Protein AF-A0A9P9Z4Y9-F1 (afdb_monomer)

InterPro domains:
  IPR000932 Photosystem antenna protein-like [PF00421] (59-394)
  IPR036001 Photosystem antenna protein-like superfamily [SSF161077] (2-393)

Nearest PDB structures (foldseek):
  7oui-assembly1_B  TM=9.548E-01  e=2.757E-67  Arabidopsis thaliana
  8c29-assembly1_b  TM=9.574E-01  e=6.454E-66  Picea abies
  7n8o-assembly1_B  TM=9.596E-01  e=1.387E-61  Synechocystis sp. PCC 6803 substr. Kazusa
  8xlp-assembly1_B  TM=9.547E-01  e=9.831E-62  Rhodomonas salina
  4yuu-assembly2_b1  TM=9.602E-01  e=2.460E-61  Cyanidium caldarium

Secondary structure (DSSP, 8-state):
-PPPGGGGGGGGTT-HHHHHHHHHHHHHHHHHHHHHHHHHHHHHS------S--GGGGTTHHHH----GGGEETTTTEE---HHHHHHHHHHHHHHHHHHIIIIIITSSSS--EEE--TTSSS-EEE--PPP-SGGGG-TT-THHHHHHHHHHHHHHHHHHHHHHH-PPPHHHHHHTTTTSHHHHHHHHHHHHHHHHHHHHHHHHH--TTS-HHHH---HHHHHTTHHHHHHHHHHHHHHHTT--HHHHHHTS-HHHHHHTBGGG-GGG--TT--S-GGGTT-EEEEE--EEEEE-TT--EEEE-PPPTT-SS---EEE-TT--EEEE--S--TT-SSBHHHHT-EEEEESSTTTT-EE--HHHHHHHHHHHTTBS-EEEE-TTTT--S-----HHHHHHHHHHHHHHHHHHHHHHHHHHHHHHHHHHHHHHHHHHHHHHHHHHHHHHHHHHHHHHHHTT--

Sequence (462 aa):
MGLPWYRVHTVVLNDPGRLLSVHIMHTALVAGWAGSMALYELAVFDPSDPVLDPMWRQAIWHWVYWDLEVFCDERTGKPSLDLPKIFGIHLFLSGVACFGFGAFHVTGLYGPGIWVSDPYGLTGKVQAVNPAWGVDGFDPFVPGGIASHHIAAGTLGILAGLFHLSVRPPQRLYKGLRMGNIETVLSSSIAAVFFAAFVVAGTMWYGSATTPIELFGPTRYQWDQGYFQQEIYRRVSAGLAENLSLSEAWSKIPEKLAFYDYIGNNPAKGGLFRAGSMDNGDGIAVGWLGHPVFRDKEGRELFVRRMPTFFETFPVVLVDEDGIVRADVPFRRAESKYSVEQVGVTVEFYGGELNGVSYSDPATVKKYARRAQLGEILELDRATLKSDGVFFAVVQGVGLLLDMLHSRCFSFSDTFGMALEPCSEMFLLVLIQIWMFKWNSEHSKKLEIQLQRDKQFDTALL

Radius of gyration: 34.01 Å; Cα contacts (8 Å, |Δi|>4): 629; chains: 1; bounding box: 72×54×131 Å

Solvent-accessible surface area (backbone atoms only — not comparable to full-atom values): 25025 Å² total; per-residue (Å²): 133,80,80,57,84,93,49,64,73,62,74,36,76,79,31,68,30,46,39,50,31,52,51,50,48,52,49,50,50,52,52,47,47,52,50,50,49,53,47,47,58,48,68,78,40,93,77,98,83,86,92,88,88,77,84,83,84,68,90,58,62,47,60,76,61,35,91,44,72,89,41,38,36,86,90,73,76,40,72,58,74,67,50,62,45,54,48,11,53,53,37,24,54,49,8,51,51,36,20,46,42,16,60,21,29,31,34,32,74,72,39,73,26,41,68,48,59,50,100,78,49,80,69,60,44,70,36,58,34,68,61,31,86,58,79,61,22,72,39,64,70,38,60,21,14,56,23,34,47,26,34,53,53,8,52,50,27,33,54,51,9,52,46,35,60,74,48,80,76,56,70,68,56,37,62,73,59,39,56,88,44,69,63,51,54,52,54,55,47,52,54,52,53,52,52,52,46,54,51,52,35,48,37,49,58,75,48,29,42,90,45,45,41,78,83,40,46,54,45,49,63,43,64,79,68,40,50,48,52,52,52,50,52,51,51,32,54,52,31,43,75,72,70,40,52,69,48,58,22,39,54,68,55,54,59,72,54,45,56,68,32,20,51,74,56,23,27,68,49,35,47,98,88,53,82,69,58,48,40,48,10,62,18,43,79,73,48,47,38,26,53,77,48,30,25,39,72,87,66,49,61,40,46,57,53,60,64,58,73,90,55,93,73,75,78,52,41,26,18,36,94,87,65,50,80,60,34,34,70,64,90,63,69,91,78,58,82,29,32,44,74,79,45,44,36,30,32,36,21,25,12,55,76,38,46,79,44,71,43,66,54,52,69,60,34,52,52,50,47,61,43,40,20,44,33,52,42,65,41,57,48,31,75,89,67,62,25,78,64,46,58,21,38,36,64,40,39,50,51,35,48,51,43,48,43,52,50,48,63,42,43,68,54,43,55,45,38,65,48,44,54,61,44,47,67,50,46,54,50,52,52,50,51,52,49,50,52,52,50,51,52,55,50,50,53,51,50,52,55,49,55,54,51,53,56,55,54,64,68,72,74,116

Foldseek 3Di:
DDDDPVCPVVVCQFQVLVVVLVVVVVVLVVVVVVVVVVVVVVVVPDDDDDDDDDDSPDRDPSVVVRPDPVQADPVPRGGADPQLLVLLVVLLVQLQVLQCCLVPDQQVVPHQHAWFDDPLQDDIDHHGAAADPDPCLPAQARSNVSSVCSNVSSVVSNVVSVVSNVDDDDPCCCVVQVSRGCVSVVLVVVVVVLVVLVVVLVCLAVDGRRNRCNVFNDHLVCQQVVVLVVVLVVQLVVCVVVVDDSQRSQQPDDFSSQVSQFQLRYQLQADPPPDDDQCLAAAAFDWFAADKWKAFPVRFTWAWAADRSVDPDDWTFIAGPVRHTQAGDDPDDPPDDRHCVNRQMKIAGHHMDRHGPIDRPSVVVVVVSRRCNRGTHTDGDCPVSVRPHGRHGTNSSVSSVVSVCVSVVCCVVSVVVSVVVVVVVVVVVVVVVVVVVVVVVVVVVVVVVVVVVVVVVVVVPD

Organism: NCBI:txid2022672

Structure (mmCIF, N/CA/C/O backbone):
data_AF-A0A9P9Z4Y9-F1
#
_entry.id   AF-A0A9P9Z4Y9-F1
#
loop_
_atom_site.group_PDB
_atom_site.id
_atom_site.type_symbol
_atom_site.label_atom_id
_atom_site.label_alt_id
_atom_site.label_comp_id
_atom_site.label_asym_id
_atom_site.label_entity_id
_atom_site.label_seq_id
_atom_site.pdbx_PDB_ins_code
_atom_site.Cartn_x
_atom_site.Cartn_y
_atom_site.Cartn_z
_atom_site.occupancy
_atom_site.B_iso_or_equiv
_atom_site.auth_seq_id
_atom_site.auth_comp_id
_atom_site.auth_asym_id
_atom_site.auth_atom_id
_atom_site.pdbx_PDB_model_num
ATOM 1 N N . MET A 1 1 ? 5.179 30.826 -42.400 1.00 60.25 1 MET A N 1
ATOM 2 C CA . MET A 1 1 ? 4.493 30.763 -41.089 1.00 60.25 1 MET A CA 1
ATOM 3 C C . MET A 1 1 ? 5.382 29.972 -40.150 1.00 60.25 1 MET A C 1
ATOM 5 O O . MET A 1 1 ? 5.940 28.980 -40.601 1.00 60.25 1 MET A O 1
ATOM 9 N N . GLY A 1 2 ? 5.579 30.438 -38.916 1.00 84.31 2 GLY A N 1
ATOM 10 C CA . GLY A 1 2 ? 6.362 29.704 -37.916 1.00 84.31 2 GLY A CA 1
ATOM 11 C C . GLY A 1 2 ? 5.665 28.419 -37.457 1.00 84.31 2 GLY A C 1
ATOM 12 O O . GLY A 1 2 ? 4.510 28.173 -37.812 1.00 84.31 2 GLY A O 1
ATOM 13 N N . LEU A 1 3 ? 6.368 27.605 -36.666 1.00 84.06 3 LEU A N 1
ATOM 14 C CA . LEU A 1 3 ? 5.774 26.434 -36.020 1.00 84.06 3 LEU A CA 1
ATOM 15 C C . LEU A 1 3 ? 4.676 26.875 -35.031 1.00 84.06 3 LEU A C 1
ATOM 17 O O . LEU A 1 3 ? 4.909 27.800 -34.249 1.00 84.06 3 LEU A O 1
ATOM 21 N N . PRO A 1 4 ? 3.496 26.228 -35.025 1.00 88.94 4 PRO A N 1
ATOM 22 C CA . PRO A 1 4 ? 2.518 26.394 -33.954 1.00 88.94 4 PRO A CA 1
ATOM 23 C C . PRO A 1 4 ? 3.116 26.028 -32.589 1.00 88.94 4 PRO A C 1
ATOM 25 O O . PRO A 1 4 ? 3.943 25.120 -32.502 1.00 88.94 4 PRO A O 1
ATOM 28 N N . TRP A 1 5 ? 2.659 26.687 -31.520 1.00 90.62 5 TRP A N 1
ATOM 29 C CA . TRP A 1 5 ? 3.229 26.553 -30.169 1.00 90.62 5 TRP A CA 1
ATOM 30 C C . TRP A 1 5 ? 3.268 25.106 -29.643 1.00 90.62 5 TRP A C 1
ATOM 32 O O . TRP A 1 5 ? 4.199 24.736 -28.942 1.00 90.62 5 TRP A O 1
ATOM 42 N N . TYR A 1 6 ? 2.310 24.260 -30.026 1.00 85.06 6 TYR A N 1
ATOM 43 C CA . TYR A 1 6 ? 2.238 22.854 -29.609 1.00 85.06 6 TYR A CA 1
ATOM 44 C C . TYR A 1 6 ? 3.132 21.910 -30.438 1.00 85.06 6 TYR A C 1
ATOM 46 O O . TYR A 1 6 ? 3.188 20.719 -30.156 1.00 85.06 6 TYR A O 1
ATOM 54 N N . ARG A 1 7 ? 3.826 22.411 -31.473 1.00 85.00 7 ARG A N 1
ATOM 55 C CA . ARG A 1 7 ? 4.771 21.636 -32.305 1.00 85.00 7 ARG A CA 1
ATOM 56 C C . ARG A 1 7 ? 6.227 22.026 -32.085 1.00 85.00 7 ARG A C 1
ATOM 58 O O . ARG A 1 7 ? 7.099 21.558 -32.803 1.00 85.00 7 ARG A O 1
ATOM 65 N N . VAL A 1 8 ? 6.524 22.881 -31.112 1.00 89.81 8 VAL A N 1
ATOM 66 C CA . VAL A 1 8 ? 7.884 23.414 -30.927 1.00 89.81 8 VAL A CA 1
ATOM 67 C C . VAL A 1 8 ? 8.932 22.327 -30.677 1.00 89.81 8 VAL A C 1
ATOM 69 O O . VAL A 1 8 ? 10.072 22.495 -31.090 1.00 89.81 8 VAL A O 1
ATOM 72 N N . HIS A 1 9 ? 8.555 21.187 -30.090 1.00 90.00 9 HIS A N 1
ATOM 73 C CA . HIS A 1 9 ? 9.474 20.069 -29.857 1.00 90.00 9 HIS A CA 1
ATOM 74 C C . HIS A 1 9 ? 9.712 19.181 -31.089 1.00 90.00 9 HIS A C 1
ATOM 76 O O . HIS A 1 9 ? 10.662 18.406 -31.084 1.00 90.00 9 HIS A O 1
ATOM 82 N N . THR A 1 10 ? 8.957 19.317 -32.190 1.00 87.88 10 THR A N 1
ATOM 83 C CA . THR A 1 10 ? 9.210 18.502 -33.399 1.00 87.88 10 THR A CA 1
ATOM 84 C C . THR A 1 10 ? 10.562 18.813 -34.046 1.00 87.88 10 THR A C 1
ATOM 86 O O . THR A 1 10 ? 11.033 18.061 -34.893 1.00 87.88 10 THR A O 1
ATOM 89 N N . VAL A 1 11 ? 11.206 19.918 -33.659 1.00 89.94 11 VAL A N 1
ATOM 90 C CA . VAL A 1 11 ? 12.526 20.323 -34.164 1.00 89.94 11 VAL A CA 1
ATOM 91 C C . VAL A 1 11 ? 13.642 19.337 -33.814 1.00 89.94 11 VAL A C 1
ATOM 93 O O . VAL A 1 11 ? 14.642 19.319 -34.522 1.00 89.94 11 VAL A O 1
ATOM 96 N N . VAL A 1 12 ? 13.483 18.510 -32.770 1.00 89.31 12 VAL A N 1
ATOM 97 C CA . VAL A 1 12 ? 14.505 17.518 -32.376 1.00 89.31 12 VAL A CA 1
ATOM 98 C C . VAL A 1 12 ? 14.305 16.144 -33.025 1.00 89.31 12 VAL A C 1
ATOM 100 O O . VAL A 1 12 ? 15.119 15.250 -32.831 1.00 89.31 12 VAL A O 1
ATOM 103 N N . LEU A 1 13 ? 13.245 15.956 -33.820 1.00 84.00 13 LEU A N 1
ATOM 104 C CA . LEU A 1 13 ? 12.850 14.640 -34.339 1.00 84.00 13 LEU A CA 1
ATOM 105 C C . LEU A 1 13 ? 13.890 14.018 -35.287 1.00 84.00 13 LEU A C 1
ATOM 107 O O . LEU A 1 13 ? 14.045 12.802 -35.321 1.00 84.00 13 LEU A O 1
ATOM 111 N N . ASN A 1 14 ? 14.629 14.856 -36.018 1.00 84.19 14 ASN A N 1
ATOM 112 C CA . ASN A 1 14 ? 15.718 14.443 -36.910 1.00 84.19 14 ASN A CA 1
ATOM 113 C C . ASN A 1 14 ? 17.101 14.908 -36.412 1.00 84.19 14 ASN A C 1
ATOM 115 O O . ASN A 1 14 ? 18.043 14.963 -37.199 1.00 84.19 14 ASN A O 1
ATOM 119 N N . ASP A 1 15 ? 17.224 15.263 -35.129 1.00 84.31 15 ASP A N 1
ATOM 120 C CA . ASP A 1 15 ? 18.470 15.727 -34.507 1.00 84.31 15 ASP A CA 1
ATOM 121 C C . ASP A 1 15 ? 18.781 14.861 -33.270 1.00 84.31 15 ASP A C 1
ATOM 123 O O . ASP A 1 15 ? 18.373 15.195 -32.152 1.00 84.31 15 ASP A O 1
ATOM 127 N N . PRO A 1 16 ? 19.467 13.714 -33.453 1.00 80.38 16 PRO A N 1
ATOM 128 C CA . PRO A 1 16 ? 19.728 12.767 -32.373 1.00 80.38 16 PRO A CA 1
ATOM 129 C C . PRO A 1 16 ? 20.528 13.355 -31.209 1.00 80.38 16 PRO A C 1
ATOM 131 O O . PRO A 1 16 ? 20.272 12.998 -30.059 1.00 80.38 16 PRO A O 1
ATOM 134 N N . GLY A 1 17 ? 21.462 14.272 -31.485 1.00 77.62 17 GLY A N 1
ATOM 135 C CA . GLY A 1 17 ? 22.274 14.925 -30.459 1.00 77.62 17 GLY A CA 1
ATOM 136 C C . GLY A 1 17 ? 21.424 15.807 -29.546 1.00 77.62 17 GLY A C 1
ATOM 137 O O . GLY A 1 17 ? 21.481 15.682 -28.318 1.00 77.62 17 GLY A O 1
ATOM 138 N N . ARG A 1 18 ? 20.552 16.643 -30.126 1.00 75.75 18 ARG A N 1
ATOM 139 C CA . ARG A 1 18 ? 19.623 17.466 -29.334 1.00 75.75 18 ARG A CA 1
ATOM 140 C C . ARG A 1 18 ? 18.519 16.646 -28.684 1.00 75.75 18 ARG A C 1
ATOM 142 O O . ARG A 1 18 ? 18.149 16.957 -27.553 1.00 75.75 18 ARG A O 1
ATOM 149 N N . LEU A 1 19 ? 18.038 15.588 -29.338 1.00 81.94 19 LEU A N 1
ATOM 150 C CA . LEU A 1 19 ? 17.086 14.650 -28.746 1.00 81.94 19 LEU A CA 1
ATOM 151 C C . LEU A 1 19 ? 17.679 13.970 -27.499 1.00 81.94 19 LEU A C 1
ATOM 153 O O . LEU A 1 19 ? 17.037 13.925 -26.452 1.00 81.94 19 LEU A O 1
ATOM 157 N N . LEU A 1 20 ? 18.929 13.501 -27.572 1.00 79.31 20 LEU A N 1
ATOM 158 C CA . LEU A 1 20 ? 19.648 12.969 -26.413 1.00 79.31 20 LEU A CA 1
ATOM 159 C C . LEU A 1 20 ? 19.788 14.029 -25.314 1.00 79.31 20 LEU A C 1
ATOM 161 O O . LEU A 1 20 ? 19.522 13.743 -24.149 1.00 79.31 20 LEU A O 1
ATOM 165 N N . SER A 1 21 ? 20.142 15.264 -25.672 1.00 75.94 21 SER A N 1
ATOM 166 C CA . SER A 1 21 ? 20.274 16.348 -24.698 1.00 75.94 21 SER A CA 1
ATOM 167 C C . SER A 1 21 ? 18.967 16.653 -23.958 1.00 75.94 21 SER A C 1
ATOM 169 O O . SER A 1 21 ? 19.009 16.891 -22.751 1.00 75.94 21 SER A O 1
ATOM 171 N N . VAL A 1 22 ? 17.810 16.645 -24.631 1.00 82.69 22 VAL A N 1
ATOM 172 C CA . VAL A 1 22 ? 16.521 16.870 -23.951 1.00 82.69 22 VAL A CA 1
ATOM 173 C C . VAL A 1 22 ? 16.093 15.667 -23.108 1.00 82.69 22 VAL A C 1
ATOM 175 O O . VAL A 1 22 ? 15.509 15.869 -22.047 1.00 82.69 22 VAL A O 1
ATOM 178 N N . HIS A 1 23 ? 16.452 14.435 -23.491 1.00 81.12 23 HIS A N 1
ATOM 179 C CA . HIS A 1 23 ? 16.273 13.262 -22.625 1.00 81.12 23 HIS A CA 1
ATOM 180 C C . HIS A 1 23 ? 17.149 13.335 -21.368 1.00 81.12 23 HIS A C 1
ATOM 182 O O . HIS A 1 23 ? 16.673 13.024 -20.276 1.00 81.12 23 HIS A O 1
ATOM 188 N N . ILE A 1 24 ? 18.401 13.792 -21.488 1.00 76.62 24 ILE A N 1
ATOM 189 C CA . ILE A 1 24 ? 19.280 14.039 -20.335 1.00 76.62 24 ILE A CA 1
ATOM 190 C C . ILE A 1 24 ? 18.684 15.132 -19.444 1.00 76.62 24 ILE A C 1
ATOM 192 O O . ILE A 1 24 ? 18.627 14.947 -18.233 1.00 76.62 24 ILE A O 1
ATOM 196 N N . MET A 1 25 ? 18.183 16.231 -20.019 1.00 77.06 25 MET A N 1
ATOM 197 C CA . MET A 1 25 ? 17.511 17.291 -19.258 1.00 77.06 25 MET A CA 1
ATOM 198 C C . MET A 1 25 ? 16.279 16.758 -18.520 1.00 77.06 25 MET A C 1
ATOM 200 O O . MET A 1 25 ? 16.146 16.981 -17.323 1.00 77.06 25 MET A O 1
ATOM 204 N N . HIS A 1 26 ? 15.407 16.005 -19.194 1.00 79.31 26 HIS A N 1
ATOM 205 C CA . HIS A 1 26 ? 14.252 15.375 -18.556 1.00 79.31 26 HIS A CA 1
ATOM 206 C C . HIS A 1 26 ? 14.679 14.433 -17.421 1.00 79.31 26 HIS A C 1
ATOM 208 O O . HIS A 1 26 ? 14.133 14.498 -16.325 1.00 79.31 26 HIS A O 1
ATOM 214 N N . THR A 1 27 ? 15.710 13.613 -17.640 1.00 76.06 27 THR A N 1
ATOM 215 C CA . THR A 1 27 ? 16.267 12.724 -16.607 1.00 76.06 27 THR A CA 1
ATOM 216 C C . THR A 1 27 ? 16.822 13.516 -15.424 1.00 76.06 27 THR A C 1
ATOM 218 O O . THR A 1 27 ? 16.584 13.147 -14.279 1.00 76.06 27 THR A O 1
ATOM 221 N N . ALA A 1 28 ? 17.510 14.632 -15.675 1.00 66.81 28 ALA A N 1
ATOM 222 C CA . ALA A 1 28 ? 18.019 15.523 -14.638 1.00 66.81 28 ALA A CA 1
ATOM 223 C C . ALA A 1 28 ? 16.887 16.215 -13.864 1.00 66.81 28 ALA A C 1
ATOM 225 O O . ALA A 1 28 ? 17.003 16.374 -12.654 1.00 66.81 28 ALA A O 1
ATOM 226 N N . LEU A 1 29 ? 15.784 16.579 -14.526 1.00 75.25 29 LEU A N 1
ATOM 227 C CA . LEU A 1 29 ? 14.591 17.120 -13.873 1.00 75.25 29 LEU A CA 1
ATOM 228 C C . LEU A 1 29 ? 13.906 16.068 -12.998 1.00 75.25 29 LEU A C 1
ATOM 23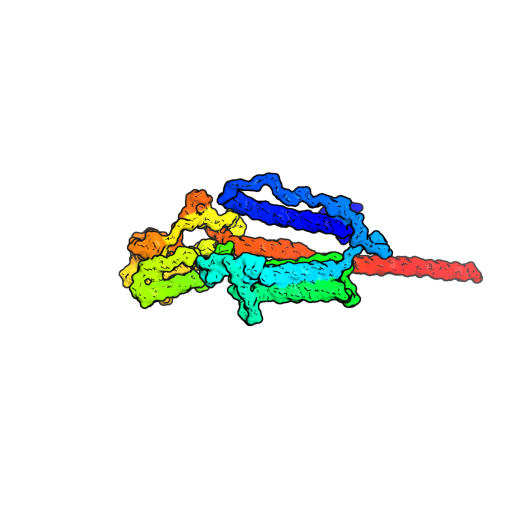0 O O . LEU A 1 29 ? 13.541 16.382 -11.873 1.00 75.25 29 LEU A O 1
ATOM 234 N N . VAL A 1 30 ? 13.774 14.825 -13.471 1.00 76.31 30 VAL A N 1
ATOM 235 C CA . VAL A 1 30 ? 13.192 13.723 -12.685 1.00 76.31 30 VAL A CA 1
ATOM 236 C C . VAL A 1 30 ? 14.090 13.359 -11.501 1.00 76.31 30 VAL A C 1
ATOM 238 O O . VAL A 1 30 ? 13.600 13.246 -10.383 1.00 76.31 30 VAL A O 1
ATOM 241 N N . ALA A 1 31 ? 15.403 13.232 -11.706 1.00 73.69 31 ALA A N 1
ATOM 242 C CA . ALA A 1 31 ? 16.360 12.969 -10.630 1.00 73.69 31 ALA A CA 1
ATOM 243 C C . ALA A 1 31 ? 16.445 14.143 -9.641 1.00 73.69 31 ALA A C 1
ATOM 245 O O . ALA A 1 31 ? 16.518 13.932 -8.434 1.00 73.69 31 ALA A O 1
ATOM 246 N N . GLY A 1 32 ? 16.393 15.377 -10.148 1.00 67.56 32 GLY A N 1
ATOM 247 C CA . GLY A 1 32 ? 16.328 16.596 -9.352 1.00 67.56 32 GLY A CA 1
ATOM 248 C C . GLY A 1 32 ? 15.051 16.659 -8.526 1.00 67.56 32 GLY A C 1
ATOM 249 O O . GLY A 1 32 ? 15.132 16.907 -7.333 1.00 67.56 32 GLY A O 1
ATOM 250 N N . TRP A 1 33 ? 13.894 16.347 -9.115 1.00 75.44 33 TRP A N 1
ATOM 251 C CA . TRP A 1 33 ? 12.624 16.233 -8.399 1.00 75.44 33 TRP A CA 1
ATOM 252 C C . TRP A 1 33 ? 12.675 15.132 -7.341 1.00 75.44 33 TRP A C 1
ATOM 254 O O . TRP A 1 33 ? 12.302 15.391 -6.207 1.00 75.44 33 TRP A O 1
ATOM 264 N N . ALA A 1 34 ? 13.193 13.943 -7.664 1.00 68.50 34 ALA A N 1
ATOM 265 C CA . ALA A 1 34 ? 13.322 12.847 -6.706 1.00 68.50 34 ALA A CA 1
ATOM 266 C C . ALA A 1 34 ? 14.230 13.237 -5.531 1.00 68.50 34 ALA A C 1
ATOM 268 O O . ALA A 1 34 ? 13.873 13.022 -4.377 1.00 68.50 34 ALA A O 1
ATOM 269 N N . GLY A 1 35 ? 15.367 13.881 -5.815 1.00 68.12 35 GLY A N 1
ATOM 270 C CA . GLY A 1 35 ? 16.261 14.425 -4.797 1.00 68.12 35 GLY A CA 1
ATOM 271 C C . GLY A 1 35 ? 15.607 15.535 -3.976 1.00 68.12 35 GLY A C 1
ATOM 272 O O . GLY A 1 35 ? 15.697 15.517 -2.758 1.00 68.12 35 GLY A O 1
ATOM 273 N N . SER A 1 36 ? 14.908 16.479 -4.608 1.00 65.69 36 SER A N 1
ATOM 274 C CA . SER A 1 36 ? 14.205 17.567 -3.924 1.00 65.69 36 SER A CA 1
ATOM 275 C C . SER A 1 36 ? 13.025 17.079 -3.090 1.00 65.69 36 SER A C 1
ATOM 277 O O . SER A 1 36 ? 12.827 17.614 -2.010 1.00 65.69 36 SER A O 1
ATOM 279 N N . MET A 1 37 ? 12.265 16.079 -3.545 1.00 68.69 37 MET A N 1
ATOM 280 C CA . MET A 1 37 ? 11.179 15.474 -2.770 1.00 68.69 37 MET A CA 1
ATOM 281 C C . MET A 1 37 ? 11.728 14.670 -1.603 1.00 68.69 37 MET A C 1
ATOM 283 O O . MET A 1 37 ? 11.262 14.864 -0.490 1.00 68.69 37 MET A O 1
ATOM 287 N N . ALA A 1 38 ? 12.774 13.867 -1.818 1.00 60.81 38 ALA A N 1
ATOM 288 C CA . ALA A 1 38 ? 13.461 13.182 -0.728 1.00 60.81 38 ALA A CA 1
ATOM 289 C C . ALA A 1 38 ? 14.028 14.183 0.292 1.00 60.81 38 ALA A C 1
ATOM 291 O O . ALA A 1 38 ? 13.891 13.974 1.489 1.00 60.81 38 ALA A O 1
ATOM 292 N N . LEU A 1 39 ? 14.616 15.296 -0.162 1.00 61.34 39 LEU A N 1
ATOM 293 C CA . LEU A 1 39 ? 15.101 16.369 0.710 1.00 61.34 39 LEU A CA 1
ATOM 294 C C . LEU A 1 39 ? 13.967 17.137 1.388 1.00 61.34 39 LEU A C 1
ATOM 296 O O . LEU A 1 39 ? 14.148 17.569 2.513 1.00 61.34 39 LEU A O 1
ATOM 300 N N . TYR A 1 40 ? 12.823 17.327 0.737 1.00 59.28 40 TYR A N 1
ATOM 301 C CA . TYR A 1 40 ? 11.656 17.976 1.331 1.00 59.28 40 TYR A CA 1
ATOM 302 C C . TYR A 1 40 ? 11.038 17.094 2.418 1.00 59.28 40 TYR A C 1
ATOM 304 O O . TYR A 1 40 ? 10.811 17.570 3.526 1.00 59.28 40 TYR A O 1
ATOM 312 N N . GLU A 1 41 ? 10.848 15.803 2.134 1.00 56.31 41 GLU A N 1
ATOM 313 C CA . GLU A 1 41 ? 10.445 14.805 3.127 1.00 56.31 41 GLU A CA 1
ATOM 314 C C . GLU A 1 41 ? 11.458 14.755 4.278 1.00 56.31 41 GLU A C 1
ATOM 316 O O . GLU A 1 41 ? 11.061 14.808 5.438 1.00 56.31 41 GLU A O 1
ATOM 321 N N . LEU A 1 42 ? 12.762 14.775 3.972 1.00 54.97 42 LEU A N 1
ATOM 322 C CA . LEU A 1 42 ? 13.835 14.811 4.967 1.00 54.97 42 LEU A CA 1
ATOM 323 C C . LEU A 1 42 ? 13.932 16.144 5.729 1.00 54.97 42 LEU A C 1
ATOM 325 O O . LEU A 1 42 ? 14.444 16.137 6.833 1.00 54.97 42 LEU A O 1
ATOM 329 N N . ALA A 1 43 ? 13.492 17.272 5.165 1.00 49.72 43 ALA A N 1
ATOM 330 C CA . ALA A 1 43 ? 13.570 18.604 5.782 1.00 49.72 43 ALA A CA 1
ATOM 331 C C . ALA A 1 43 ? 12.354 18.936 6.655 1.00 49.72 43 ALA A C 1
ATOM 333 O O . ALA A 1 43 ? 12.412 19.849 7.478 1.00 49.72 43 ALA A O 1
ATOM 334 N N . VAL A 1 44 ? 11.244 18.224 6.456 1.00 48.62 44 VAL A N 1
ATOM 335 C CA . VAL A 1 44 ? 10.106 18.204 7.384 1.00 48.62 44 VAL A CA 1
ATOM 336 C C . VAL A 1 44 ? 10.273 17.077 8.421 1.00 48.62 44 VAL A C 1
ATOM 338 O O . VAL A 1 44 ? 9.660 17.118 9.486 1.00 48.62 44 VAL A O 1
ATOM 341 N N . PHE A 1 45 ? 11.150 16.108 8.149 1.00 45.62 45 PHE A N 1
ATOM 342 C CA . PHE A 1 45 ? 11.726 15.174 9.117 1.00 45.62 45 PHE A CA 1
ATOM 343 C C . PHE A 1 45 ? 12.908 15.842 9.860 1.00 45.62 45 PHE A C 1
ATOM 345 O O . PHE A 1 45 ? 13.589 16.694 9.305 1.00 45.62 45 PHE A O 1
ATOM 352 N N . ASP A 1 46 ? 13.162 15.518 11.129 1.00 38.22 46 ASP A N 1
ATOM 353 C CA . ASP A 1 46 ? 14.215 16.186 11.924 1.00 38.22 46 ASP A CA 1
ATOM 354 C C . ASP A 1 46 ? 15.520 15.361 11.990 1.00 38.22 46 ASP A C 1
ATOM 356 O O . ASP A 1 46 ? 15.554 14.338 12.686 1.00 38.22 46 ASP A O 1
ATOM 360 N N . PRO A 1 47 ? 16.584 15.761 11.247 1.00 55.00 47 PRO A N 1
ATOM 361 C CA . PRO A 1 47 ? 17.970 15.511 11.683 1.00 55.00 47 PRO A CA 1
ATOM 362 C C . PRO A 1 47 ? 19.024 16.546 11.160 1.00 55.00 47 PRO A C 1
ATOM 364 O O . PRO A 1 47 ? 19.511 16.473 10.035 1.00 55.00 47 PRO A O 1
ATOM 367 N N . SER A 1 48 ? 19.429 17.495 12.009 1.00 45.59 48 SER A N 1
ATOM 368 C CA . SER A 1 48 ? 20.440 18.596 11.886 1.00 45.59 48 SER A CA 1
ATOM 369 C C . SER A 1 48 ? 21.723 18.548 10.950 1.00 45.59 48 SER A C 1
ATOM 371 O O . SER A 1 48 ? 22.829 18.426 11.470 1.00 45.59 48 SER A O 1
ATOM 373 N N . ASP A 1 49 ? 21.588 18.857 9.627 1.00 47.81 49 ASP A N 1
ATOM 374 C CA . ASP A 1 49 ? 22.508 19.600 8.659 1.00 47.81 49 ASP A CA 1
ATOM 375 C C . ASP A 1 49 ? 23.488 18.902 7.634 1.00 47.81 49 ASP A C 1
ATOM 377 O O . ASP A 1 49 ? 24.451 18.251 8.045 1.00 47.81 49 ASP A O 1
ATOM 381 N N . PRO A 1 50 ? 23.341 19.135 6.284 1.00 51.91 50 PRO A N 1
ATOM 382 C CA . PRO A 1 50 ? 24.459 19.078 5.295 1.00 51.91 50 PRO A CA 1
ATOM 383 C C . PRO A 1 50 ? 24.337 19.948 3.979 1.00 51.91 50 PRO A C 1
ATOM 385 O O . PRO A 1 50 ? 23.934 19.454 2.925 1.00 51.91 50 PRO A O 1
ATOM 388 N N . VAL A 1 51 ? 24.748 21.228 3.955 1.00 50.44 51 VAL A N 1
ATOM 389 C CA . VAL A 1 51 ? 24.312 22.222 2.922 1.00 50.44 51 VAL A CA 1
ATOM 390 C C . VAL A 1 51 ? 25.044 22.345 1.546 1.00 50.44 51 VAL A C 1
ATOM 392 O O . VAL A 1 51 ? 24.414 22.863 0.628 1.00 50.44 51 VAL A O 1
ATOM 395 N N . LEU A 1 52 ? 26.304 21.950 1.278 1.00 39.09 52 LEU A N 1
ATOM 396 C CA . LEU A 1 52 ? 27.091 22.709 0.254 1.00 39.09 52 LEU A CA 1
ATOM 397 C C . LEU A 1 52 ? 27.597 22.124 -1.107 1.00 39.09 52 LEU A C 1
ATOM 399 O O . LEU A 1 52 ? 28.352 22.867 -1.728 1.00 39.09 52 LEU A O 1
ATOM 403 N N . ASP A 1 53 ? 27.194 20.966 -1.686 1.00 41.50 53 ASP A N 1
ATOM 404 C CA . ASP A 1 53 ? 27.419 20.729 -3.162 1.00 41.50 53 ASP A CA 1
ATOM 405 C C . ASP A 1 53 ? 26.718 19.497 -3.827 1.00 41.50 53 ASP A C 1
ATOM 407 O O . ASP A 1 53 ? 27.155 18.367 -3.596 1.00 41.50 53 ASP A O 1
ATOM 411 N N . PRO A 1 54 ? 25.699 19.650 -4.719 1.00 42.44 54 PRO A N 1
ATOM 412 C CA . PRO A 1 54 ? 25.158 18.519 -5.503 1.00 42.44 54 PRO A CA 1
ATOM 413 C C . PRO A 1 54 ? 25.184 18.626 -7.053 1.00 42.44 54 PRO A C 1
ATOM 415 O O . PRO A 1 54 ? 25.318 19.683 -7.668 1.00 42.44 54 PRO A O 1
ATOM 418 N N . MET A 1 55 ? 24.996 17.457 -7.686 1.00 36.84 55 MET A N 1
ATOM 419 C CA . MET A 1 55 ? 25.303 17.060 -9.079 1.00 36.84 55 MET A CA 1
ATOM 420 C C . MET A 1 55 ? 24.579 17.770 -10.247 1.00 36.84 55 MET A C 1
ATOM 422 O O . MET A 1 55 ? 24.908 17.508 -11.404 1.00 36.84 55 MET A O 1
ATOM 426 N N . TRP A 1 56 ? 23.633 18.683 -10.022 1.00 43.34 56 TRP A N 1
ATOM 427 C CA . TRP A 1 56 ? 22.862 19.338 -11.102 1.00 43.34 56 TRP A CA 1
ATOM 428 C C . TRP A 1 56 ? 23.677 20.335 -11.953 1.00 43.34 56 TRP A C 1
ATOM 430 O O . TRP A 1 56 ? 23.167 20.913 -12.912 1.00 43.34 56 TRP A O 1
ATOM 440 N N . ARG A 1 57 ? 24.969 20.519 -11.658 1.00 37.25 57 ARG A N 1
ATOM 441 C CA . ARG A 1 57 ? 25.840 21.510 -12.307 1.00 37.25 57 ARG A CA 1
ATOM 442 C C . ARG A 1 57 ? 26.420 21.105 -13.684 1.00 37.25 57 ARG A C 1
ATOM 444 O O . ARG A 1 57 ? 27.311 21.801 -14.161 1.00 37.25 57 ARG A O 1
ATOM 451 N N . GLN A 1 58 ? 25.968 20.019 -14.337 1.00 39.41 58 GLN A N 1
ATOM 452 C CA . GLN A 1 58 ? 26.683 19.422 -15.498 1.00 39.41 58 GLN A CA 1
ATOM 453 C C . GLN A 1 58 ? 25.885 19.178 -16.811 1.00 39.41 58 GLN A C 1
ATOM 455 O O . GLN A 1 58 ? 26.375 18.489 -17.702 1.00 39.41 58 GLN A O 1
ATOM 460 N N . ALA A 1 59 ? 24.700 19.763 -17.026 1.00 41.94 59 ALA A N 1
ATOM 461 C CA . ALA A 1 59 ? 23.816 19.390 -18.155 1.00 41.94 59 ALA A CA 1
ATOM 462 C C . ALA A 1 59 ? 23.895 20.237 -19.464 1.00 41.94 59 ALA A C 1
ATOM 464 O O . ALA A 1 59 ? 22.879 20.397 -20.134 1.00 41.94 59 ALA A O 1
ATOM 465 N N . ILE A 1 60 ? 25.055 20.779 -19.880 1.00 41.69 60 ILE A N 1
ATOM 466 C CA . ILE A 1 60 ? 25.161 21.646 -21.096 1.00 41.69 60 ILE A CA 1
ATOM 467 C C . ILE A 1 60 ? 25.943 21.007 -22.268 1.00 41.69 60 ILE A C 1
ATOM 469 O O . ILE A 1 60 ? 25.821 21.442 -23.412 1.00 41.69 60 ILE A O 1
ATOM 473 N N . TRP A 1 61 ? 26.714 19.943 -22.034 1.00 48.62 61 TRP A N 1
ATOM 474 C CA . TRP A 1 61 ? 27.698 19.453 -23.011 1.00 48.62 61 TRP A CA 1
ATOM 475 C C . TRP A 1 61 ? 27.086 18.904 -24.318 1.00 48.62 61 TRP A C 1
ATOM 477 O O . TRP A 1 61 ? 27.458 19.350 -25.403 1.00 48.62 61 TRP A O 1
ATOM 487 N N . HIS A 1 62 ? 26.101 18.000 -24.236 1.00 50.16 62 HIS A N 1
ATOM 488 C CA . HIS A 1 62 ? 25.495 17.361 -25.419 1.00 50.16 62 HIS A CA 1
ATOM 489 C C . HIS A 1 62 ? 24.639 18.306 -26.281 1.00 50.16 62 HIS A C 1
ATOM 491 O O . HIS A 1 62 ? 24.465 18.050 -27.469 1.00 50.16 62 HIS A O 1
ATOM 497 N N . TRP A 1 63 ? 24.128 19.407 -25.715 1.00 50.47 63 TRP A N 1
ATOM 498 C CA . TRP A 1 63 ? 23.409 20.433 -26.483 1.00 50.47 63 TRP A CA 1
ATOM 499 C C . TRP A 1 63 ? 24.350 21.207 -27.415 1.00 50.47 63 TRP A C 1
ATOM 501 O O . TRP A 1 63 ? 23.998 21.526 -28.550 1.00 50.47 63 TRP A O 1
ATOM 511 N N . VAL A 1 64 ? 25.553 21.519 -26.923 1.00 49.75 64 VAL A N 1
ATOM 512 C CA . VAL A 1 64 ? 26.564 22.296 -27.653 1.00 49.75 64 VAL A CA 1
ATOM 513 C C . VAL A 1 64 ? 27.236 21.440 -28.728 1.00 49.75 64 VAL A C 1
ATOM 515 O O . VAL A 1 64 ? 27.391 21.897 -29.859 1.00 49.75 64 VAL A O 1
ATOM 518 N N . TYR A 1 65 ? 27.567 20.187 -28.410 1.00 62.69 65 TYR A N 1
ATOM 519 C CA . TYR A 1 65 ? 28.224 19.242 -29.320 1.00 62.69 65 TYR A CA 1
ATOM 520 C C . TYR A 1 65 ? 27.225 18.238 -29.910 1.00 62.69 65 TYR A C 1
ATOM 522 O O . TYR A 1 65 ? 27.326 17.035 -29.682 1.00 62.69 65 TYR A O 1
ATOM 530 N N . TRP A 1 66 ? 26.222 18.745 -30.631 1.00 60.28 66 TRP A N 1
ATOM 531 C CA . TRP A 1 66 ? 25.159 17.920 -31.218 1.00 60.28 66 TRP A CA 1
ATOM 532 C C . TRP A 1 66 ? 25.572 17.241 -32.542 1.00 60.28 66 TRP A C 1
ATOM 534 O O . TRP A 1 66 ? 25.076 16.156 -32.841 1.00 60.28 66 TRP A O 1
ATOM 544 N N . ASP A 1 67 ? 26.497 17.841 -33.301 1.00 72.50 67 ASP A N 1
ATOM 545 C CA . ASP A 1 67 ? 26.983 17.353 -34.604 1.00 72.50 67 ASP A CA 1
ATOM 546 C C . ASP A 1 67 ? 28.189 16.412 -34.436 1.00 72.50 67 ASP A C 1
ATOM 548 O O . ASP A 1 67 ? 29.342 16.773 -34.671 1.00 72.50 67 ASP A O 1
ATOM 552 N N . LEU A 1 68 ? 27.926 15.213 -33.911 1.00 67.06 68 LEU A N 1
ATOM 553 C CA . LEU A 1 68 ? 28.933 14.165 -33.734 1.00 67.06 68 LEU A CA 1
ATOM 554 C C . LEU A 1 68 ? 28.860 13.165 -34.889 1.00 67.06 68 LEU A C 1
ATOM 556 O O . LEU A 1 68 ? 27.776 12.693 -35.228 1.00 67.06 68 LEU A O 1
ATOM 560 N N . GLU A 1 69 ? 30.019 12.754 -35.415 1.00 73.06 69 GLU A N 1
ATOM 561 C CA . GLU A 1 69 ? 30.111 11.792 -36.529 1.00 73.06 69 GLU A CA 1
ATOM 562 C C . GLU A 1 69 ? 29.346 10.485 -36.261 1.00 73.06 69 GLU A C 1
ATOM 564 O O . GLU A 1 69 ? 28.753 9.924 -37.175 1.00 73.06 69 GLU A O 1
ATOM 569 N N . VAL A 1 70 ?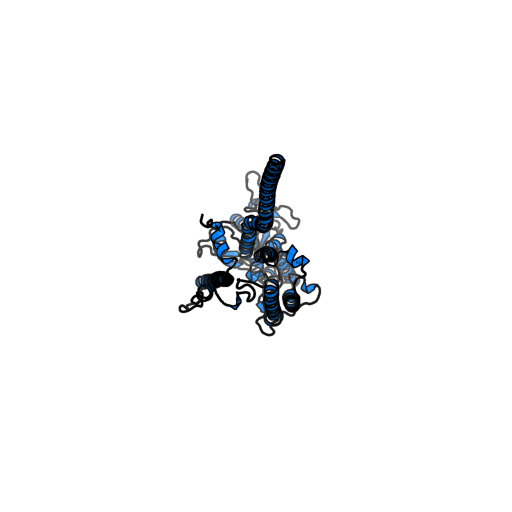 29.265 10.043 -35.000 1.00 74.50 70 VAL A N 1
ATOM 570 C CA . VAL A 1 70 ? 28.520 8.837 -34.586 1.00 74.50 70 VAL A CA 1
ATOM 571 C C . VAL A 1 70 ? 27.018 8.891 -34.908 1.00 74.50 70 VAL A C 1
ATOM 573 O O . VAL A 1 70 ? 26.368 7.849 -34.977 1.00 74.50 70 VAL A O 1
ATOM 576 N N . PHE A 1 71 ? 26.448 10.083 -35.100 1.00 74.38 71 PHE A N 1
ATOM 577 C CA . PHE A 1 71 ? 25.039 10.254 -35.458 1.00 74.38 71 PHE A CA 1
ATOM 578 C C . PHE A 1 71 ? 24.804 10.316 -36.970 1.00 74.38 71 PHE A C 1
ATOM 580 O O . PHE A 1 71 ? 23.652 10.211 -37.392 1.00 74.38 71 PHE A O 1
ATOM 587 N N . CYS A 1 72 ? 25.856 10.438 -37.783 1.00 74.44 72 CYS A N 1
ATOM 588 C CA . CYS A 1 72 ? 25.778 10.555 -39.236 1.00 74.44 72 CYS A CA 1
ATOM 589 C C . CYS A 1 72 ? 26.009 9.201 -39.923 1.00 74.44 72 CYS A C 1
ATOM 591 O O . CYS A 1 72 ? 26.987 8.508 -39.669 1.00 74.44 72 CYS A O 1
ATOM 593 N N . ASP A 1 73 ? 25.124 8.827 -40.847 1.00 77.62 73 ASP A N 1
ATOM 594 C CA . ASP A 1 73 ? 25.361 7.692 -41.742 1.00 77.62 73 ASP A CA 1
ATOM 595 C C . ASP A 1 73 ? 26.408 8.073 -42.793 1.00 77.62 73 ASP A C 1
ATOM 597 O O . ASP A 1 73 ? 26.143 8.910 -43.658 1.00 77.62 73 ASP A O 1
ATOM 601 N N . GLU A 1 74 ? 27.569 7.421 -42.766 1.00 75.88 74 GLU A N 1
ATOM 602 C CA . GLU A 1 74 ? 28.683 7.649 -43.698 1.00 75.88 74 GLU A CA 1
ATOM 603 C C . GLU A 1 74 ? 28.271 7.567 -45.176 1.00 75.88 74 GLU A C 1
ATOM 605 O O . GLU A 1 74 ? 28.862 8.221 -46.034 1.00 75.88 74 GLU A O 1
ATOM 610 N N . ARG A 1 75 ? 27.233 6.786 -45.501 1.00 80.56 75 ARG A N 1
ATOM 611 C CA . ARG A 1 75 ? 26.772 6.610 -46.885 1.00 80.56 75 ARG A CA 1
ATOM 612 C C . ARG A 1 75 ? 25.936 7.774 -47.393 1.00 80.56 75 ARG A C 1
ATOM 614 O O . ARG A 1 75 ? 25.846 7.973 -48.604 1.00 80.56 75 ARG A O 1
ATOM 621 N N . THR A 1 76 ? 25.249 8.475 -46.497 1.00 78.94 76 THR A N 1
ATOM 622 C CA . THR A 1 76 ? 24.261 9.499 -46.861 1.00 78.94 76 THR A CA 1
ATOM 623 C C . THR A 1 76 ? 24.590 10.880 -46.308 1.00 78.94 76 THR A C 1
ATOM 625 O O . THR A 1 76 ? 23.991 11.855 -46.761 1.00 78.94 76 THR A O 1
ATOM 628 N N . GLY A 1 77 ? 25.529 10.976 -45.363 1.00 78.00 77 GLY A N 1
ATOM 629 C CA . GLY A 1 77 ? 25.875 12.199 -44.639 1.00 78.00 77 GLY A CA 1
ATOM 630 C C . GLY A 1 77 ? 24.723 12.745 -43.794 1.00 78.00 77 GLY A C 1
ATOM 631 O O . GLY A 1 77 ? 24.715 13.929 -43.472 1.00 78.00 77 GLY A O 1
ATOM 632 N N . LYS A 1 78 ? 23.705 11.924 -43.502 1.00 78.94 78 LYS A N 1
ATOM 633 C CA . LYS A 1 78 ? 22.491 12.338 -42.789 1.00 78.94 78 LYS A CA 1
ATOM 634 C C . LYS A 1 78 ? 22.421 11.702 -41.406 1.00 78.94 78 LYS A C 1
ATOM 636 O O . LYS A 1 78 ? 22.891 10.574 -41.249 1.00 78.94 78 LYS A O 1
ATOM 641 N N . PRO A 1 79 ? 21.756 12.360 -40.441 1.00 75.31 79 PRO A N 1
ATOM 642 C CA . PRO A 1 79 ? 21.466 11.746 -39.160 1.00 75.31 79 PRO A CA 1
ATOM 643 C C . PRO A 1 79 ? 20.686 10.442 -39.330 1.00 75.31 79 PRO A C 1
ATOM 645 O O . PRO A 1 79 ? 19.683 10.403 -40.048 1.00 75.31 79 PRO A O 1
ATOM 648 N N . SER A 1 80 ? 21.135 9.370 -38.681 1.00 79.56 80 SER A N 1
ATOM 649 C CA . SER A 1 80 ? 20.440 8.084 -38.719 1.00 79.56 80 SER A CA 1
ATOM 650 C C . SER A 1 80 ? 20.551 7.349 -37.388 1.00 79.56 80 SER A C 1
ATOM 652 O O . SER A 1 80 ? 21.586 7.379 -36.727 1.00 79.56 80 SER A O 1
ATOM 654 N N . LEU A 1 81 ? 19.472 6.670 -36.997 1.00 77.94 81 LEU A N 1
ATOM 655 C CA . LEU A 1 81 ? 19.433 5.826 -35.808 1.00 77.94 81 LEU A CA 1
ATOM 656 C C . LEU A 1 81 ? 19.004 4.418 -36.208 1.00 77.94 81 LEU A C 1
ATOM 658 O O . LEU A 1 81 ? 17.911 4.206 -36.734 1.00 77.94 81 LEU A O 1
ATOM 662 N N . ASP A 1 82 ? 19.851 3.431 -35.926 1.00 86.50 82 ASP A N 1
ATOM 663 C CA . ASP A 1 82 ? 19.512 2.020 -36.110 1.00 86.50 82 ASP A CA 1
ATOM 664 C C . ASP A 1 82 ? 18.655 1.529 -34.931 1.00 86.50 82 ASP A C 1
ATOM 666 O O . ASP A 1 82 ? 19.121 0.776 -34.072 1.00 86.50 82 ASP A O 1
ATOM 670 N N . LEU A 1 83 ? 17.398 1.993 -34.877 1.00 84.50 83 LEU A N 1
ATOM 671 C CA . LEU A 1 83 ? 16.459 1.768 -33.767 1.00 84.50 83 LEU A CA 1
ATOM 672 C C . LEU A 1 83 ? 16.353 0.293 -33.329 1.00 84.50 83 LEU A C 1
ATOM 674 O O . LEU A 1 83 ? 16.405 0.045 -32.124 1.00 84.50 83 LEU A O 1
ATOM 678 N N . PRO A 1 84 ? 16.291 -0.710 -34.235 1.00 88.94 84 PRO A N 1
ATOM 679 C CA . PRO A 1 84 ? 16.264 -2.116 -33.825 1.00 88.94 84 PRO A CA 1
ATOM 680 C C . PRO A 1 84 ? 17.517 -2.563 -33.061 1.00 88.94 84 PRO A C 1
ATOM 682 O O . PRO A 1 84 ? 17.420 -3.363 -32.132 1.00 88.94 84 PRO A O 1
ATOM 685 N N . LYS A 1 85 ? 18.695 -2.045 -33.431 1.00 82.44 85 LYS A N 1
ATOM 686 C CA . LYS A 1 85 ? 19.951 -2.374 -32.747 1.00 82.44 85 LYS A CA 1
ATOM 687 C C . LYS A 1 85 ? 20.055 -1.637 -31.413 1.00 82.44 85 LYS A C 1
ATOM 689 O O . LYS A 1 85 ? 20.432 -2.255 -30.425 1.00 82.44 85 LYS A O 1
ATOM 694 N N . ILE A 1 86 ? 19.658 -0.362 -31.364 1.00 84.06 86 ILE A N 1
ATOM 695 C CA . ILE A 1 86 ? 19.577 0.424 -30.119 1.00 84.06 86 ILE A CA 1
ATOM 696 C C . ILE A 1 86 ? 18.644 -0.265 -29.113 1.00 84.06 86 ILE A C 1
ATOM 698 O O . ILE A 1 86 ? 19.002 -0.410 -27.947 1.00 84.06 86 ILE A O 1
ATOM 702 N N . PHE A 1 87 ? 17.492 -0.765 -29.571 1.00 90.81 87 PHE A N 1
ATOM 703 C CA . PHE A 1 87 ? 16.592 -1.578 -28.752 1.00 90.81 87 PHE A CA 1
ATOM 704 C C . PHE A 1 87 ? 17.295 -2.818 -28.183 1.00 90.81 87 PHE A C 1
ATOM 706 O O . PHE A 1 87 ? 17.200 -3.064 -26.985 1.00 90.81 87 PHE A O 1
ATOM 713 N N . GLY A 1 88 ? 18.052 -3.557 -29.003 1.00 88.88 88 GLY A N 1
ATOM 714 C CA . GLY A 1 88 ? 18.843 -4.703 -28.542 1.00 88.88 88 GLY A CA 1
ATOM 715 C C . GLY A 1 88 ? 19.879 -4.343 -27.469 1.00 88.88 88 GLY A C 1
ATOM 716 O O . GLY A 1 88 ? 19.996 -5.067 -26.481 1.00 88.88 88 GLY A O 1
ATOM 717 N N . ILE A 1 89 ? 20.579 -3.208 -27.615 1.00 87.06 89 ILE A N 1
ATOM 718 C CA . ILE A 1 89 ? 21.537 -2.702 -26.613 1.00 87.06 89 ILE A CA 1
ATOM 719 C C . ILE A 1 89 ? 20.818 -2.399 -25.293 1.00 87.06 89 ILE A C 1
ATOM 721 O O . ILE A 1 89 ? 21.219 -2.906 -24.247 1.00 87.06 89 ILE A O 1
ATOM 725 N N . HIS A 1 90 ? 19.750 -1.597 -25.331 1.00 86.19 90 HIS A N 1
ATOM 726 C CA . HIS A 1 90 ? 19.017 -1.218 -24.123 1.00 86.19 90 HIS A CA 1
ATOM 727 C C . HIS A 1 90 ? 18.369 -2.426 -23.445 1.00 86.19 90 HIS A C 1
ATOM 729 O O . HIS A 1 90 ? 18.504 -2.572 -22.236 1.00 86.19 90 HIS A O 1
ATOM 735 N N . LEU A 1 91 ? 17.747 -3.333 -24.206 1.00 94.69 91 LEU A N 1
ATOM 736 C CA . LEU A 1 91 ? 17.139 -4.549 -23.664 1.00 94.69 91 LEU A CA 1
ATOM 737 C C . LEU A 1 91 ? 18.177 -5.462 -23.003 1.00 94.69 91 LEU A C 1
ATOM 739 O O . LEU A 1 91 ? 17.919 -5.992 -21.924 1.00 94.69 91 LEU A O 1
ATOM 743 N N . PHE A 1 92 ? 19.360 -5.614 -23.608 1.00 93.00 92 PHE A N 1
ATOM 744 C CA . PHE A 1 92 ? 20.458 -6.365 -23.003 1.00 93.00 92 PHE A CA 1
ATOM 745 C C . PHE A 1 92 ? 20.882 -5.750 -21.663 1.00 93.00 92 PHE A C 1
ATOM 747 O O . PHE A 1 92 ? 20.950 -6.459 -20.659 1.00 93.00 92 PHE A O 1
ATOM 754 N N . LEU A 1 93 ? 21.108 -4.431 -21.621 1.00 92.50 93 LEU A N 1
ATOM 755 C CA . LEU A 1 93 ? 21.492 -3.723 -20.395 1.00 92.50 93 LEU A CA 1
ATOM 756 C C . LEU A 1 93 ? 20.399 -3.801 -19.318 1.00 92.50 93 LEU A C 1
ATOM 758 O O . LEU A 1 93 ? 20.706 -4.080 -18.159 1.00 92.50 93 LEU A O 1
ATOM 762 N N . SER A 1 94 ? 19.129 -3.630 -19.693 1.00 94.94 94 SER A N 1
ATOM 763 C CA . SER A 1 94 ? 17.985 -3.812 -18.793 1.00 94.94 94 SER A CA 1
ATOM 764 C C . SER A 1 94 ? 17.898 -5.244 -18.266 1.00 94.94 94 SER A C 1
ATOM 766 O O . SER A 1 94 ? 17.624 -5.434 -17.084 1.00 94.94 94 SER A O 1
ATOM 768 N N . GLY A 1 95 ? 18.183 -6.250 -19.098 1.00 95.88 95 GLY A N 1
ATOM 769 C CA . GLY A 1 95 ? 18.245 -7.654 -18.690 1.00 95.88 95 GLY A CA 1
ATOM 770 C C . GLY A 1 95 ? 19.344 -7.917 -17.659 1.00 95.88 95 GLY A C 1
ATOM 771 O O . GLY A 1 95 ? 19.076 -8.529 -16.626 1.00 95.88 95 GLY A O 1
ATOM 772 N N . VAL A 1 96 ? 20.556 -7.396 -17.889 1.00 96.00 96 VAL A N 1
ATOM 773 C CA . VAL A 1 96 ? 21.678 -7.487 -16.935 1.00 96.00 96 VAL A CA 1
ATOM 774 C C . VAL A 1 96 ? 21.333 -6.805 -15.611 1.00 96.00 96 VAL A C 1
ATOM 776 O O . VAL A 1 96 ? 21.545 -7.393 -14.551 1.00 96.00 96 VAL A O 1
ATOM 779 N N . ALA A 1 97 ? 20.765 -5.598 -15.659 1.00 96.00 97 ALA A N 1
ATOM 780 C CA . ALA A 1 97 ? 20.360 -4.865 -14.463 1.00 96.00 97 ALA A CA 1
ATOM 781 C C . ALA A 1 97 ? 19.255 -5.599 -13.682 1.00 96.00 97 ALA A C 1
ATOM 783 O O . ALA A 1 97 ? 19.364 -5.758 -12.468 1.00 96.00 97 ALA A O 1
ATOM 784 N N . CYS A 1 98 ? 18.227 -6.100 -14.376 1.00 97.62 98 CYS A N 1
ATOM 785 C CA . CYS A 1 98 ? 17.121 -6.858 -13.785 1.00 97.62 98 CYS A CA 1
ATOM 786 C C . CYS A 1 98 ? 17.614 -8.154 -13.125 1.00 97.62 98 CYS A C 1
ATOM 788 O O . CYS A 1 98 ? 17.306 -8.410 -11.959 1.00 97.62 98 CYS A O 1
ATOM 790 N N . PHE A 1 99 ? 18.452 -8.922 -13.831 1.00 98.25 99 PHE A N 1
ATOM 791 C CA . PHE A 1 99 ? 19.069 -10.130 -13.289 1.00 98.25 99 PHE A CA 1
ATOM 792 C C . PHE A 1 99 ? 19.907 -9.807 -12.054 1.00 98.25 99 PHE A C 1
ATOM 794 O O . PHE A 1 99 ? 19.749 -10.457 -11.026 1.00 98.25 99 PHE A O 1
ATOM 801 N N . GLY A 1 100 ? 20.769 -8.787 -12.131 1.00 97.19 100 GLY A N 1
ATOM 802 C CA . GLY A 1 100 ? 21.624 -8.386 -11.018 1.00 97.19 100 GLY A CA 1
ATOM 803 C C . GLY A 1 100 ? 20.825 -7.946 -9.790 1.00 97.19 100 GLY A C 1
ATOM 804 O O . GLY A 1 100 ? 21.137 -8.353 -8.673 1.00 97.19 100 GLY A O 1
ATOM 805 N N . PHE A 1 101 ? 19.748 -7.184 -9.986 1.00 97.75 101 PHE A N 1
ATOM 806 C CA . PHE A 1 101 ? 18.852 -6.791 -8.901 1.00 97.75 101 PHE A CA 1
ATOM 807 C C . PHE A 1 101 ? 18.229 -8.014 -8.210 1.00 97.75 101 PHE A C 1
ATOM 809 O O . PHE A 1 101 ? 18.337 -8.146 -6.991 1.00 97.75 101 PHE A O 1
ATOM 816 N N . GLY A 1 102 ? 17.662 -8.955 -8.971 1.00 96.75 102 GLY A N 1
ATOM 817 C CA . GLY A 1 102 ? 17.080 -10.179 -8.410 1.00 96.75 102 GLY A CA 1
ATOM 818 C C . GLY A 1 102 ? 18.110 -11.094 -7.745 1.00 96.75 102 GLY A C 1
ATOM 819 O O . GLY A 1 102 ? 17.917 -11.529 -6.614 1.00 96.75 102 GLY A O 1
ATOM 820 N N . ALA A 1 103 ? 19.216 -11.367 -8.437 1.00 97.56 103 ALA A N 1
ATOM 821 C CA . ALA A 1 103 ? 20.224 -12.341 -8.028 1.00 97.56 103 ALA A CA 1
ATOM 822 C C . ALA A 1 103 ? 21.093 -11.874 -6.856 1.00 97.56 103 ALA A C 1
ATOM 824 O O . ALA A 1 103 ? 21.566 -12.722 -6.098 1.00 97.56 103 ALA A O 1
ATOM 825 N N . PHE A 1 104 ? 21.310 -10.561 -6.706 1.00 97.25 104 PHE A N 1
ATOM 826 C CA . PHE A 1 104 ? 22.222 -10.006 -5.703 1.00 97.25 104 PHE A CA 1
ATOM 827 C C . PHE A 1 104 ? 21.527 -9.147 -4.651 1.00 97.25 104 PHE A C 1
ATOM 829 O O . PHE A 1 104 ? 21.757 -9.355 -3.460 1.00 97.25 104 PHE A O 1
ATOM 836 N N . HIS A 1 105 ? 20.700 -8.183 -5.069 1.00 97.19 105 HIS A N 1
ATOM 837 C CA . HIS A 1 105 ? 20.084 -7.234 -4.143 1.00 97.19 105 HIS A CA 1
ATOM 838 C C . HIS A 1 105 ? 18.938 -7.879 -3.361 1.00 97.19 105 HIS A C 1
ATOM 840 O O . HIS A 1 105 ? 18.961 -7.864 -2.134 1.00 97.19 105 HIS A O 1
ATOM 846 N N . VAL A 1 106 ? 17.971 -8.483 -4.063 1.00 97.31 106 VAL A N 1
ATOM 847 C CA . VAL A 1 106 ? 16.753 -9.059 -3.460 1.00 97.31 106 VAL A CA 1
ATOM 848 C C . VAL A 1 106 ? 17.055 -10.317 -2.643 1.00 97.31 106 VAL A C 1
ATOM 850 O O . VAL A 1 106 ? 16.541 -10.488 -1.538 1.00 97.31 106 VAL A O 1
ATOM 853 N N . THR A 1 107 ? 17.925 -11.188 -3.152 1.00 97.50 107 THR A N 1
ATOM 854 C CA . THR A 1 107 ? 18.337 -12.416 -2.449 1.00 97.50 107 THR A CA 1
ATOM 855 C C . THR A 1 107 ? 19.183 -12.146 -1.210 1.00 97.50 107 THR A C 1
ATOM 857 O O . THR A 1 107 ? 19.406 -13.058 -0.421 1.00 97.50 107 THR A O 1
ATOM 860 N N . GLY A 1 108 ? 19.689 -10.923 -1.042 1.00 96.31 108 GLY A N 1
ATOM 861 C CA . GLY A 1 108 ? 20.642 -10.584 0.008 1.00 96.31 108 GLY A CA 1
ATOM 862 C C . GLY A 1 108 ? 22.038 -11.187 -0.193 1.00 96.31 108 GLY A C 1
ATOM 863 O O . GLY A 1 108 ? 22.866 -11.109 0.710 1.00 96.31 108 GLY A O 1
ATOM 864 N N . LEU A 1 109 ? 22.330 -11.784 -1.358 1.00 96.12 109 LEU A N 1
ATOM 865 C CA . LEU A 1 109 ? 23.646 -12.367 -1.647 1.00 96.12 109 LEU A CA 1
ATOM 866 C C . LEU A 1 109 ? 24.745 -11.295 -1.702 1.00 96.12 109 LEU A C 1
ATOM 868 O O . LEU A 1 109 ? 25.863 -11.524 -1.245 1.00 96.12 109 LEU A O 1
ATOM 872 N N . TYR A 1 110 ? 24.430 -10.133 -2.276 1.00 95.06 110 TYR A N 1
ATOM 873 C CA . TYR A 1 110 ? 25.324 -8.974 -2.334 1.00 95.06 110 TYR A CA 1
ATOM 874 C C . TYR A 1 110 ? 24.512 -7.668 -2.279 1.00 95.06 110 TYR A C 1
ATOM 876 O O . TYR A 1 110 ? 24.683 -6.750 -3.080 1.00 95.06 110 TYR A O 1
ATOM 884 N N . GLY A 1 111 ? 23.568 -7.618 -1.340 1.00 95.00 111 GLY A N 1
ATOM 885 C CA . GLY A 1 111 ? 22.699 -6.478 -1.066 1.00 95.00 111 GLY A CA 1
ATOM 886 C C . GLY A 1 111 ? 21.889 -6.697 0.215 1.00 95.00 111 GLY A C 1
ATOM 887 O O . GLY A 1 111 ? 22.055 -7.724 0.870 1.00 95.00 111 GLY A O 1
ATOM 888 N N . PRO A 1 112 ? 21.040 -5.737 0.610 1.00 95.56 112 PRO A N 1
ATOM 889 C CA . PRO A 1 112 ? 20.340 -5.793 1.891 1.00 95.56 112 PRO A CA 1
ATOM 890 C C . PRO A 1 112 ? 19.119 -6.729 1.894 1.00 95.56 112 PRO A C 1
ATOM 892 O O . PRO A 1 112 ? 18.618 -7.056 2.966 1.00 95.56 112 PRO A O 1
ATOM 895 N N . GLY A 1 113 ? 18.637 -7.172 0.730 1.00 97.25 113 GLY A N 1
ATOM 896 C CA . GLY A 1 113 ? 17.329 -7.807 0.596 1.00 97.25 113 GLY A CA 1
ATOM 897 C C . GLY A 1 113 ? 16.212 -6.779 0.410 1.00 97.25 113 GLY A C 1
ATOM 898 O O . GLY A 1 113 ? 16.458 -5.647 -0.004 1.00 97.25 113 GLY A O 1
ATOM 899 N N . ILE A 1 114 ? 14.976 -7.171 0.707 1.00 96.69 114 ILE A N 1
ATOM 900 C CA . ILE A 1 114 ? 13.784 -6.317 0.573 1.00 96.69 114 ILE A CA 1
ATOM 901 C C . ILE A 1 114 ? 12.945 -6.345 1.851 1.00 96.69 114 ILE A C 1
ATOM 903 O O . ILE A 1 114 ? 13.145 -7.198 2.714 1.00 96.69 114 ILE A O 1
ATOM 907 N N . TRP A 1 115 ? 12.002 -5.410 1.988 1.00 94.25 115 TRP A N 1
ATOM 908 C CA . TRP A 1 115 ? 11.047 -5.431 3.096 1.00 94.25 115 TRP A CA 1
ATOM 909 C C . TRP A 1 115 ? 10.134 -6.655 3.008 1.00 94.25 115 TRP A C 1
ATOM 911 O O . TRP A 1 115 ? 9.538 -6.920 1.966 1.00 94.25 115 TRP A O 1
ATOM 921 N N . VAL A 1 116 ? 9.985 -7.372 4.117 1.00 95.12 116 VAL A N 1
ATOM 922 C CA . VAL A 1 116 ? 9.026 -8.466 4.276 1.00 95.12 116 VAL A CA 1
ATOM 923 C C . VAL A 1 116 ? 8.409 -8.360 5.663 1.00 95.12 116 VAL A C 1
ATOM 925 O O . VAL A 1 116 ? 9.076 -7.949 6.611 1.00 95.12 116 VAL A O 1
ATOM 928 N N . SER A 1 117 ? 7.142 -8.745 5.784 1.00 92.94 117 SER A N 1
ATOM 929 C CA . SER A 1 117 ? 6.419 -8.739 7.051 1.00 92.94 117 SER A CA 1
ATOM 930 C C . SER A 1 117 ? 5.591 -10.004 7.247 1.00 92.94 117 SER A C 1
ATOM 932 O O . SER A 1 117 ? 5.439 -10.813 6.329 1.00 92.94 117 SER A O 1
ATOM 934 N N . ASP A 1 118 ? 5.069 -10.170 8.457 1.00 95.19 118 ASP A N 1
ATOM 935 C CA . ASP A 1 118 ? 4.041 -11.155 8.760 1.00 95.19 118 ASP A CA 1
ATOM 936 C C . ASP A 1 118 ? 2.675 -10.742 8.165 1.00 95.19 118 ASP A C 1
ATOM 938 O O . ASP A 1 118 ? 2.484 -9.579 7.793 1.00 95.19 118 ASP A O 1
ATOM 942 N N . PRO A 1 119 ? 1.695 -11.664 8.082 1.00 96.31 119 PRO A N 1
ATOM 943 C CA . PRO A 1 119 ? 0.397 -11.398 7.453 1.00 96.31 119 PRO A CA 1
ATOM 944 C C . PRO A 1 119 ? -0.407 -10.238 8.059 1.00 96.31 119 PRO A C 1
ATOM 946 O O . PRO A 1 119 ? -1.353 -9.761 7.430 1.00 96.31 119 PRO A O 1
ATOM 949 N N . TYR A 1 120 ? -0.068 -9.789 9.270 1.00 95.31 120 TYR A N 1
ATOM 950 C CA . TYR A 1 120 ? -0.751 -8.704 9.973 1.00 95.31 120 TYR A CA 1
ATOM 951 C C . TYR A 1 120 ? 0.114 -7.445 10.117 1.00 95.31 120 TYR A C 1
ATOM 953 O O . TYR A 1 120 ? -0.301 -6.510 10.798 1.00 95.31 120 TYR A O 1
ATOM 961 N N . GLY A 1 121 ? 1.287 -7.391 9.471 1.00 91.38 121 GLY A N 1
ATOM 962 C CA . GLY A 1 121 ? 2.121 -6.188 9.428 1.00 91.38 121 GLY A CA 1
ATOM 963 C C . GLY A 1 121 ? 2.698 -5.782 10.784 1.00 91.38 121 GLY A C 1
ATOM 964 O O . GLY A 1 121 ? 2.806 -4.593 11.077 1.00 91.38 121 GLY A O 1
ATOM 965 N N . LEU A 1 122 ? 3.007 -6.732 11.666 1.00 89.12 122 LEU A N 1
ATOM 966 C CA . LEU A 1 122 ? 3.460 -6.416 13.023 1.00 89.12 122 LEU A CA 1
ATOM 967 C C . LEU A 1 122 ? 4.986 -6.376 13.136 1.00 89.12 122 LEU A C 1
ATOM 969 O O . LEU A 1 122 ? 5.514 -5.566 13.898 1.00 89.12 122 LEU A O 1
ATOM 973 N N . THR A 1 123 ? 5.679 -7.218 12.375 1.00 93.94 123 THR A N 1
ATOM 974 C CA . THR A 1 123 ? 7.102 -7.547 12.530 1.00 93.94 123 THR A CA 1
ATOM 975 C C . THR A 1 123 ? 7.916 -7.334 11.250 1.00 93.94 123 THR A C 1
ATOM 977 O O . THR A 1 123 ? 8.885 -8.053 10.987 1.00 93.94 123 THR A O 1
ATOM 980 N N . GLY A 1 124 ? 7.533 -6.338 10.450 1.00 88.50 124 GLY A N 1
ATOM 981 C CA . GLY A 1 124 ? 8.194 -6.022 9.194 1.00 88.50 124 GLY A CA 1
ATOM 982 C C . GLY A 1 124 ? 9.644 -5.594 9.361 1.00 88.50 124 GLY A C 1
ATOM 983 O O . GLY A 1 124 ? 10.014 -4.879 10.295 1.00 88.50 124 GLY A O 1
ATOM 984 N N . LYS A 1 125 ? 10.483 -6.059 8.437 1.00 90.88 125 LYS A N 1
ATOM 985 C CA . LYS A 1 125 ? 11.902 -5.709 8.366 1.00 90.88 125 LYS A CA 1
ATOM 986 C C . LYS A 1 125 ? 12.460 -5.986 6.979 1.00 90.88 125 LYS A C 1
ATOM 988 O O . LYS A 1 125 ? 11.913 -6.778 6.213 1.00 90.88 125 LYS A O 1
ATOM 993 N N . VAL A 1 126 ? 13.602 -5.378 6.678 1.00 94.94 126 VAL A N 1
ATOM 994 C CA . VAL A 1 126 ? 14.396 -5.748 5.503 1.00 94.94 126 VAL A CA 1
ATOM 995 C C . VAL A 1 126 ? 15.059 -7.105 5.750 1.00 94.94 126 VAL A C 1
ATOM 997 O O . VAL A 1 126 ? 15.676 -7.315 6.797 1.00 94.94 126 VAL A O 1
ATOM 1000 N N . GLN A 1 127 ? 14.918 -8.033 4.805 1.00 96.19 127 GLN A N 1
ATOM 1001 C CA . GLN A 1 127 ? 15.552 -9.346 4.865 1.00 96.19 127 GLN A CA 1
ATOM 1002 C C . GLN A 1 127 ? 15.874 -9.910 3.479 1.00 96.19 127 GLN A C 1
ATOM 1004 O O . GLN A 1 127 ? 15.238 -9.578 2.478 1.00 96.19 127 GLN A O 1
ATOM 1009 N N . ALA A 1 128 ? 16.848 -10.816 3.450 1.00 97.94 128 ALA A N 1
ATOM 1010 C CA . ALA A 1 128 ? 17.150 -11.653 2.297 1.00 97.94 128 ALA A CA 1
ATOM 1011 C C . ALA A 1 128 ? 15.945 -12.532 1.920 1.00 97.94 128 ALA A C 1
ATOM 1013 O O . ALA A 1 128 ? 15.287 -13.102 2.795 1.00 97.94 128 ALA A O 1
ATOM 1014 N N . VAL A 1 129 ? 15.677 -12.671 0.619 1.00 97.81 129 VAL A N 1
ATOM 1015 C CA . VAL A 1 129 ? 14.549 -13.458 0.104 1.00 97.81 129 VAL A CA 1
ATOM 1016 C C . VAL A 1 129 ? 15.034 -14.574 -0.815 1.00 97.81 129 VAL A C 1
ATOM 1018 O O . VAL A 1 129 ? 15.601 -14.329 -1.878 1.00 97.81 129 VAL A O 1
ATOM 1021 N N . ASN A 1 130 ? 14.751 -15.820 -0.436 1.00 97.88 130 ASN A N 1
ATOM 1022 C CA . ASN A 1 130 ? 15.025 -16.966 -1.297 1.00 97.88 130 ASN A CA 1
ATOM 1023 C C . ASN A 1 130 ? 14.018 -17.024 -2.461 1.00 97.88 130 ASN A C 1
ATOM 1025 O O . ASN A 1 130 ? 12.818 -16.857 -2.226 1.00 97.88 130 ASN A O 1
ATOM 1029 N N . PRO A 1 131 ? 14.467 -17.290 -3.702 1.00 97.94 131 PRO A N 1
ATOM 1030 C CA . PRO A 1 131 ? 13.577 -17.361 -4.853 1.00 97.94 131 PRO A CA 1
ATOM 1031 C C . PRO A 1 131 ? 12.653 -18.582 -4.784 1.00 97.94 131 PRO A C 1
ATOM 1033 O O . PRO A 1 131 ? 13.102 -19.699 -4.519 1.00 97.94 131 PRO A O 1
ATOM 1036 N N . ALA A 1 132 ? 11.373 -18.363 -5.085 1.00 98.00 132 ALA A N 1
ATOM 1037 C CA . ALA A 1 132 ? 10.366 -19.409 -5.227 1.00 98.00 132 ALA A CA 1
ATOM 1038 C C . ALA A 1 132 ? 10.170 -19.731 -6.714 1.00 98.00 132 ALA A C 1
ATOM 1040 O O . ALA A 1 132 ? 9.815 -18.859 -7.506 1.00 98.00 132 ALA A O 1
ATOM 1041 N N . TRP A 1 133 ? 10.429 -20.981 -7.098 1.00 97.69 133 TRP A N 1
ATOM 1042 C CA . TRP A 1 133 ? 10.363 -21.441 -8.494 1.00 97.69 133 TRP A CA 1
ATOM 1043 C C . TRP A 1 133 ? 9.106 -22.258 -8.813 1.00 97.69 133 TRP A C 1
ATOM 1045 O O . TRP A 1 133 ? 8.900 -22.639 -9.964 1.00 97.69 133 TRP A O 1
ATOM 1055 N N . GLY A 1 134 ? 8.304 -22.574 -7.794 1.00 97.25 134 GLY A N 1
ATOM 1056 C CA . GLY A 1 134 ? 7.052 -23.301 -7.942 1.00 97.25 134 GLY A CA 1
ATOM 1057 C C . GLY A 1 134 ? 5.897 -22.394 -8.363 1.00 97.25 134 GLY A C 1
ATOM 1058 O O . GLY A 1 134 ? 6.075 -21.248 -8.772 1.00 97.25 134 GLY A O 1
ATOM 1059 N N . VAL A 1 135 ? 4.681 -22.927 -8.250 1.00 97.50 135 VAL A N 1
ATOM 1060 C CA . VAL A 1 135 ? 3.441 -22.180 -8.532 1.00 97.50 135 VAL A CA 1
ATOM 1061 C C . VAL A 1 135 ? 3.249 -21.022 -7.546 1.00 97.50 135 VAL A C 1
ATOM 1063 O O . VAL A 1 135 ? 2.709 -19.981 -7.908 1.00 97.50 135 VAL A O 1
ATOM 1066 N N . ASP A 1 136 ? 3.746 -21.184 -6.324 1.00 96.31 136 ASP A N 1
ATOM 1067 C CA . ASP A 1 136 ? 3.782 -20.168 -5.272 1.00 96.31 136 ASP A CA 1
ATOM 1068 C C . ASP A 1 136 ? 4.567 -18.910 -5.672 1.00 96.31 136 ASP A C 1
ATOM 1070 O O . ASP A 1 136 ? 4.245 -17.824 -5.208 1.00 96.31 136 ASP A O 1
ATOM 1074 N N . GLY A 1 137 ? 5.532 -19.013 -6.592 1.00 96.56 137 GLY A N 1
ATOM 1075 C CA . GLY A 1 137 ? 6.242 -17.854 -7.141 1.00 96.56 137 GLY A CA 1
ATOM 1076 C C . GLY A 1 137 ? 5.356 -16.880 -7.934 1.00 96.56 137 GLY A C 1
ATOM 1077 O O . GLY A 1 137 ? 5.789 -15.768 -8.224 1.00 96.56 137 GLY A O 1
ATOM 1078 N N . PHE A 1 138 ? 4.126 -17.273 -8.279 1.00 97.44 138 PHE A N 1
ATOM 1079 C CA . PHE A 1 138 ? 3.134 -16.411 -8.932 1.00 97.44 138 PHE A CA 1
ATOM 1080 C C . PHE A 1 138 ? 2.078 -15.864 -7.963 1.00 97.44 138 PHE A C 1
ATOM 1082 O O . PHE A 1 138 ? 1.215 -15.092 -8.384 1.00 97.44 138 PHE A O 1
ATOM 1089 N N . ASP A 1 139 ? 2.126 -16.251 -6.686 1.00 98.06 139 ASP A N 1
ATOM 1090 C CA . ASP A 1 139 ? 1.285 -15.651 -5.655 1.00 98.06 139 ASP A CA 1
ATOM 1091 C C . ASP A 1 139 ? 1.789 -14.222 -5.370 1.00 98.06 139 ASP A C 1
ATOM 1093 O O . ASP A 1 139 ? 2.949 -14.049 -4.977 1.00 98.06 139 ASP A O 1
ATOM 1097 N N . PRO A 1 140 ? 0.953 -13.178 -5.543 1.00 97.06 140 PRO A N 1
ATOM 1098 C CA . PRO A 1 140 ? 1.365 -11.793 -5.327 1.00 97.06 140 PRO A CA 1
ATOM 1099 C C . PRO A 1 140 ? 1.769 -11.487 -3.879 1.00 97.06 140 PRO A C 1
ATOM 1101 O O . PRO A 1 140 ? 2.321 -10.414 -3.635 1.00 97.06 140 PRO A O 1
ATOM 1104 N N . PHE A 1 141 ? 1.516 -12.388 -2.924 1.00 97.38 141 PHE A N 1
ATOM 1105 C CA . PHE A 1 141 ? 1.877 -12.237 -1.514 1.00 97.38 141 PHE A CA 1
ATOM 1106 C C . PHE A 1 141 ? 3.093 -13.070 -1.086 1.00 97.38 141 PHE A C 1
ATOM 1108 O O . PHE A 1 141 ? 3.520 -12.949 0.062 1.00 97.38 141 PHE A O 1
ATOM 1115 N N . VAL A 1 142 ? 3.697 -13.865 -1.979 1.00 97.50 142 VAL A N 1
ATOM 1116 C CA . VAL A 1 142 ? 4.923 -14.631 -1.695 1.00 97.50 142 VAL A CA 1
ATOM 1117 C C . VAL A 1 142 ? 6.148 -13.863 -2.212 1.00 97.50 142 VAL A C 1
ATOM 1119 O O . VAL A 1 142 ? 6.383 -13.814 -3.422 1.00 97.50 142 VAL A O 1
ATOM 1122 N N . PRO A 1 143 ? 7.006 -13.301 -1.333 1.00 97.25 143 PRO A N 1
ATOM 1123 C CA . PRO A 1 143 ? 8.142 -12.481 -1.767 1.00 97.25 143 PRO A CA 1
ATOM 1124 C C . PRO A 1 143 ? 9.153 -13.240 -2.634 1.00 97.25 143 PRO A C 1
ATOM 1126 O O . PRO A 1 143 ? 9.815 -12.643 -3.481 1.00 97.25 143 PRO A O 1
ATOM 1129 N N . GLY A 1 144 ? 9.257 -14.563 -2.462 1.00 97.62 144 GLY A N 1
ATOM 1130 C CA . GLY A 1 144 ? 10.135 -15.414 -3.270 1.00 97.62 144 GLY A CA 1
ATOM 1131 C C . GLY A 1 144 ? 9.842 -15.343 -4.772 1.00 97.62 144 GLY A C 1
ATOM 1132 O O . GLY A 1 144 ? 10.767 -15.498 -5.572 1.00 97.62 144 GLY A O 1
ATOM 1133 N N . GLY A 1 145 ? 8.596 -15.039 -5.151 1.00 98.00 145 GLY A N 1
ATOM 1134 C CA . GLY A 1 145 ? 8.196 -14.780 -6.533 1.00 98.00 145 GLY A CA 1
ATOM 1135 C C . GLY A 1 145 ? 8.866 -13.548 -7.142 1.00 98.00 145 GLY A C 1
ATOM 1136 O O . GLY A 1 145 ? 9.187 -13.530 -8.326 1.00 98.00 145 GLY A O 1
ATOM 1137 N N . ILE A 1 146 ? 9.170 -12.529 -6.329 1.00 97.94 146 ILE A N 1
ATOM 1138 C CA . ILE A 1 146 ? 9.852 -11.309 -6.783 1.00 97.94 146 ILE A CA 1
ATOM 1139 C C . ILE A 1 146 ? 11.284 -11.643 -7.208 1.00 97.94 146 ILE A C 1
ATOM 1141 O O . ILE A 1 146 ? 11.727 -11.224 -8.279 1.00 97.94 146 ILE A O 1
ATOM 1145 N N . ALA A 1 147 ? 12.011 -12.409 -6.392 1.00 97.75 147 ALA A N 1
ATOM 1146 C CA . ALA A 1 147 ? 13.385 -12.797 -6.700 1.00 97.75 147 ALA A CA 1
ATOM 1147 C C . ALA A 1 147 ? 13.449 -13.681 -7.956 1.00 97.75 147 ALA A C 1
ATOM 1149 O O . ALA A 1 147 ? 14.229 -13.397 -8.869 1.00 97.75 147 ALA A O 1
ATOM 1150 N N . SER A 1 148 ? 12.603 -14.715 -8.044 1.00 98.38 148 SER A N 1
ATOM 1151 C CA . SER A 1 148 ? 12.563 -15.602 -9.213 1.00 98.38 148 SER A CA 1
ATOM 1152 C C . SER A 1 148 ? 12.115 -14.874 -10.481 1.00 98.38 148 SER A C 1
ATOM 1154 O O . SER A 1 148 ? 12.720 -15.087 -11.534 1.00 98.38 148 SER A O 1
ATOM 1156 N N . HIS A 1 149 ? 11.148 -13.953 -10.383 1.00 98.44 149 HIS A N 1
ATOM 1157 C CA . HIS A 1 149 ? 10.737 -13.082 -11.484 1.00 98.44 149 HIS A CA 1
ATOM 1158 C C . HIS A 1 149 ? 11.921 -12.298 -12.056 1.00 98.44 149 HIS A C 1
ATOM 1160 O O . HIS A 1 149 ? 12.183 -12.387 -13.252 1.00 98.44 149 HIS A O 1
ATOM 1166 N N . HIS A 1 150 ? 12.671 -11.574 -11.221 1.00 98.56 150 HIS A N 1
ATOM 1167 C CA . HIS A 1 150 ? 13.788 -10.744 -11.685 1.00 98.56 150 HIS A CA 1
ATOM 1168 C C . HIS A 1 150 ? 14.932 -11.574 -12.279 1.00 98.56 150 HIS A C 1
ATOM 1170 O O . HIS A 1 150 ? 15.502 -11.208 -13.307 1.00 98.56 150 HIS A O 1
ATOM 1176 N N . ILE A 1 151 ? 15.243 -12.727 -11.680 1.00 98.25 151 ILE A N 1
ATOM 1177 C CA . ILE A 1 151 ? 16.273 -13.632 -12.202 1.00 98.25 151 ILE A CA 1
ATOM 1178 C C . ILE A 1 151 ? 15.849 -14.190 -13.572 1.00 98.25 151 ILE A C 1
ATOM 1180 O O . ILE A 1 151 ? 16.622 -14.133 -14.533 1.00 98.25 151 ILE A O 1
ATOM 1184 N N . ALA A 1 152 ? 14.621 -14.705 -13.693 1.00 98.38 152 ALA A N 1
ATOM 1185 C CA . ALA A 1 152 ? 14.128 -15.299 -14.935 1.00 98.38 152 ALA A CA 1
ATOM 1186 C C . ALA A 1 152 ? 13.924 -14.253 -16.043 1.00 98.38 152 ALA A C 1
ATOM 1188 O O . ALA A 1 152 ? 14.414 -14.439 -17.159 1.00 98.38 152 ALA A O 1
ATOM 1189 N N . ALA A 1 153 ? 13.252 -13.139 -15.738 1.00 97.94 153 ALA A N 1
ATOM 1190 C CA . ALA A 1 153 ? 13.004 -12.057 -16.686 1.00 97.94 153 ALA A CA 1
ATOM 1191 C C . ALA A 1 153 ? 14.308 -11.377 -17.118 1.00 97.94 153 ALA A C 1
ATOM 1193 O O . ALA A 1 153 ? 14.490 -11.117 -18.306 1.00 97.94 153 ALA A O 1
ATOM 1194 N N . GLY A 1 154 ? 15.250 -11.164 -16.194 1.00 97.25 154 GLY A N 1
ATOM 1195 C CA . GLY A 1 154 ? 16.576 -10.640 -16.511 1.00 97.25 154 GLY A CA 1
ATOM 1196 C C . GLY A 1 154 ? 17.362 -11.566 -17.440 1.00 97.25 154 GLY A C 1
ATOM 1197 O O . GLY A 1 154 ? 17.881 -11.117 -18.462 1.00 97.25 154 GLY A O 1
ATOM 1198 N N . THR A 1 155 ? 17.368 -12.875 -17.159 1.00 98.06 155 THR A N 1
ATOM 1199 C CA . THR A 1 155 ? 17.999 -13.883 -18.033 1.00 98.06 155 THR A CA 1
ATOM 1200 C C . THR A 1 155 ? 17.384 -13.870 -19.433 1.00 98.06 155 THR A C 1
ATOM 1202 O O . THR A 1 155 ? 18.103 -13.836 -20.433 1.00 98.06 155 THR A O 1
ATOM 1205 N N . LEU A 1 156 ? 16.051 -13.845 -19.521 1.00 98.12 156 LEU A N 1
ATOM 1206 C CA . LEU A 1 156 ? 15.351 -13.773 -20.801 1.00 98.12 156 LEU A CA 1
ATOM 1207 C C . LEU A 1 156 ? 15.640 -12.455 -21.536 1.00 98.12 156 LEU A C 1
ATOM 1209 O O . LEU A 1 156 ? 15.857 -12.477 -22.745 1.00 98.12 156 LEU A O 1
ATOM 1213 N N . GLY A 1 157 ? 15.699 -11.329 -20.823 1.00 97.31 157 GLY A N 1
ATOM 1214 C CA . GLY A 1 157 ? 16.045 -10.017 -21.371 1.00 97.31 157 GLY A CA 1
ATOM 1215 C C . GLY A 1 157 ? 17.453 -9.979 -21.966 1.00 97.31 157 GLY A C 1
ATOM 1216 O O . GLY A 1 157 ? 17.639 -9.443 -23.055 1.00 97.31 157 GLY A O 1
ATOM 1217 N N . ILE A 1 158 ? 18.428 -10.630 -21.324 1.00 96.94 158 ILE A N 1
ATOM 1218 C CA . ILE A 1 158 ? 19.791 -10.786 -21.856 1.00 96.94 158 ILE A CA 1
ATOM 1219 C C . ILE A 1 158 ? 19.765 -11.566 -23.176 1.00 96.94 158 ILE A C 1
ATOM 1221 O O . ILE A 1 158 ? 20.310 -11.103 -24.180 1.00 96.94 158 ILE A O 1
ATOM 1225 N N . LEU A 1 159 ? 19.108 -12.731 -23.197 1.00 98.06 159 LEU A N 1
ATOM 1226 C CA . LEU A 1 159 ? 19.025 -13.577 -24.393 1.00 98.06 159 LEU A CA 1
ATOM 1227 C C . LEU A 1 159 ? 18.283 -12.875 -25.539 1.00 98.06 159 LEU A C 1
ATOM 1229 O O . LEU A 1 159 ? 18.739 -12.901 -26.683 1.00 98.06 159 LEU A O 1
ATOM 1233 N N . ALA A 1 160 ? 17.171 -12.206 -25.235 1.00 96.06 160 ALA A N 1
ATOM 1234 C CA . ALA A 1 160 ? 16.401 -11.436 -26.203 1.00 96.06 160 ALA A CA 1
ATOM 1235 C C . ALA A 1 160 ? 17.191 -10.222 -26.721 1.00 96.06 160 ALA A C 1
ATOM 1237 O O . ALA A 1 160 ? 17.196 -9.964 -27.924 1.00 96.06 160 ALA A O 1
ATOM 1238 N N . GLY A 1 161 ? 17.918 -9.515 -25.853 1.00 92.94 161 GLY A N 1
ATOM 1239 C CA . GLY A 1 161 ? 18.818 -8.429 -26.242 1.00 92.94 161 GLY A CA 1
ATOM 1240 C C . GLY A 1 161 ? 19.890 -8.905 -27.224 1.00 92.94 161 GLY A C 1
ATOM 1241 O O . GLY A 1 161 ? 20.045 -8.323 -28.297 1.00 92.94 161 GLY A O 1
ATOM 1242 N N . LEU A 1 162 ? 20.557 -10.027 -26.925 1.00 94.62 162 LEU A N 1
ATOM 1243 C CA . LEU A 1 162 ? 21.536 -10.649 -27.828 1.00 94.62 162 LEU A CA 1
ATOM 1244 C C . LEU A 1 162 ? 20.916 -11.068 -29.165 1.00 94.62 162 LEU A C 1
ATOM 1246 O O . LEU A 1 162 ? 21.523 -10.856 -30.218 1.00 94.62 162 LEU A O 1
ATOM 1250 N N . PHE A 1 163 ? 19.701 -11.620 -29.149 1.00 96.88 163 PHE A N 1
ATOM 1251 C CA . PHE A 1 163 ? 18.961 -11.932 -30.370 1.00 96.88 163 PHE A CA 1
ATOM 1252 C C . PHE A 1 163 ? 18.717 -10.672 -31.214 1.00 96.88 163 PHE A C 1
ATOM 1254 O O . PHE A 1 163 ? 19.031 -10.667 -32.403 1.00 96.88 163 PHE A O 1
ATOM 1261 N N . HIS A 1 164 ? 18.241 -9.583 -30.605 1.00 93.31 164 HIS A N 1
ATOM 1262 C CA . HIS A 1 164 ? 17.980 -8.317 -31.298 1.00 93.31 164 HIS A CA 1
ATOM 1263 C C . HIS A 1 164 ? 19.250 -7.608 -31.794 1.00 93.31 164 HIS A C 1
ATOM 1265 O O . HIS A 1 164 ? 19.191 -6.857 -32.769 1.00 93.31 164 HIS A O 1
ATOM 1271 N N . LEU A 1 165 ? 20.406 -7.875 -31.182 1.00 91.00 165 LEU A N 1
ATOM 1272 C CA . LEU A 1 165 ? 21.710 -7.445 -31.695 1.00 91.00 165 LEU A CA 1
ATOM 1273 C C . LEU A 1 165 ? 22.182 -8.295 -32.881 1.00 91.00 165 LEU A C 1
ATOM 1275 O O . LEU A 1 165 ? 22.810 -7.775 -33.805 1.00 91.00 165 LEU A O 1
ATOM 1279 N N . SER A 1 166 ? 21.871 -9.591 -32.861 1.00 94.12 166 SER A N 1
ATOM 1280 C CA . SER A 1 166 ? 22.361 -10.568 -33.841 1.00 94.12 166 SER A CA 1
ATOM 1281 C C . SER A 1 166 ? 21.489 -10.662 -35.094 1.00 94.12 166 SER A C 1
ATOM 1283 O O . SER A 1 166 ? 21.977 -11.039 -36.159 1.00 94.12 166 SER A O 1
ATOM 1285 N N . VAL A 1 167 ? 20.198 -10.335 -34.993 1.00 96.00 167 VAL A N 1
ATOM 1286 C CA . VAL A 1 167 ? 19.206 -10.587 -36.047 1.00 96.00 167 VAL A CA 1
ATOM 1287 C C . VAL A 1 167 ? 18.560 -9.287 -36.518 1.00 96.00 167 VAL A C 1
ATOM 1289 O O . VAL A 1 167 ? 17.988 -8.525 -35.741 1.00 96.00 167 VAL A O 1
ATOM 1292 N N . ARG A 1 168 ? 18.606 -9.035 -37.834 1.00 94.94 168 ARG A N 1
ATOM 1293 C CA . ARG A 1 168 ? 17.896 -7.901 -38.445 1.00 94.94 168 ARG A CA 1
ATOM 1294 C C . ARG A 1 168 ? 16.393 -8.182 -38.541 1.00 94.94 168 ARG A C 1
ATOM 1296 O O . ARG A 1 168 ? 16.010 -9.318 -38.826 1.00 94.94 168 ARG A O 1
ATOM 1303 N N . PRO A 1 169 ? 15.533 -7.157 -38.393 1.00 94.75 169 PRO A N 1
ATOM 1304 C CA . PRO A 1 169 ? 14.095 -7.342 -38.530 1.00 94.75 169 PRO A CA 1
ATOM 1305 C C . PRO A 1 169 ? 13.706 -7.896 -39.911 1.00 94.75 169 PRO A C 1
ATOM 1307 O O . PRO A 1 169 ? 14.234 -7.432 -40.929 1.00 94.75 169 PRO A O 1
ATOM 1310 N N . PRO A 1 170 ? 12.733 -8.821 -39.985 1.00 96.38 170 PRO A N 1
ATOM 1311 C CA . PRO A 1 170 ? 12.148 -9.245 -41.249 1.00 96.38 170 PRO A CA 1
ATOM 1312 C C . PRO A 1 170 ? 11.591 -8.055 -42.033 1.00 96.38 170 PRO A C 1
ATOM 1314 O O . PRO A 1 170 ? 10.903 -7.199 -41.477 1.00 96.38 170 PRO A O 1
ATOM 1317 N N . GLN A 1 171 ? 11.804 -8.034 -43.351 1.00 93.88 171 GLN A N 1
ATOM 1318 C CA . GLN A 1 171 ? 11.407 -6.904 -44.203 1.00 93.88 171 GLN A CA 1
ATOM 1319 C C . GLN A 1 171 ? 9.911 -6.561 -44.093 1.00 93.88 171 GLN A C 1
ATOM 1321 O O . GLN A 1 171 ? 9.540 -5.387 -44.125 1.00 93.88 171 GLN A O 1
ATOM 1326 N N . ARG A 1 172 ? 9.049 -7.579 -43.948 1.00 95.12 172 ARG A N 1
ATOM 1327 C CA . ARG A 1 172 ? 7.601 -7.390 -43.768 1.00 95.12 172 ARG A CA 1
ATOM 1328 C C . ARG A 1 172 ? 7.287 -6.609 -42.493 1.00 95.12 172 ARG A C 1
ATOM 1330 O O . ARG A 1 172 ? 6.492 -5.680 -42.552 1.00 95.12 172 ARG A O 1
ATOM 1337 N N . LEU A 1 173 ? 7.940 -6.947 -41.381 1.00 92.88 173 LEU A N 1
ATOM 1338 C CA . LEU A 1 173 ? 7.749 -6.266 -40.099 1.00 92.88 173 LEU A CA 1
ATOM 1339 C C . LEU A 1 173 ? 8.362 -4.867 -40.116 1.00 92.88 173 LEU A C 1
ATOM 1341 O O . LEU A 1 173 ? 7.711 -3.923 -39.687 1.00 92.88 173 LEU A O 1
ATOM 1345 N N . TYR A 1 174 ? 9.560 -4.715 -40.685 1.00 91.06 174 TYR A N 1
ATOM 1346 C CA . TYR A 1 174 ? 10.217 -3.413 -40.800 1.00 91.06 174 TYR A CA 1
ATOM 1347 C C . TYR A 1 174 ? 9.344 -2.394 -41.545 1.00 91.06 174 TYR A C 1
ATOM 1349 O O . TYR A 1 174 ? 9.193 -1.258 -41.101 1.00 91.06 174 TYR A O 1
ATOM 1357 N N . LYS A 1 175 ? 8.731 -2.817 -42.659 1.00 89.12 175 LYS A N 1
ATOM 1358 C CA . LYS A 1 175 ? 7.802 -1.981 -43.431 1.00 89.12 175 LYS A CA 1
ATOM 1359 C C . LYS A 1 175 ? 6.453 -1.815 -42.736 1.00 89.12 175 LYS A C 1
ATOM 1361 O O . LYS A 1 175 ? 5.952 -0.699 -42.675 1.00 89.12 175 LYS A O 1
ATOM 1366 N N . GLY A 1 176 ? 5.876 -2.904 -42.228 1.00 90.38 176 GLY A N 1
ATOM 1367 C CA . GLY A 1 176 ? 4.549 -2.896 -41.609 1.00 90.38 176 GLY A CA 1
ATOM 1368 C C . GLY A 1 176 ? 4.478 -2.016 -40.363 1.00 90.38 176 GLY A C 1
ATOM 1369 O O . GLY A 1 176 ? 3.517 -1.274 -40.204 1.00 90.38 176 GLY A O 1
ATOM 1370 N N . LEU A 1 177 ? 5.522 -2.048 -39.532 1.00 89.94 177 LEU A N 1
ATOM 1371 C CA . LEU A 1 177 ? 5.631 -1.262 -38.299 1.00 89.94 177 LEU A CA 1
ATOM 1372 C C . LEU A 1 177 ? 6.436 0.033 -38.474 1.00 89.94 177 LEU A C 1
ATOM 1374 O O . LEU A 1 177 ? 6.711 0.710 -37.497 1.00 89.94 177 LEU A O 1
ATOM 1378 N N . ARG A 1 178 ? 6.857 0.368 -39.701 1.00 89.00 178 ARG A N 1
ATOM 1379 C CA . ARG A 1 178 ? 7.648 1.574 -40.010 1.00 89.00 178 ARG A CA 1
ATOM 1380 C C . ARG A 1 178 ? 8.844 1.784 -39.072 1.00 89.00 178 ARG A C 1
ATOM 1382 O O . ARG A 1 178 ? 9.088 2.889 -38.606 1.00 89.00 178 ARG A O 1
ATOM 1389 N N . MET A 1 179 ? 9.651 0.747 -38.852 1.00 88.88 179 MET A N 1
ATOM 1390 C CA . MET A 1 179 ? 10.750 0.753 -37.866 1.00 88.88 179 MET A CA 1
ATOM 1391 C C . MET A 1 179 ? 11.897 1.748 -38.158 1.00 88.88 179 MET A C 1
ATOM 1393 O O . MET A 1 179 ? 12.866 1.798 -37.405 1.00 88.88 179 MET A O 1
ATOM 1397 N N . GLY A 1 180 ? 11.834 2.498 -39.262 1.00 86.44 180 GLY A N 1
ATOM 1398 C CA . GLY A 1 180 ? 12.726 3.628 -39.538 1.00 86.44 180 GLY A CA 1
ATOM 1399 C C . GLY A 1 180 ? 12.238 4.966 -38.967 1.00 86.44 180 GLY A C 1
ATOM 1400 O O . GLY A 1 180 ? 12.985 5.935 -39.022 1.00 86.44 180 GLY A O 1
ATOM 1401 N N . ASN A 1 181 ? 11.009 5.033 -38.443 1.00 85.50 181 ASN A N 1
ATOM 1402 C CA . ASN A 1 181 ? 10.448 6.216 -37.795 1.00 85.50 181 ASN A CA 1
ATOM 1403 C C . ASN A 1 181 ? 10.528 6.060 -36.267 1.00 85.50 181 ASN A C 1
ATOM 1405 O O . ASN A 1 181 ? 10.073 5.061 -35.714 1.00 85.50 181 ASN A O 1
ATOM 1409 N N . ILE A 1 182 ? 11.081 7.052 -35.573 1.00 84.12 182 ILE A N 1
ATOM 1410 C CA . ILE A 1 182 ? 11.184 7.036 -34.110 1.00 84.12 182 ILE A CA 1
ATOM 1411 C C . ILE A 1 182 ? 9.818 7.132 -33.415 1.00 84.12 182 ILE A C 1
ATOM 1413 O O . ILE A 1 182 ? 9.651 6.587 -32.325 1.00 84.12 182 ILE A O 1
ATOM 1417 N N . GLU A 1 183 ? 8.810 7.726 -34.058 1.00 83.31 183 GLU A N 1
ATOM 1418 C CA . GLU A 1 183 ? 7.461 7.844 -33.491 1.00 83.31 183 GLU A CA 1
ATOM 1419 C C . GLU A 1 183 ? 6.795 6.475 -33.274 1.00 83.31 183 GLU A C 1
ATOM 1421 O O . GLU A 1 183 ? 6.038 6.307 -32.320 1.00 83.31 183 GLU A O 1
ATOM 1426 N N . THR A 1 184 ? 7.135 5.437 -34.058 1.00 82.75 184 THR A N 1
ATOM 1427 C CA . THR A 1 184 ? 6.614 4.089 -33.759 1.00 82.75 184 THR A CA 1
ATOM 1428 C C . THR A 1 184 ? 7.164 3.534 -32.442 1.00 82.75 184 THR A C 1
ATOM 1430 O O . THR A 1 184 ? 6.480 2.759 -31.767 1.00 82.75 184 THR A O 1
ATOM 1433 N N . VAL A 1 185 ? 8.386 3.919 -32.061 1.00 86.62 185 VAL A N 1
ATOM 1434 C CA . VAL A 1 185 ? 8.987 3.524 -30.782 1.00 86.62 185 VAL A CA 1
ATOM 1435 C C . VAL A 1 185 ? 8.313 4.293 -29.655 1.00 86.62 185 VAL A C 1
ATOM 1437 O O . VAL A 1 185 ? 7.951 3.674 -28.659 1.00 86.62 185 VAL A O 1
ATOM 1440 N N . LEU A 1 186 ? 8.067 5.594 -29.837 1.00 79.38 186 LEU A N 1
ATOM 1441 C CA . LEU A 1 186 ? 7.319 6.413 -28.880 1.00 79.38 186 LEU A CA 1
ATOM 1442 C C . LEU A 1 186 ? 5.931 5.815 -28.601 1.00 79.38 186 LEU A C 1
ATOM 1444 O O . LEU A 1 186 ? 5.627 5.497 -27.454 1.00 79.38 186 LEU A O 1
ATOM 1448 N N . SER A 1 187 ? 5.147 5.557 -29.649 1.00 81.00 187 SER A N 1
ATOM 1449 C CA . SER A 1 187 ? 3.797 4.994 -29.542 1.00 81.00 187 SER A CA 1
ATOM 1450 C C . SER A 1 187 ? 3.770 3.656 -28.788 1.00 81.00 187 SER A C 1
ATOM 1452 O O . SER A 1 187 ? 3.020 3.485 -27.824 1.00 81.00 187 SER A O 1
ATOM 1454 N N . SER A 1 188 ? 4.634 2.709 -29.170 1.00 84.00 188 SER A N 1
ATOM 1455 C CA . SER A 1 188 ? 4.705 1.402 -28.499 1.00 84.00 188 SER A CA 1
ATOM 1456 C C . SER A 1 188 ? 5.228 1.486 -27.057 1.00 84.00 188 SER A C 1
ATOM 1458 O O . SER A 1 188 ? 4.778 0.726 -26.198 1.00 84.00 188 SER A O 1
ATOM 1460 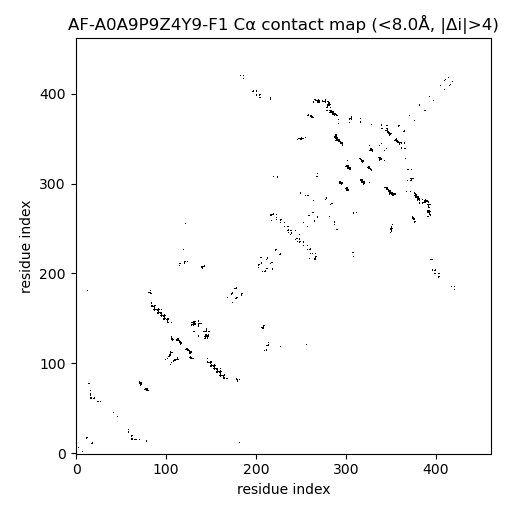N N . SER A 1 189 ? 6.121 2.437 -26.763 1.00 83.12 189 SER A N 1
ATOM 1461 C CA . SER A 1 189 ? 6.643 2.665 -25.410 1.00 83.12 189 SER A CA 1
ATOM 1462 C C . SER A 1 189 ? 5.576 3.252 -24.486 1.00 83.12 189 SER A C 1
ATOM 1464 O O . SER A 1 189 ? 5.459 2.804 -23.349 1.00 83.12 189 SER A O 1
ATOM 1466 N N . ILE A 1 190 ? 4.748 4.185 -24.976 1.00 79.69 190 ILE A N 1
ATOM 1467 C CA . ILE A 1 190 ? 3.606 4.735 -24.223 1.00 79.69 190 ILE A CA 1
ATOM 1468 C C . ILE A 1 190 ? 2.645 3.610 -23.825 1.00 79.69 190 ILE A C 1
ATOM 1470 O O . ILE A 1 190 ? 2.247 3.522 -22.665 1.00 79.69 190 ILE A O 1
ATOM 1474 N N . ALA A 1 191 ? 2.334 2.696 -24.750 1.00 81.12 191 ALA A N 1
ATOM 1475 C CA . ALA A 1 191 ? 1.479 1.547 -24.454 1.00 81.12 191 ALA A CA 1
ATOM 1476 C C . ALA A 1 191 ? 2.068 0.638 -23.355 1.00 81.12 191 ALA A C 1
ATOM 1478 O O . ALA A 1 191 ? 1.341 0.186 -22.468 1.00 81.12 191 ALA A O 1
ATOM 1479 N N . ALA A 1 192 ? 3.384 0.396 -23.374 1.00 83.38 192 ALA A N 1
ATOM 1480 C CA . ALA A 1 192 ? 4.060 -0.406 -22.354 1.00 83.38 192 ALA A CA 1
ATOM 1481 C C . ALA A 1 192 ? 4.089 0.286 -20.976 1.00 83.38 192 ALA A C 1
ATOM 1483 O O . ALA A 1 192 ? 3.812 -0.356 -19.962 1.00 83.38 192 ALA A O 1
ATOM 1484 N N . VAL A 1 193 ? 4.372 1.593 -20.934 1.00 80.19 193 VAL A N 1
ATOM 1485 C CA . VAL A 1 193 ? 4.361 2.394 -19.695 1.00 80.19 193 VAL A CA 1
ATOM 1486 C C . VAL A 1 193 ? 2.958 2.437 -19.090 1.00 80.19 193 VAL A C 1
ATOM 1488 O O . VAL A 1 193 ? 2.799 2.234 -17.889 1.00 80.19 193 VAL A O 1
ATOM 1491 N N . PHE A 1 194 ? 1.931 2.620 -19.920 1.00 79.12 194 PHE A N 1
ATOM 1492 C CA . PHE A 1 194 ? 0.533 2.583 -19.500 1.00 79.12 194 PHE A CA 1
ATOM 1493 C C . PHE A 1 194 ? 0.160 1.241 -18.866 1.00 79.12 194 PHE A C 1
ATOM 1495 O O . PHE A 1 194 ? -0.430 1.204 -17.788 1.00 79.12 194 PHE A O 1
ATOM 1502 N N . PHE A 1 195 ? 0.534 0.131 -19.507 1.00 82.56 195 PHE A N 1
ATOM 1503 C CA . PHE A 1 195 ? 0.291 -1.198 -18.954 1.00 82.56 195 PHE A CA 1
ATOM 1504 C C . PHE A 1 195 ? 0.947 -1.364 -17.574 1.00 82.56 195 PHE A C 1
ATOM 1506 O O . PHE A 1 195 ? 0.282 -1.800 -16.635 1.00 82.56 195 PHE A O 1
ATOM 1513 N N . ALA A 1 196 ? 2.211 -0.953 -17.425 1.00 81.19 196 ALA A N 1
ATOM 1514 C CA . ALA A 1 196 ? 2.907 -0.996 -16.141 1.00 81.19 196 ALA A CA 1
ATOM 1515 C C . ALA A 1 196 ? 2.204 -0.143 -15.068 1.00 81.19 196 ALA A C 1
ATOM 1517 O O . ALA A 1 196 ? 2.013 -0.621 -13.950 1.00 81.19 196 ALA A O 1
ATOM 1518 N N . ALA A 1 197 ? 1.745 1.065 -15.421 1.00 78.81 197 ALA A N 1
ATOM 1519 C CA . ALA A 1 197 ? 1.006 1.953 -14.521 1.00 78.81 197 ALA A CA 1
ATOM 1520 C C . ALA A 1 197 ? -0.295 1.312 -13.996 1.00 78.81 197 ALA A C 1
ATOM 1522 O O . ALA A 1 197 ? -0.608 1.402 -12.810 1.00 78.81 197 ALA A O 1
ATOM 1523 N N . PHE A 1 198 ? -1.041 0.601 -14.849 1.00 80.12 198 PHE A N 1
ATOM 1524 C CA . PHE A 1 198 ? -2.241 -0.125 -14.415 1.00 80.12 198 PHE A CA 1
ATOM 1525 C C . PHE A 1 198 ? -1.933 -1.270 -13.454 1.00 80.12 198 PHE A C 1
ATOM 1527 O O . PHE A 1 198 ? -2.686 -1.490 -12.503 1.00 80.12 198 PHE A O 1
ATOM 1534 N N . VAL A 1 199 ? -0.842 -2.000 -13.697 1.00 86.25 199 VAL A N 1
ATOM 1535 C CA . VAL A 1 199 ? -0.427 -3.102 -12.825 1.00 86.25 199 VAL A CA 1
ATOM 1536 C C . VAL A 1 199 ? -0.059 -2.570 -11.442 1.00 86.25 199 VAL A C 1
ATOM 1538 O O . VAL A 1 199 ? -0.577 -3.094 -10.458 1.00 86.25 199 VAL A O 1
ATOM 1541 N N . VAL A 1 200 ? 0.755 -1.510 -11.353 1.00 82.06 200 VAL A N 1
ATOM 1542 C CA . VAL A 1 200 ? 1.161 -0.943 -10.052 1.00 82.06 200 VAL A CA 1
ATOM 1543 C C . VAL A 1 200 ? -0.005 -0.296 -9.304 1.00 82.06 200 VAL A C 1
ATOM 1545 O O . VAL A 1 200 ? -0.108 -0.466 -8.093 1.00 82.06 200 VAL A O 1
ATOM 1548 N N . ALA A 1 201 ? -0.951 0.339 -10.006 1.00 79.75 201 ALA A N 1
ATOM 1549 C CA . ALA A 1 201 ? -2.172 0.846 -9.380 1.00 79.75 201 ALA A CA 1
ATOM 1550 C C . ALA A 1 201 ? -3.010 -0.296 -8.777 1.00 79.75 201 ALA A C 1
ATOM 1552 O O . ALA A 1 201 ? -3.521 -0.189 -7.661 1.00 79.75 201 ALA A O 1
ATOM 1553 N N . GLY A 1 202 ? -3.127 -1.417 -9.498 1.00 82.69 202 GLY A N 1
ATOM 1554 C CA . GLY A 1 202 ? -3.810 -2.612 -9.015 1.00 82.69 202 GLY A CA 1
ATOM 1555 C C . GLY A 1 202 ? -3.136 -3.208 -7.779 1.00 82.69 202 GLY A C 1
ATOM 1556 O O . GLY A 1 202 ? -3.791 -3.382 -6.751 1.00 82.69 202 GLY A O 1
ATOM 1557 N N . THR A 1 203 ? -1.834 -3.492 -7.847 1.00 88.19 203 THR A N 1
ATOM 1558 C CA . THR A 1 203 ? -1.102 -4.093 -6.719 1.00 88.19 203 THR A CA 1
ATOM 1559 C C . THR A 1 203 ? -1.055 -3.170 -5.507 1.00 88.19 203 THR A C 1
ATOM 1561 O O . THR A 1 203 ? -1.180 -3.656 -4.385 1.00 88.19 203 THR A O 1
ATOM 1564 N N . MET A 1 204 ? -0.988 -1.850 -5.713 1.00 81.38 204 MET A N 1
ATOM 1565 C CA . MET A 1 204 ? -1.118 -0.870 -4.639 1.00 81.38 204 MET A CA 1
ATOM 1566 C C . MET A 1 204 ? -2.495 -0.935 -3.986 1.00 81.38 204 MET A C 1
ATOM 1568 O O . MET A 1 204 ? -2.563 -0.950 -2.770 1.00 81.38 204 MET A O 1
ATOM 1572 N N . TRP A 1 205 ? -3.597 -1.028 -4.733 1.00 86.31 205 TRP A N 1
ATOM 1573 C CA . TRP A 1 205 ? -4.944 -1.030 -4.142 1.00 86.31 205 TRP A CA 1
ATOM 1574 C C . TRP A 1 205 ? -5.322 -2.324 -3.421 1.00 86.31 205 TRP A C 1
ATOM 1576 O O . TRP A 1 205 ? -5.956 -2.295 -2.364 1.00 86.31 205 TRP A O 1
ATOM 1586 N N . TYR A 1 206 ? -4.988 -3.466 -4.024 1.00 92.81 206 TYR A N 1
ATOM 1587 C CA . TYR A 1 206 ? -5.347 -4.783 -3.497 1.00 92.81 206 TYR A CA 1
ATOM 1588 C C . TYR A 1 206 ? -4.344 -5.291 -2.456 1.00 92.81 206 TYR A C 1
ATOM 1590 O O . TYR A 1 206 ? -4.708 -6.109 -1.613 1.00 92.81 206 TYR A O 1
ATOM 1598 N N . GLY A 1 207 ? -3.118 -4.768 -2.474 1.00 91.69 207 GLY A N 1
ATOM 1599 C CA . GLY A 1 207 ? -2.006 -5.271 -1.684 1.00 91.69 207 GLY A CA 1
ATOM 1600 C C . GLY A 1 207 ? -1.233 -6.370 -2.416 1.00 91.69 207 GLY A C 1
ATOM 1601 O O . GLY A 1 207 ? -1.770 -7.114 -3.236 1.00 91.69 207 GLY A O 1
ATOM 1602 N N . SER A 1 208 ? 0.057 -6.451 -2.110 1.00 95.50 208 SER A N 1
ATOM 1603 C CA . SER A 1 208 ? 1.010 -7.440 -2.614 1.00 95.50 208 SER A CA 1
ATOM 1604 C C . SER A 1 208 ? 2.245 -7.452 -1.709 1.00 95.50 208 SER A C 1
ATOM 1606 O O . SER A 1 208 ? 2.408 -6.574 -0.857 1.00 95.50 208 SER A O 1
ATOM 1608 N N . ALA A 1 209 ? 3.164 -8.388 -1.932 1.00 95.31 209 ALA A N 1
ATOM 1609 C CA . ALA A 1 209 ? 4.453 -8.437 -1.249 1.00 95.31 209 ALA A CA 1
ATOM 1610 C C . ALA A 1 209 ? 5.309 -7.170 -1.473 1.00 95.31 209 ALA A C 1
ATOM 1612 O O . ALA A 1 209 ? 6.169 -6.871 -0.650 1.00 95.31 209 ALA A O 1
ATOM 1613 N N . THR A 1 210 ? 5.073 -6.402 -2.547 1.00 93.19 210 THR A N 1
ATOM 1614 C CA . THR A 1 210 ? 5.794 -5.145 -2.829 1.00 93.19 210 THR A CA 1
ATOM 1615 C C . THR A 1 210 ? 5.130 -3.904 -2.234 1.00 93.19 210 THR A C 1
ATOM 1617 O O . THR A 1 210 ? 5.712 -2.825 -2.279 1.00 93.19 210 THR A O 1
ATOM 1620 N N . THR A 1 211 ? 3.921 -4.028 -1.683 1.00 88.12 211 THR A N 1
ATOM 1621 C CA . THR A 1 211 ? 3.155 -2.911 -1.103 1.00 88.12 211 THR A CA 1
ATOM 1622 C C . THR A 1 211 ? 2.735 -3.248 0.335 1.00 88.12 211 THR A C 1
ATOM 1624 O O . THR A 1 211 ? 1.542 -3.401 0.613 1.00 88.12 211 THR A O 1
ATOM 1627 N N . PRO A 1 212 ? 3.705 -3.442 1.251 1.00 86.62 212 PRO A N 1
ATOM 1628 C CA . PRO A 1 212 ? 3.444 -3.856 2.626 1.00 86.62 212 PRO A CA 1
ATOM 1629 C C . PRO A 1 212 ? 2.705 -2.775 3.424 1.00 86.62 212 PRO A C 1
ATOM 1631 O O . PRO A 1 212 ? 3.017 -1.585 3.336 1.00 86.62 212 PRO A O 1
ATOM 1634 N N . ILE A 1 213 ? 1.774 -3.203 4.277 1.00 86.00 213 ILE A N 1
ATOM 1635 C CA . ILE A 1 213 ? 0.891 -2.296 5.029 1.00 86.00 213 ILE A CA 1
ATOM 1636 C C . ILE A 1 213 ? 1.612 -1.433 6.073 1.00 86.00 213 ILE A C 1
ATOM 1638 O O . ILE A 1 213 ? 1.088 -0.416 6.510 1.00 86.00 213 ILE A O 1
ATOM 1642 N N . GLU A 1 214 ? 2.824 -1.811 6.472 1.00 80.75 214 GLU A N 1
ATOM 1643 C CA . GLU A 1 214 ? 3.659 -1.009 7.375 1.00 80.75 214 GLU A CA 1
ATOM 1644 C C . GLU A 1 214 ? 4.285 0.203 6.691 1.00 80.75 214 GLU A C 1
ATOM 1646 O O . GLU A 1 214 ? 4.630 1.162 7.371 1.00 80.75 214 GLU A O 1
ATOM 1651 N N . LEU A 1 215 ? 4.425 0.162 5.364 1.00 77.50 215 LEU A N 1
ATOM 1652 C CA . LEU A 1 215 ? 4.977 1.267 4.583 1.00 77.50 215 LEU A CA 1
ATOM 1653 C C . LEU A 1 215 ? 3.876 2.097 3.917 1.00 77.50 215 LEU A C 1
ATOM 1655 O O . LEU A 1 215 ? 4.032 3.302 3.752 1.00 77.50 215 LEU A O 1
ATOM 1659 N N . PHE A 1 216 ? 2.762 1.461 3.540 1.00 78.50 216 PHE A N 1
ATOM 1660 C CA . PHE A 1 216 ? 1.704 2.101 2.751 1.00 78.50 216 PHE A CA 1
ATOM 1661 C C . PHE A 1 216 ? 0.354 2.216 3.469 1.00 78.50 216 PHE A C 1
ATOM 1663 O O . PHE A 1 216 ? -0.539 2.875 2.944 1.00 78.50 216 PHE A O 1
ATOM 1670 N N . GLY A 1 217 ? 0.206 1.627 4.657 1.00 80.88 217 GLY A N 1
ATOM 1671 C CA . GLY A 1 217 ? -1.065 1.509 5.373 1.00 80.88 217 GLY A CA 1
ATOM 1672 C C . GLY A 1 217 ? -1.898 0.285 4.956 1.00 80.88 217 GLY A C 1
ATOM 1673 O O . GLY A 1 217 ? -1.558 -0.411 3.996 1.00 80.88 217 GLY A O 1
ATOM 1674 N N . PRO A 1 218 ? -2.965 -0.035 5.711 1.00 88.69 218 PRO A N 1
ATOM 1675 C CA . PRO A 1 218 ? -3.834 -1.170 5.420 1.00 88.69 218 PRO A CA 1
ATOM 1676 C C . PRO A 1 218 ? -4.728 -0.911 4.201 1.00 88.69 218 PRO A C 1
ATOM 1678 O O . PRO A 1 218 ? -5.029 0.227 3.851 1.00 88.69 218 PRO A O 1
ATOM 1681 N N . THR A 1 219 ? -5.230 -1.978 3.579 1.00 92.00 219 THR A N 1
ATOM 1682 C CA . THR A 1 219 ? -6.153 -1.863 2.441 1.00 92.00 219 THR A CA 1
ATOM 1683 C C . THR A 1 219 ? -7.598 -1.721 2.922 1.00 92.00 219 THR A C 1
ATOM 1685 O O . THR A 1 219 ? -7.981 -2.205 3.991 1.00 92.00 219 THR A O 1
ATOM 1688 N N . ARG A 1 220 ? -8.472 -1.147 2.085 1.00 94.56 220 ARG A N 1
ATOM 1689 C CA . ARG A 1 220 ? -9.917 -1.099 2.386 1.00 94.56 220 ARG A CA 1
ATOM 1690 C C . ARG A 1 220 ? -10.546 -2.484 2.576 1.00 94.56 220 ARG A C 1
ATOM 1692 O O . ARG A 1 220 ? -11.518 -2.623 3.313 1.00 94.56 220 ARG A O 1
ATOM 1699 N N . TYR A 1 221 ? -9.999 -3.505 1.915 1.00 96.38 221 TYR A N 1
ATOM 1700 C CA . TYR A 1 221 ? -10.539 -4.863 1.938 1.00 96.38 221 TYR A CA 1
ATOM 1701 C C . TYR A 1 221 ? -10.340 -5.517 3.303 1.00 96.38 221 TYR A C 1
ATOM 1703 O O . TYR A 1 221 ? -11.194 -6.285 3.739 1.00 96.38 221 TYR A O 1
ATOM 1711 N N . GLN A 1 222 ? -9.264 -5.151 4.007 1.00 96.38 222 GLN A N 1
ATOM 1712 C CA . GLN A 1 222 ? -9.022 -5.597 5.375 1.00 96.38 222 GLN A CA 1
ATOM 1713 C C . GLN A 1 222 ? -10.086 -5.054 6.340 1.00 96.38 222 GLN A C 1
ATOM 1715 O O . GLN A 1 222 ? -10.537 -5.792 7.213 1.00 96.38 222 GLN A O 1
ATOM 1720 N N . TRP A 1 223 ? -10.556 -3.814 6.145 1.00 96.81 223 TRP A N 1
ATOM 1721 C CA . TRP A 1 223 ? -11.698 -3.273 6.892 1.00 96.81 223 TRP A CA 1
ATOM 1722 C C . TRP A 1 223 ? -13.015 -3.949 6.497 1.00 96.81 223 TRP A C 1
ATOM 1724 O O . TRP A 1 223 ? -13.747 -4.433 7.358 1.00 96.81 223 TRP A O 1
ATOM 1734 N N . ASP A 1 224 ? -13.309 -4.016 5.195 1.00 95.94 224 ASP A N 1
ATOM 1735 C CA . ASP A 1 224 ? -14.587 -4.530 4.686 1.00 95.94 224 ASP A CA 1
ATOM 1736 C C . ASP A 1 224 ? -14.847 -5.994 5.101 1.00 95.94 224 ASP A C 1
ATOM 1738 O O . ASP A 1 224 ? -16.000 -6.391 5.267 1.00 95.94 224 ASP A O 1
ATOM 1742 N N . GLN A 1 225 ? -13.785 -6.788 5.276 1.00 97.19 225 GLN A N 1
ATOM 1743 C CA . GLN A 1 225 ? -13.851 -8.196 5.679 1.00 97.19 225 GLN A CA 1
ATOM 1744 C C . GLN A 1 225 ? -13.598 -8.421 7.180 1.00 97.19 225 GLN A C 1
ATOM 1746 O O . GLN A 1 225 ? -13.666 -9.559 7.638 1.00 97.19 225 GLN A O 1
ATOM 1751 N N . GLY A 1 226 ? -13.301 -7.372 7.957 1.00 97.31 226 GLY A N 1
ATOM 1752 C CA . GLY A 1 226 ? -12.949 -7.501 9.376 1.00 97.31 226 GLY A CA 1
ATOM 1753 C C . GLY A 1 226 ? -11.672 -8.317 9.609 1.00 97.31 226 GLY A C 1
ATOM 1754 O O . GLY A 1 226 ? -11.607 -9.097 10.553 1.00 97.31 226 GLY A O 1
ATOM 1755 N N . TYR A 1 227 ? -10.670 -8.181 8.738 1.00 98.19 227 TYR A N 1
ATOM 1756 C CA . TYR A 1 227 ? -9.446 -8.990 8.740 1.00 98.19 227 TYR A CA 1
ATOM 1757 C C . TYR A 1 227 ? -8.681 -8.913 10.071 1.00 98.19 227 TYR A C 1
ATOM 1759 O O . TYR A 1 227 ? -8.361 -9.941 10.669 1.00 98.19 227 TYR A O 1
ATOM 1767 N N . PHE A 1 228 ? -8.426 -7.697 10.562 1.00 97.62 228 PHE A N 1
ATOM 1768 C CA . PHE A 1 228 ? -7.730 -7.488 11.835 1.00 97.62 228 PHE A CA 1
ATOM 1769 C C . PHE A 1 228 ? -8.620 -7.837 13.026 1.00 97.62 228 PHE A C 1
ATOM 1771 O O . PHE A 1 228 ? -8.168 -8.529 13.935 1.00 97.62 228 PHE A O 1
ATOM 1778 N N . GLN A 1 229 ? -9.900 -7.453 12.974 1.00 97.88 229 GLN A N 1
ATOM 1779 C CA . GLN A 1 229 ? -10.900 -7.821 13.975 1.00 97.88 229 GLN A CA 1
ATOM 1780 C C . GLN A 1 229 ? -10.920 -9.339 14.226 1.00 97.88 229 GLN A C 1
ATOM 1782 O O . GLN A 1 229 ? -10.829 -9.780 15.369 1.00 97.88 229 GLN A O 1
ATOM 1787 N N . G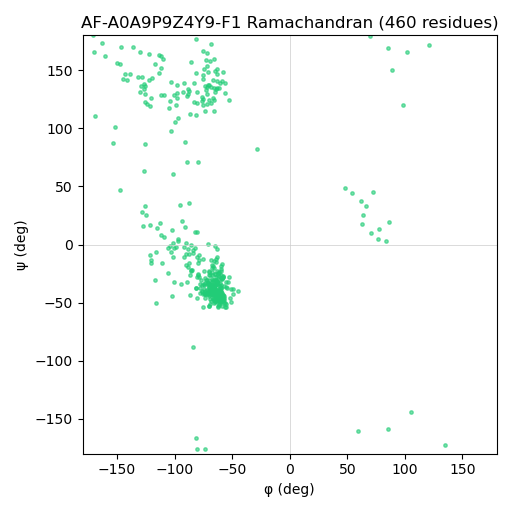LN A 1 230 ? -10.985 -10.154 13.168 1.00 98.19 230 GLN A N 1
ATOM 1788 C CA . GLN A 1 230 ? -10.996 -11.616 13.280 1.00 98.19 230 GLN A CA 1
ATOM 1789 C C . GLN A 1 230 ? -9.734 -12.164 13.959 1.00 98.19 230 GLN A C 1
ATOM 1791 O O . GLN A 1 230 ? -9.833 -13.046 14.812 1.00 98.19 230 GLN A O 1
ATOM 1796 N N . GLU A 1 231 ? -8.553 -11.635 13.629 1.00 98.31 231 GLU A N 1
ATOM 1797 C CA . GLU A 1 231 ? -7.301 -12.057 14.267 1.00 98.31 231 GLU A CA 1
ATOM 1798 C C . GLU A 1 231 ? -7.234 -11.654 15.743 1.00 98.31 231 GLU A C 1
ATOM 1800 O O . GLU A 1 231 ? -6.786 -12.445 16.575 1.00 98.31 231 GLU A O 1
ATOM 1805 N N . ILE A 1 232 ? -7.716 -10.457 16.085 1.00 98.19 232 ILE A N 1
ATOM 1806 C CA . ILE A 1 232 ? -7.830 -10.005 17.475 1.00 98.19 232 ILE A CA 1
ATOM 1807 C C . ILE A 1 232 ? -8.723 -10.976 18.256 1.00 98.19 232 ILE A C 1
ATOM 1809 O O . ILE A 1 232 ? -8.270 -11.547 19.250 1.00 98.19 232 ILE A O 1
ATOM 1813 N N . TYR A 1 233 ? -9.939 -11.261 17.773 1.00 97.44 233 TYR A N 1
ATOM 1814 C CA . TYR A 1 233 ? -10.842 -12.211 18.434 1.00 97.44 233 TYR A CA 1
ATOM 1815 C C . TYR A 1 233 ? -10.249 -13.616 18.530 1.00 97.44 233 TYR A C 1
ATOM 1817 O O . TYR A 1 233 ? -10.420 -14.275 19.556 1.00 97.44 233 TYR A O 1
ATOM 1825 N N . ARG A 1 234 ? -9.512 -14.078 17.512 1.00 98.25 234 ARG A N 1
ATOM 1826 C CA . ARG A 1 234 ? -8.823 -15.374 17.557 1.00 98.25 234 ARG A CA 1
ATOM 1827 C C . ARG A 1 234 ? -7.781 -15.413 18.679 1.00 98.25 234 ARG A C 1
ATOM 1829 O O . ARG A 1 234 ? -7.735 -16.392 19.422 1.00 98.25 234 ARG A O 1
ATOM 1836 N N . ARG A 1 235 ? -6.961 -14.364 18.824 1.00 98.19 235 ARG A N 1
ATOM 1837 C CA . ARG A 1 235 ? -5.945 -14.258 19.891 1.00 98.19 235 ARG A CA 1
ATOM 1838 C C . ARG A 1 235 ? -6.572 -14.168 21.278 1.00 98.19 235 ARG A C 1
ATOM 1840 O O . ARG A 1 235 ? -6.127 -14.879 22.175 1.00 98.19 235 ARG A O 1
ATOM 1847 N N . VAL A 1 236 ? -7.614 -13.352 21.442 1.00 97.75 236 VAL A N 1
ATOM 1848 C CA . VAL A 1 236 ? -8.346 -13.237 22.713 1.00 97.75 236 VAL A CA 1
ATOM 1849 C C . VAL A 1 236 ? -8.977 -14.578 23.082 1.00 97.75 236 VAL A C 1
ATOM 1851 O O . VAL A 1 236 ? -8.771 -15.058 24.192 1.00 97.75 236 VAL A O 1
ATOM 1854 N N . SER A 1 237 ? -9.663 -15.234 22.142 1.00 97.06 237 SER A N 1
ATOM 1855 C CA . SER A 1 237 ? -10.300 -16.540 22.370 1.00 97.06 237 SER A CA 1
ATOM 1856 C C . SER A 1 237 ? -9.287 -17.618 22.760 1.00 97.06 237 SER A C 1
ATOM 1858 O O . SER A 1 237 ? -9.557 -18.417 23.653 1.00 97.06 237 SER A O 1
ATOM 1860 N N . ALA A 1 238 ? -8.104 -17.624 22.135 1.00 97.56 238 ALA A N 1
ATOM 1861 C CA . ALA A 1 238 ? -7.015 -18.520 22.518 1.00 97.56 238 ALA A CA 1
ATOM 1862 C C . ALA A 1 238 ? -6.521 -18.239 23.948 1.00 97.56 238 ALA A C 1
ATOM 1864 O O . ALA A 1 238 ? -6.363 -19.169 24.732 1.00 97.56 238 ALA A O 1
ATOM 1865 N N . GLY A 1 239 ? -6.357 -16.966 24.320 1.00 96.62 239 GLY A N 1
ATOM 1866 C CA . GLY A 1 239 ? -5.993 -16.580 25.684 1.00 96.62 239 GLY A CA 1
ATOM 1867 C C . GLY 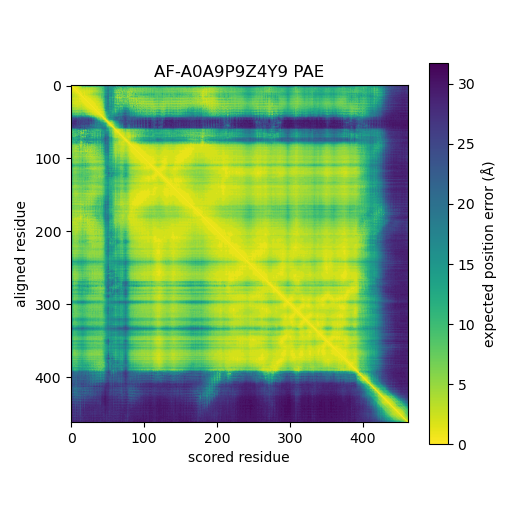A 1 239 ? -7.032 -17.007 26.727 1.00 96.62 239 GLY A C 1
ATOM 1868 O O . GLY A 1 239 ? -6.674 -17.531 27.779 1.00 96.62 239 GLY A O 1
ATOM 1869 N N . LEU A 1 240 ? -8.322 -16.851 26.422 1.00 95.69 240 LEU A N 1
ATOM 1870 C CA . LEU A 1 240 ? -9.407 -17.315 27.292 1.00 95.69 240 LEU A CA 1
ATOM 1871 C C . LEU A 1 240 ? -9.414 -18.846 27.432 1.00 95.69 240 LEU A C 1
ATOM 1873 O O . LEU A 1 240 ? -9.628 -19.359 28.528 1.00 95.69 240 LEU A O 1
ATOM 1877 N N . ALA A 1 241 ? -9.125 -19.585 26.355 1.00 97.06 241 ALA A N 1
ATOM 1878 C CA . ALA A 1 241 ? -8.985 -21.044 26.397 1.00 97.06 241 ALA A CA 1
ATOM 1879 C C . ALA A 1 241 ? -7.787 -21.506 27.253 1.00 97.06 241 ALA A C 1
ATOM 1881 O O . ALA A 1 241 ? -7.812 -22.600 27.815 1.00 97.06 241 ALA A O 1
ATOM 1882 N N . GLU A 1 242 ? -6.766 -20.660 27.403 1.00 96.19 242 GLU A N 1
ATOM 1883 C CA . GLU A 1 242 ? -5.636 -20.850 28.323 1.00 96.19 242 GLU A CA 1
ATOM 1884 C C . GLU A 1 242 ? -5.950 -20.418 29.774 1.00 96.19 242 GLU A C 1
ATOM 1886 O O . GLU A 1 242 ? -5.055 -20.383 30.616 1.00 96.19 242 GLU A O 1
ATOM 1891 N N . ASN A 1 243 ? -7.221 -20.145 30.096 1.00 95.94 243 ASN A N 1
ATOM 1892 C CA . ASN A 1 243 ? -7.712 -19.669 31.398 1.00 95.94 243 ASN A CA 1
ATOM 1893 C C . ASN A 1 243 ? -7.191 -18.285 31.817 1.00 95.94 243 ASN A C 1
ATOM 1895 O O . ASN A 1 243 ? -7.143 -17.983 33.011 1.00 95.94 243 ASN A O 1
ATOM 1899 N N . LEU A 1 244 ? -6.818 -17.431 30.862 1.00 96.19 244 LEU A N 1
ATOM 1900 C CA . LEU A 1 244 ? -6.591 -16.017 31.158 1.00 96.19 244 LEU A CA 1
ATOM 1901 C C . LEU A 1 244 ? -7.928 -15.326 31.440 1.00 96.19 244 LEU A C 1
ATOM 1903 O O . LEU A 1 244 ? -8.956 -15.659 30.847 1.00 96.19 244 LEU A O 1
ATOM 1907 N N . SER A 1 245 ? -7.913 -14.321 32.309 1.00 96.19 245 SER A N 1
ATOM 1908 C CA . SER A 1 245 ? -9.050 -13.411 32.443 1.00 96.19 245 SER A CA 1
ATOM 1909 C C . SER A 1 245 ? -9.248 -12.581 31.166 1.00 96.19 245 SER A C 1
ATOM 1911 O O . SER A 1 245 ? -8.320 -12.388 30.379 1.00 96.19 245 SER A O 1
ATOM 1913 N N . LEU A 1 246 ? -10.452 -12.031 30.975 1.00 94.56 246 LEU A N 1
ATOM 1914 C CA . LEU A 1 246 ? -10.755 -11.094 29.881 1.00 94.56 246 LEU A CA 1
ATOM 1915 C C . LEU A 1 246 ? -9.750 -9.936 29.829 1.00 94.56 246 LEU A C 1
ATOM 1917 O O . LEU A 1 246 ? -9.205 -9.635 28.770 1.00 94.56 246 LEU A O 1
ATOM 1921 N N . SER A 1 247 ? -9.455 -9.338 30.984 1.00 95.50 247 SER A N 1
ATOM 1922 C CA . SER A 1 247 ? -8.489 -8.245 31.099 1.00 95.50 247 SER A CA 1
ATOM 1923 C C . SER A 1 247 ? -7.086 -8.665 30.648 1.00 95.50 247 SER A C 1
ATOM 1925 O O . SER A 1 247 ? -6.465 -7.961 29.852 1.00 95.50 247 SER A O 1
ATOM 1927 N N . GLU A 1 248 ? -6.598 -9.831 31.078 1.00 96.25 248 GLU A N 1
ATOM 1928 C CA . GLU A 1 248 ? -5.282 -10.345 30.673 1.00 96.25 248 GLU A CA 1
ATOM 1929 C C . GLU A 1 248 ? -5.229 -10.708 29.186 1.00 96.25 248 GLU A C 1
ATOM 1931 O O . GLU A 1 248 ? -4.234 -10.418 28.521 1.00 96.25 248 GLU A O 1
ATOM 1936 N N . ALA A 1 249 ? -6.286 -11.323 28.650 1.00 97.12 249 ALA A N 1
ATOM 1937 C CA . ALA A 1 249 ? -6.360 -11.708 27.244 1.00 97.12 249 ALA A CA 1
ATOM 1938 C C . ALA A 1 249 ? -6.321 -10.477 26.323 1.00 97.12 249 ALA A C 1
ATOM 1940 O O . ALA A 1 249 ? -5.526 -10.441 25.383 1.00 97.12 249 ALA A O 1
ATOM 1941 N N . TRP A 1 250 ? -7.111 -9.443 26.628 1.00 97.75 250 TRP A N 1
ATOM 1942 C CA . TRP A 1 250 ? -7.102 -8.181 25.881 1.00 97.75 250 TRP A CA 1
ATOM 1943 C C . TRP A 1 250 ? -5.808 -7.384 26.074 1.00 97.75 250 TRP A C 1
ATOM 1945 O O . TRP A 1 250 ? -5.315 -6.789 25.121 1.00 97.75 250 TRP A O 1
ATOM 1955 N N . SER A 1 251 ? -5.193 -7.437 27.259 1.00 97.06 251 SER A N 1
ATOM 1956 C CA . SER A 1 251 ? -3.898 -6.782 27.516 1.00 97.06 251 SER A CA 1
ATOM 1957 C C . SER A 1 251 ? -2.731 -7.409 26.739 1.00 97.06 251 SER A C 1
ATOM 1959 O O . SER A 1 251 ? -1.684 -6.783 26.599 1.00 97.06 251 SER A O 1
ATOM 1961 N N . LYS A 1 252 ? -2.884 -8.637 26.220 1.00 96.88 252 LYS A N 1
ATOM 1962 C CA . LYS A 1 252 ? -1.893 -9.283 25.341 1.00 96.88 252 LYS A CA 1
ATOM 1963 C C . LYS A 1 252 ? -2.022 -8.878 23.868 1.00 96.88 252 LYS A C 1
ATOM 1965 O O . LYS A 1 252 ? -1.176 -9.275 23.063 1.00 96.88 252 LYS A O 1
ATOM 1970 N N . ILE A 1 253 ? -3.059 -8.130 23.486 1.00 97.56 253 ILE A N 1
ATOM 1971 C CA . ILE A 1 253 ? -3.225 -7.660 22.109 1.00 97.56 253 ILE A CA 1
ATOM 1972 C C . ILE A 1 253 ? -2.246 -6.510 21.842 1.00 97.56 253 ILE A C 1
ATOM 1974 O O . ILE A 1 253 ? -2.248 -5.529 22.582 1.00 97.56 253 ILE A O 1
ATOM 1978 N N . PRO A 1 254 ? -1.402 -6.595 20.794 1.00 95.94 254 PRO A N 1
ATOM 1979 C CA . PRO A 1 254 ? -0.512 -5.496 20.447 1.00 95.94 254 PRO A CA 1
ATOM 1980 C C . PRO A 1 254 ? -1.304 -4.259 20.017 1.00 95.94 254 PRO A C 1
ATOM 1982 O O . PRO A 1 254 ? -2.169 -4.361 19.146 1.00 95.94 254 PRO A O 1
ATOM 1985 N N . GLU A 1 255 ? -0.940 -3.083 20.528 1.00 92.75 255 GLU A N 1
ATOM 1986 C CA . GLU A 1 255 ? -1.594 -1.821 20.148 1.00 92.75 255 GLU A CA 1
ATOM 1987 C C . GLU A 1 255 ? -1.525 -1.562 18.640 1.00 92.75 255 GLU A C 1
ATOM 1989 O O . GLU A 1 255 ? -2.495 -1.101 18.053 1.00 92.75 255 GLU A O 1
ATOM 1994 N N . LYS A 1 256 ? -0.426 -1.950 17.978 1.00 90.81 256 LYS A N 1
ATOM 1995 C CA . LYS A 1 256 ? -0.288 -1.859 16.514 1.00 90.81 256 LYS A CA 1
ATOM 1996 C C . LYS A 1 256 ? -1.361 -2.669 15.772 1.00 90.81 256 LYS A C 1
ATOM 1998 O O . LYS A 1 256 ? -1.861 -2.220 14.746 1.00 90.81 256 LYS A O 1
ATOM 2003 N N . LEU A 1 257 ? -1.741 -3.839 16.296 1.00 95.06 257 LEU A N 1
ATOM 2004 C CA . LEU A 1 257 ? -2.806 -4.659 15.711 1.00 95.06 257 LEU A CA 1
ATOM 2005 C C . LEU A 1 257 ? -4.181 -4.013 15.926 1.00 95.06 257 LEU A C 1
ATOM 2007 O O . LEU A 1 257 ? -4.975 -3.962 14.991 1.00 95.06 257 LEU A O 1
ATOM 2011 N N . ALA A 1 258 ? -4.438 -3.487 17.128 1.00 93.00 258 ALA A N 1
ATOM 2012 C CA . ALA A 1 258 ? -5.662 -2.742 17.424 1.00 93.00 258 ALA A CA 1
ATOM 2013 C C . ALA A 1 258 ? -5.773 -1.473 16.559 1.00 93.00 258 ALA A C 1
ATOM 2015 O O . ALA A 1 258 ? -6.837 -1.176 16.025 1.00 93.00 258 ALA A O 1
ATOM 2016 N N . PHE A 1 259 ? -4.659 -0.772 16.339 1.00 92.94 259 PHE A N 1
ATOM 2017 C CA . PHE A 1 259 ? -4.589 0.409 15.484 1.00 92.94 259 PHE A CA 1
ATOM 2018 C C . PHE A 1 259 ? -4.954 0.092 14.029 1.00 92.94 259 PHE A C 1
ATOM 2020 O O . PHE A 1 259 ? -5.670 0.864 13.397 1.00 92.94 259 PHE A O 1
ATOM 2027 N N . TYR A 1 260 ? -4.543 -1.057 13.486 1.00 90.94 260 TYR A N 1
ATOM 2028 C CA . TYR A 1 260 ? -4.987 -1.464 12.148 1.00 90.94 260 TYR A CA 1
ATOM 2029 C C . TYR A 1 260 ? -6.499 -1.731 12.060 1.00 90.94 260 TYR A C 1
ATOM 2031 O O . TYR A 1 260 ? -7.082 -1.559 10.990 1.00 90.94 260 TYR A O 1
ATOM 2039 N N . ASP A 1 261 ? -7.154 -2.086 13.168 1.00 97.69 261 ASP A N 1
ATOM 2040 C CA . ASP A 1 261 ? -8.600 -2.324 13.246 1.00 97.69 261 ASP A CA 1
ATOM 2041 C C . ASP A 1 261 ? -9.424 -1.045 13.525 1.00 97.69 261 ASP A C 1
ATOM 2043 O O . ASP A 1 261 ? -10.452 -1.063 14.208 1.00 97.69 261 ASP A O 1
ATOM 2047 N N . TYR A 1 262 ? -8.977 0.083 12.971 1.00 95.25 262 TYR A N 1
ATOM 2048 C CA . TYR A 1 262 ? -9.613 1.397 13.066 1.00 95.25 262 TYR A CA 1
ATOM 2049 C C . TYR A 1 262 ? -9.854 1.988 11.670 1.00 95.25 262 TYR A C 1
ATOM 2051 O O . TYR A 1 262 ? -8.948 2.076 10.841 1.00 95.25 262 TYR A O 1
ATOM 2059 N N . ILE A 1 263 ? -11.085 2.435 11.396 1.00 95.94 263 ILE A N 1
ATOM 2060 C CA . ILE A 1 263 ? -11.504 2.897 10.063 1.00 95.94 263 ILE A CA 1
ATOM 2061 C C . ILE A 1 263 ? -10.789 4.175 9.609 1.00 95.94 263 ILE A C 1
ATOM 2063 O O . ILE A 1 263 ? -10.746 4.436 8.411 1.00 95.94 263 ILE A O 1
ATOM 2067 N N . GLY A 1 264 ? -10.220 4.969 10.523 1.00 88.50 264 GLY A N 1
ATOM 2068 C CA . GLY A 1 264 ? -9.425 6.136 10.130 1.00 88.50 264 GLY A CA 1
ATOM 2069 C C . GLY A 1 264 ? -8.196 5.751 9.310 1.00 88.50 264 GLY A C 1
ATOM 2070 O O . GLY A 1 264 ? -7.782 6.520 8.451 1.00 88.50 264 GLY A O 1
ATOM 2071 N N . ASN A 1 265 ? -7.709 4.514 9.469 1.00 87.94 265 ASN A N 1
ATOM 2072 C CA . ASN A 1 265 ? -6.622 3.950 8.674 1.00 87.94 265 ASN A CA 1
ATOM 2073 C C . ASN A 1 265 ? -7.076 3.358 7.330 1.00 87.94 265 ASN A C 1
ATOM 2075 O O . ASN A 1 265 ? -6.242 2.949 6.527 1.00 87.94 265 ASN A O 1
ATOM 2079 N N . ASN A 1 266 ? -8.382 3.314 7.047 1.00 90.62 266 ASN A N 1
ATOM 2080 C CA . ASN A 1 266 ? -8.899 2.817 5.776 1.00 90.62 266 ASN A CA 1
ATOM 2081 C C . ASN A 1 266 ? -8.672 3.862 4.660 1.00 90.62 266 ASN A C 1
ATOM 2083 O O . ASN A 1 266 ? -9.260 4.950 4.708 1.00 90.62 266 ASN A O 1
ATOM 2087 N N . PRO A 1 267 ? -7.924 3.535 3.586 1.00 83.56 267 PRO A N 1
ATOM 2088 C CA . PRO A 1 267 ? -7.583 4.482 2.521 1.00 83.56 267 PRO A CA 1
ATOM 2089 C C . PRO A 1 267 ? -8.803 4.996 1.744 1.00 83.56 267 PRO A C 1
ATOM 2091 O O . PRO A 1 267 ? -8.709 5.992 1.030 1.00 83.56 267 PRO A O 1
ATOM 2094 N N . ALA A 1 268 ? -9.962 4.348 1.881 1.00 89.69 268 ALA A N 1
ATOM 2095 C CA . ALA A 1 268 ? -11.205 4.721 1.217 1.00 89.69 268 ALA A CA 1
ATOM 2096 C C . ALA A 1 268 ? -12.094 5.696 2.026 1.00 89.69 268 ALA A C 1
ATOM 2098 O O . ALA A 1 268 ? -13.270 5.848 1.696 1.00 89.69 268 ALA A O 1
ATOM 2099 N N . LYS A 1 269 ? -11.561 6.355 3.069 1.00 87.75 269 LYS A N 1
ATOM 2100 C CA . LYS A 1 269 ? -12.278 7.357 3.892 1.00 87.75 269 LYS A CA 1
ATOM 2101 C C . LYS A 1 269 ? -11.876 8.820 3.653 1.00 87.75 269 LYS A C 1
ATOM 2103 O O . LYS A 1 269 ? -12.481 9.718 4.242 1.00 87.75 269 LYS A O 1
ATOM 2108 N N . GLY A 1 270 ? -10.891 9.067 2.791 1.00 81.19 270 GLY A N 1
ATOM 2109 C CA . GLY A 1 270 ? -10.427 10.416 2.461 1.00 81.19 270 GLY A CA 1
ATOM 2110 C C . GLY A 1 270 ? -11.377 11.225 1.570 1.00 81.19 270 GLY A C 1
ATOM 2111 O O . GLY A 1 270 ? -12.466 10.788 1.207 1.00 81.19 270 GLY A O 1
ATOM 2112 N N . GLY A 1 271 ? -10.939 12.424 1.179 1.00 75.44 271 GLY A N 1
ATOM 2113 C CA . GLY A 1 271 ? -11.653 13.289 0.237 1.00 75.44 271 GLY A CA 1
ATOM 2114 C C . GLY A 1 271 ? -10.685 14.035 -0.681 1.00 75.44 271 GLY A C 1
ATOM 2115 O O . GLY A 1 271 ? -9.597 14.401 -0.253 1.00 75.44 271 GLY A O 1
ATOM 2116 N N . LEU A 1 272 ? -11.087 14.287 -1.932 1.00 76.38 272 LEU A N 1
ATOM 2117 C CA . LEU A 1 272 ? -10.204 14.812 -2.989 1.00 76.38 272 LEU A CA 1
ATOM 2118 C C . LEU A 1 272 ? -9.476 16.116 -2.617 1.00 76.38 272 LEU A C 1
ATOM 2120 O O . LEU A 1 272 ? -8.322 16.303 -2.983 1.00 76.38 272 LEU A O 1
ATOM 2124 N N . PHE A 1 273 ? -10.151 17.013 -1.899 1.00 77.81 273 PHE A N 1
ATOM 2125 C CA . PHE A 1 273 ? -9.611 18.322 -1.514 1.00 77.81 273 PHE A CA 1
ATOM 2126 C C . PHE A 1 273 ? -9.147 18.383 -0.052 1.00 77.81 273 PHE A C 1
ATOM 2128 O O . PHE A 1 273 ? -8.903 19.467 0.471 1.00 77.81 273 PHE A O 1
ATOM 2135 N N . ARG A 1 274 ? -9.037 17.232 0.621 1.00 72.69 274 ARG A N 1
ATOM 2136 C CA . ARG A 1 274 ? -8.499 17.132 1.982 1.00 72.69 274 ARG A CA 1
ATOM 2137 C C . ARG A 1 274 ? -6.995 16.889 1.874 1.00 72.69 274 ARG A C 1
ATOM 2139 O O . ARG A 1 274 ? -6.553 15.751 1.753 1.00 72.69 274 ARG A O 1
ATOM 2146 N N . ALA A 1 275 ? -6.231 17.977 1.800 1.00 67.19 275 ALA A N 1
ATOM 2147 C CA . ALA A 1 275 ? -4.789 17.941 1.574 1.00 67.19 275 ALA A CA 1
ATOM 2148 C C . ALA A 1 275 ? -4.009 17.930 2.894 1.00 67.19 275 ALA A C 1
ATOM 2150 O O . ALA A 1 275 ? -4.248 18.772 3.756 1.00 67.19 275 ALA A O 1
ATOM 2151 N N . GLY A 1 276 ? -3.052 17.014 3.031 1.00 66.38 276 GLY A N 1
ATOM 2152 C CA . GLY A 1 276 ? -2.219 16.881 4.226 1.00 66.38 276 GLY A CA 1
ATOM 2153 C C . GLY A 1 276 ? -2.072 15.428 4.671 1.00 66.38 276 GLY A C 1
ATOM 2154 O O . GLY A 1 276 ? -2.492 14.516 3.960 1.00 66.38 276 GLY A O 1
ATOM 2155 N N . SER A 1 277 ? -1.463 15.227 5.840 1.00 70.31 277 SER A N 1
ATOM 2156 C CA . SER A 1 277 ? -1.364 13.914 6.481 1.00 70.31 277 SER A CA 1
ATOM 2157 C C . SER A 1 277 ? -2.693 13.495 7.115 1.00 70.31 277 SER A C 1
ATOM 2159 O O . SER A 1 277 ? -3.593 14.314 7.308 1.00 70.31 277 SER A O 1
ATOM 2161 N N . MET A 1 278 ? -2.801 12.216 7.479 1.00 73.44 278 MET A N 1
ATOM 2162 C CA . MET A 1 278 ? -3.933 11.702 8.258 1.00 73.44 278 MET A CA 1
ATOM 2163 C C . MET A 1 278 ? -4.046 12.378 9.624 1.00 73.44 278 MET A C 1
ATOM 2165 O O . MET A 1 278 ? -5.151 12.722 10.032 1.00 73.44 278 MET A O 1
ATOM 2169 N N . ASP A 1 279 ? -2.910 12.696 10.247 1.00 64.44 279 ASP A N 1
ATOM 2170 C CA . ASP A 1 279 ? -2.855 13.364 11.550 1.00 64.44 279 ASP A CA 1
ATOM 2171 C C . ASP A 1 279 ? -3.491 14.766 11.535 1.00 64.44 279 ASP A C 1
ATOM 2173 O O . ASP A 1 279 ? -4.022 15.223 12.549 1.00 64.44 279 ASP A O 1
ATOM 2177 N N . ASN A 1 280 ? -3.488 15.458 10.387 1.00 69.62 280 ASN A N 1
ATOM 2178 C CA . ASN A 1 280 ? -4.208 16.731 10.223 1.00 69.62 280 ASN A CA 1
ATOM 2179 C C . ASN A 1 280 ? -5.735 16.548 10.265 1.00 69.62 280 ASN A C 1
ATOM 2181 O O . ASN A 1 280 ? -6.470 17.507 10.504 1.00 69.62 280 ASN A O 1
ATOM 2185 N N . GLY A 1 281 ? -6.202 15.326 10.028 1.00 77.69 281 GLY A N 1
ATOM 2186 C CA . GLY A 1 281 ? -7.593 14.929 10.079 1.00 77.69 281 GLY A CA 1
ATOM 2187 C C . GLY A 1 281 ? -8.053 14.584 11.485 1.00 77.69 281 GLY A C 1
ATOM 2188 O O . GLY A 1 281 ? -8.588 15.427 12.206 1.00 77.69 281 GLY A O 1
ATOM 2189 N N . ASP A 1 282 ? -7.884 13.330 11.893 1.00 80.75 282 ASP A N 1
ATOM 2190 C CA . ASP A 1 282 ? -8.412 12.824 13.161 1.00 80.75 282 ASP A CA 1
ATOM 2191 C C . ASP A 1 282 ? -7.494 13.076 14.369 1.00 80.75 282 ASP A C 1
ATOM 2193 O O . ASP A 1 282 ? -8.005 13.203 15.487 1.00 80.75 282 ASP A O 1
ATOM 2197 N N . GLY A 1 283 ? -6.194 13.265 14.144 1.00 77.81 283 GLY A N 1
ATOM 2198 C CA . GLY A 1 283 ? -5.203 13.629 15.161 1.00 77.81 283 GLY A CA 1
ATOM 2199 C C . GLY A 1 283 ? -4.075 12.610 15.284 1.00 77.81 283 GLY A C 1
ATOM 2200 O O . GLY A 1 283 ? -4.135 11.524 14.720 1.00 77.81 283 GLY A O 1
ATOM 2201 N N . ILE A 1 284 ? -3.046 12.955 16.056 1.00 76.31 284 ILE A N 1
ATOM 2202 C CA . ILE A 1 284 ? -1.914 12.059 16.318 1.00 76.31 284 ILE A CA 1
ATOM 2203 C C . ILE A 1 284 ? -2.360 10.999 17.327 1.00 76.31 284 ILE A C 1
ATOM 2205 O O . ILE A 1 284 ? -2.806 11.344 18.422 1.00 76.31 284 ILE A O 1
ATOM 2209 N N . ALA A 1 285 ? -2.233 9.717 16.986 1.00 80.06 285 ALA A N 1
ATOM 2210 C CA . ALA A 1 285 ? -2.549 8.634 17.912 1.00 80.06 285 ALA A CA 1
ATOM 2211 C C . ALA A 1 285 ? -1.566 8.596 19.094 1.00 80.06 285 ALA A C 1
ATOM 2213 O O . ALA A 1 285 ? -0.354 8.549 18.898 1.00 80.06 285 ALA A O 1
ATOM 2214 N N . VAL A 1 286 ? -2.104 8.612 20.316 1.00 86.69 286 VAL A N 1
ATOM 2215 C CA . VAL A 1 286 ? -1.334 8.640 21.573 1.00 86.69 286 VAL A CA 1
ATOM 2216 C C . VAL A 1 286 ? -1.280 7.260 22.224 1.00 86.69 286 VAL A C 1
ATOM 2218 O O . VAL A 1 286 ? -0.216 6.822 22.649 1.00 86.69 286 VAL A O 1
ATOM 2221 N N . GLY A 1 287 ? -2.414 6.558 22.270 1.00 84.56 287 GLY A N 1
ATOM 2222 C CA . GLY A 1 287 ? -2.514 5.248 22.909 1.00 84.56 287 GLY A CA 1
ATOM 2223 C C . GLY A 1 287 ? -3.837 4.549 22.622 1.00 84.56 287 GLY A C 1
ATOM 2224 O O . GLY A 1 287 ? -4.791 5.155 22.124 1.00 84.56 287 GLY A O 1
ATOM 2225 N N . TRP A 1 288 ? -3.902 3.253 22.918 1.00 94.88 288 TRP A N 1
ATOM 2226 C CA . TRP A 1 288 ? -5.134 2.475 22.810 1.00 94.88 288 TRP A CA 1
ATOM 2227 C C . TRP A 1 288 ? -5.916 2.527 24.128 1.00 94.88 288 TRP A C 1
ATOM 2229 O O . TRP A 1 288 ? -5.388 2.211 25.193 1.00 94.88 288 TRP A O 1
ATOM 2239 N N . LEU A 1 289 ? -7.200 2.897 24.067 1.00 95.81 289 LEU A N 1
ATOM 2240 C CA . LEU A 1 289 ? -8.035 3.013 25.271 1.00 95.81 289 LEU A CA 1
ATOM 2241 C C . LEU A 1 289 ? -8.480 1.656 25.831 1.00 95.81 289 LEU A C 1
ATOM 2243 O O . LEU A 1 289 ? -8.983 1.608 26.951 1.00 95.81 289 LEU A O 1
ATOM 2247 N N . GLY A 1 290 ? -8.302 0.575 25.073 1.00 95.62 290 GLY A N 1
ATOM 2248 C CA . GLY A 1 290 ? -8.810 -0.753 25.401 1.00 95.62 290 GLY A CA 1
ATOM 2249 C C . GLY A 1 290 ? -10.064 -1.113 24.612 1.00 95.62 290 GLY A C 1
ATOM 2250 O O . GLY A 1 290 ? -10.720 -0.254 24.012 1.00 95.62 290 GLY A O 1
ATOM 2251 N N . HIS A 1 291 ? -10.414 -2.396 24.640 1.00 98.12 291 HIS A N 1
ATOM 2252 C CA . HIS A 1 291 ? -11.583 -2.914 23.944 1.00 98.12 291 HIS A CA 1
ATOM 2253 C C . HIS A 1 291 ? -12.862 -2.658 24.758 1.00 98.12 291 HIS A C 1
ATOM 2255 O O . HIS A 1 291 ? -12.949 -3.118 25.902 1.00 98.12 291 HIS A O 1
ATOM 2261 N N . PRO A 1 292 ? -13.864 -1.950 24.203 1.00 97.88 292 PRO A N 1
ATOM 2262 C CA . PRO A 1 292 ? -15.130 -1.698 24.880 1.00 97.88 292 PRO A CA 1
ATOM 2263 C C . PRO A 1 292 ? -16.097 -2.880 24.730 1.00 97.88 292 PRO A C 1
ATOM 2265 O O . PRO A 1 292 ? -16.518 -3.214 23.624 1.00 97.88 292 PRO A O 1
ATOM 2268 N N . VAL A 1 293 ? -16.550 -3.437 25.848 1.00 98.06 293 VAL A N 1
ATOM 2269 C CA . VAL A 1 293 ? -17.623 -4.436 25.898 1.00 98.06 293 VAL A CA 1
ATOM 2270 C C . VAL A 1 293 ? -18.893 -3.767 26.405 1.00 98.06 293 VAL A C 1
ATOM 2272 O O . VAL A 1 293 ? -18.940 -3.263 27.529 1.00 98.06 293 VAL A O 1
ATOM 2275 N N . PHE A 1 294 ? -19.933 -3.743 25.571 1.00 98.25 294 PHE A N 1
ATOM 2276 C CA . PHE A 1 294 ? -21.230 -3.178 25.937 1.00 98.25 294 PHE A CA 1
ATOM 2277 C C . PHE A 1 294 ? -22.131 -4.267 26.503 1.00 98.25 294 PHE A C 1
ATOM 2279 O O . PHE A 1 294 ? -22.181 -5.368 25.960 1.00 98.25 294 PHE A O 1
ATOM 2286 N N . ARG A 1 295 ? -22.875 -3.962 27.568 1.00 98.12 295 ARG A N 1
ATOM 2287 C CA . ARG A 1 295 ? -23.856 -4.888 28.149 1.00 98.12 295 ARG A CA 1
ATOM 2288 C C . ARG A 1 295 ? -25.184 -4.199 28.390 1.00 98.12 295 ARG A C 1
ATOM 2290 O O . ARG A 1 295 ? -25.205 -3.025 28.746 1.00 98.12 295 ARG A O 1
ATOM 2297 N N . ASP A 1 296 ? -26.293 -4.906 28.203 1.00 96.31 296 ASP A N 1
ATOM 2298 C CA . ASP A 1 296 ? -27.600 -4.422 28.657 1.00 96.31 296 ASP A CA 1
ATOM 2299 C C . ASP A 1 296 ? -27.822 -4.689 30.157 1.00 96.31 296 ASP A C 1
ATOM 2301 O O . ASP A 1 296 ? -27.009 -5.324 30.833 1.00 96.31 296 ASP A O 1
ATOM 2305 N N . LYS A 1 297 ? -28.958 -4.229 30.693 1.00 95.00 297 LYS A N 1
ATOM 2306 C CA . LYS A 1 297 ? -29.360 -4.485 32.088 1.00 95.00 297 LYS A CA 1
ATOM 2307 C C . LYS A 1 297 ? -29.515 -5.973 32.444 1.00 95.00 297 LYS A C 1
ATOM 2309 O O . LYS A 1 297 ? -29.568 -6.305 33.625 1.00 95.00 297 LYS A O 1
ATOM 2314 N N . GLU A 1 298 ? -29.650 -6.847 31.445 1.00 93.75 298 GLU A N 1
ATOM 2315 C CA . GLU A 1 298 ? -29.744 -8.305 31.598 1.00 93.75 298 GLU A CA 1
ATOM 2316 C C . GLU A 1 298 ? -28.349 -8.962 31.585 1.00 93.75 298 GLU A C 1
ATOM 2318 O O . GLU A 1 298 ? -28.232 -10.164 31.810 1.00 93.75 298 GLU A O 1
ATOM 2323 N N . GLY A 1 299 ? -27.285 -8.179 31.365 1.00 93.56 299 GLY A N 1
ATOM 2324 C CA . GLY A 1 299 ? -25.895 -8.628 31.324 1.00 93.56 299 GLY A CA 1
ATOM 2325 C C . GLY A 1 299 ? -25.454 -9.189 29.971 1.00 93.56 299 GLY A C 1
ATOM 2326 O O . GLY A 1 299 ? -24.307 -9.634 29.854 1.00 93.56 299 GLY A O 1
ATOM 2327 N N . ARG A 1 300 ? -26.327 -9.158 28.955 1.00 96.06 300 ARG A N 1
ATOM 2328 C CA . ARG A 1 300 ? -26.028 -9.663 27.610 1.00 96.06 300 ARG A CA 1
ATOM 2329 C C . ARG A 1 300 ? -25.057 -8.739 26.907 1.00 96.06 300 ARG A C 1
ATOM 2331 O O . ARG A 1 300 ? -25.234 -7.524 26.940 1.00 96.06 300 ARG A O 1
ATOM 2338 N N . GLU A 1 301 ? -24.059 -9.326 26.263 1.00 96.94 301 GLU A N 1
ATOM 2339 C CA . GLU A 1 301 ? -23.092 -8.583 25.467 1.00 96.94 301 GLU A CA 1
ATOM 2340 C C . GLU A 1 301 ? -23.739 -8.033 24.192 1.00 96.94 301 GLU A C 1
ATOM 2342 O O . GLU A 1 301 ? -24.538 -8.705 23.537 1.00 96.94 301 GLU A O 1
ATOM 2347 N N . LEU A 1 302 ? -23.407 -6.786 23.871 1.00 97.81 302 LEU A N 1
ATOM 2348 C CA . LEU A 1 302 ? -23.904 -6.062 22.714 1.00 97.81 302 LEU A CA 1
ATOM 2349 C C . LEU A 1 302 ? -22.744 -5.599 21.831 1.00 97.81 302 LEU A C 1
ATOM 2351 O O . LEU A 1 302 ? -21.734 -5.083 22.308 1.00 97.81 302 LEU A O 1
ATOM 2355 N N . PHE A 1 303 ? -22.948 -5.675 20.523 1.00 97.62 303 PHE A N 1
ATOM 2356 C CA . PHE A 1 303 ? -21.979 -5.309 19.502 1.00 97.62 303 PHE A CA 1
ATOM 2357 C C . PHE A 1 303 ? -22.441 -4.070 18.746 1.00 97.62 303 PHE A C 1
ATOM 2359 O O . PHE A 1 303 ? -23.557 -4.007 18.228 1.00 97.62 303 PHE A O 1
ATOM 2366 N N . VAL A 1 304 ? -21.566 -3.071 18.643 1.00 97.88 304 VAL A N 1
ATOM 2367 C CA . VAL A 1 304 ? -21.834 -1.878 17.835 1.00 97.88 304 VAL A CA 1
ATOM 2368 C C . VAL A 1 304 ? -21.661 -2.220 16.357 1.00 97.88 304 VAL A C 1
ATOM 2370 O O . VAL A 1 304 ? -20.606 -2.693 15.929 1.00 97.88 304 VAL A O 1
ATOM 2373 N N . ARG A 1 305 ? -22.674 -1.929 15.535 1.00 97.44 305 ARG A N 1
ATOM 2374 C CA . ARG A 1 305 ? -22.559 -2.092 14.082 1.00 97.44 305 ARG A CA 1
ATOM 2375 C C . ARG A 1 305 ? -21.528 -1.107 13.523 1.00 97.44 305 ARG A C 1
ATOM 2377 O O . ARG A 1 305 ? -21.755 0.102 13.527 1.00 97.44 305 ARG A O 1
ATOM 2384 N N . ARG A 1 306 ? -20.425 -1.631 12.982 1.00 97.06 306 ARG A N 1
ATOM 2385 C CA . ARG A 1 306 ? -19.349 -0.823 12.382 1.00 97.06 306 ARG A CA 1
ATOM 2386 C C . ARG A 1 306 ? -19.792 -0.054 11.139 1.00 97.06 306 ARG A C 1
ATOM 2388 O O . ARG A 1 306 ? -20.647 -0.534 10.390 1.00 97.06 306 ARG A O 1
ATOM 2395 N N . MET A 1 307 ? -19.179 1.107 10.911 1.00 97.25 307 MET A N 1
ATOM 2396 C CA . MET A 1 307 ? -19.398 1.954 9.736 1.00 97.25 307 MET A CA 1
ATOM 2397 C C . MET A 1 307 ? -18.863 1.279 8.461 1.00 97.25 307 MET A C 1
ATOM 2399 O O . MET A 1 307 ? -17.673 0.980 8.373 1.00 97.25 307 MET A O 1
ATOM 2403 N N . PRO A 1 308 ? -19.697 1.051 7.433 1.00 96.50 308 PRO A N 1
ATOM 2404 C CA . PRO A 1 308 ? -19.203 0.596 6.139 1.00 96.50 308 PRO A CA 1
ATOM 2405 C C . PRO A 1 308 ? -18.459 1.717 5.403 1.00 96.50 308 PRO A C 1
ATOM 2407 O O . PRO A 1 308 ? -18.793 2.892 5.551 1.00 96.50 308 PRO A O 1
ATOM 2410 N N . THR A 1 309 ? -17.523 1.343 4.530 1.00 93.19 309 THR A N 1
ATOM 2411 C CA . THR A 1 309 ? -16.644 2.271 3.799 1.00 93.19 309 THR A CA 1
ATOM 2412 C C . THR A 1 309 ? -17.383 3.410 3.075 1.00 93.19 309 THR A C 1
ATOM 2414 O O . THR A 1 309 ? -16.916 4.543 3.077 1.00 93.19 309 THR A O 1
ATOM 2417 N N . PHE A 1 310 ? -18.554 3.140 2.485 1.00 94.88 310 PHE A N 1
ATOM 2418 C CA . PHE A 1 310 ? -19.293 4.119 1.672 1.00 94.88 310 PHE A CA 1
ATOM 2419 C C . PHE A 1 310 ? -19.909 5.278 2.476 1.00 94.88 310 PHE A C 1
ATOM 2421 O O . PHE A 1 310 ? -20.205 6.331 1.919 1.00 94.88 310 PHE A O 1
ATOM 2428 N N . PHE A 1 311 ? -20.158 5.091 3.772 1.00 95.94 311 PHE A N 1
ATOM 2429 C CA . PHE A 1 311 ? -20.920 6.053 4.562 1.00 95.94 311 PHE A CA 1
ATOM 2430 C C . PHE A 1 311 ? -20.016 7.129 5.163 1.00 95.94 311 PHE A C 1
ATOM 2432 O O . PHE A 1 311 ? -19.044 6.816 5.844 1.00 95.94 311 PHE A O 1
ATOM 2439 N N . GLU A 1 312 ? -20.372 8.400 4.974 1.00 93.25 312 GLU A N 1
ATOM 2440 C CA . GLU A 1 312 ? -19.755 9.529 5.694 1.00 93.25 312 GLU A CA 1
ATOM 2441 C C . GLU A 1 312 ? -20.287 9.656 7.125 1.00 93.25 312 GLU A C 1
ATOM 2443 O O . GLU A 1 312 ? -19.549 9.957 8.056 1.00 93.25 312 GLU A O 1
ATOM 2448 N N . THR A 1 313 ? -21.582 9.389 7.305 1.00 95.44 313 THR A N 1
ATOM 2449 C CA . THR A 1 313 ? -22.239 9.325 8.613 1.00 95.44 313 THR A CA 1
ATOM 2450 C C . THR A 1 313 ? -23.005 8.016 8.715 1.00 95.44 313 THR A C 1
ATOM 2452 O O . THR A 1 313 ? -23.548 7.526 7.723 1.00 95.44 313 THR A O 1
ATOM 2455 N N . PHE A 1 314 ? -23.037 7.426 9.907 1.00 96.94 314 PHE A N 1
ATOM 2456 C CA . PHE A 1 314 ? -23.668 6.130 10.130 1.00 96.94 314 PHE A CA 1
ATOM 2457 C C . PHE A 1 314 ? -24.386 6.141 11.494 1.00 96.94 314 PHE A C 1
ATOM 2459 O O . PHE A 1 314 ? -23.886 6.769 12.433 1.00 96.94 314 PHE A O 1
ATOM 2466 N N . PRO A 1 315 ? -25.570 5.519 11.645 1.00 97.12 315 PRO A N 1
ATOM 2467 C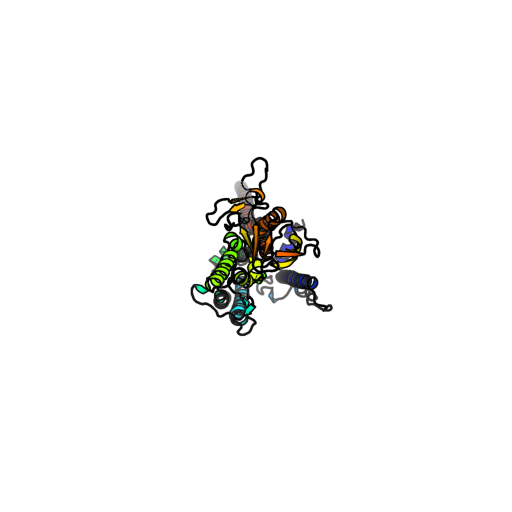 CA . PRO A 1 315 ? -26.283 5.494 12.920 1.00 97.12 315 PRO A CA 1
ATOM 2468 C C . PRO A 1 315 ? -25.625 4.538 13.922 1.00 97.12 315 PRO A C 1
ATOM 2470 O O . PRO A 1 315 ? -25.032 3.527 13.544 1.00 97.12 315 PRO A O 1
ATOM 2473 N N . VAL A 1 316 ? -25.769 4.837 15.213 1.00 97.94 316 VAL A N 1
ATOM 2474 C CA . VAL A 1 316 ? -25.315 3.945 16.287 1.00 97.94 316 VAL A CA 1
ATOM 2475 C C . VAL A 1 316 ? -26.419 2.945 16.594 1.00 97.94 316 VAL A C 1
ATOM 2477 O O . VAL A 1 316 ? -27.471 3.322 17.114 1.00 97.94 316 VAL A O 1
ATOM 2480 N N . VAL A 1 317 ? -26.154 1.683 16.273 1.00 97.81 317 VAL A N 1
ATOM 2481 C CA . VAL A 1 317 ? -27.037 0.542 16.523 1.00 97.81 317 VAL A CA 1
ATOM 2482 C C . VAL A 1 317 ? -26.220 -0.546 17.206 1.00 97.81 317 VAL A C 1
ATOM 2484 O O . VAL A 1 317 ? -25.121 -0.869 16.749 1.00 97.81 317 VAL A O 1
ATOM 2487 N N . LEU A 1 318 ? -26.755 -1.080 18.299 1.00 98.12 318 LEU A N 1
ATOM 2488 C CA . LEU A 1 318 ? -26.187 -2.177 19.066 1.00 98.12 318 LEU A CA 1
ATOM 2489 C C . LEU A 1 318 ? -27.052 -3.421 18.865 1.00 98.12 318 LEU A C 1
ATOM 2491 O O . LEU A 1 318 ? -28.275 -3.376 19.046 1.00 98.12 318 LEU A O 1
ATOM 2495 N N . VAL A 1 319 ? -26.405 -4.519 18.502 1.00 97.88 319 VAL A N 1
ATOM 2496 C CA . VAL A 1 319 ? -27.031 -5.824 18.274 1.00 97.88 319 VAL A CA 1
ATOM 2497 C C . VAL A 1 319 ? -26.499 -6.849 19.268 1.00 97.88 319 VAL A C 1
ATOM 2499 O O . VAL A 1 319 ? -25.402 -6.672 19.785 1.00 97.88 319 VAL A O 1
ATOM 2502 N N . ASP A 1 320 ? -27.259 -7.897 19.555 1.00 96.19 320 ASP A N 1
ATOM 2503 C CA . ASP A 1 320 ? -26.724 -9.069 20.256 1.00 96.19 320 ASP A CA 1
ATOM 2504 C C . ASP A 1 320 ? -25.966 -10.006 19.295 1.00 96.19 320 ASP A C 1
ATOM 2506 O O . ASP A 1 320 ? -25.780 -9.697 18.114 1.00 96.19 320 ASP A O 1
ATOM 2510 N N . GLU A 1 321 ? -25.510 -11.148 19.811 1.00 94.19 321 GLU A N 1
ATOM 2511 C CA . GLU A 1 321 ? -24.801 -12.188 19.052 1.00 94.19 321 GLU A CA 1
ATOM 2512 C C . GLU A 1 321 ? -25.605 -12.754 17.866 1.00 94.19 321 GLU A C 1
ATOM 2514 O O . GLU A 1 321 ? -25.020 -13.129 16.850 1.00 94.19 321 GLU A O 1
ATOM 2519 N N . ASP A 1 322 ? -26.940 -12.727 17.947 1.00 95.00 322 ASP A N 1
ATOM 2520 C CA . ASP A 1 322 ? -27.852 -13.180 16.891 1.00 95.00 322 ASP A CA 1
ATOM 2521 C C . ASP A 1 322 ? -28.151 -12.081 15.850 1.00 95.00 322 ASP A C 1
ATOM 2523 O O . ASP A 1 322 ? -28.906 -12.289 14.895 1.00 95.00 322 ASP A O 1
ATOM 2527 N N . GLY A 1 323 ? -27.586 -10.882 16.024 1.00 93.56 323 GLY A N 1
ATOM 2528 C CA . GLY A 1 323 ? -27.828 -9.733 15.153 1.00 93.56 323 GLY A CA 1
ATOM 2529 C C . GLY A 1 323 ? -29.163 -9.023 15.408 1.00 93.56 323 GLY A C 1
ATOM 2530 O O . GLY A 1 323 ? -29.582 -8.192 14.596 1.00 93.56 323 GLY A O 1
ATOM 2531 N N . ILE A 1 324 ? -29.842 -9.310 16.522 1.00 96.69 324 ILE A N 1
ATOM 2532 C CA . ILE A 1 324 ? -31.094 -8.654 16.905 1.00 96.69 324 ILE A CA 1
ATOM 2533 C C . ILE A 1 324 ? -30.768 -7.301 17.534 1.00 96.69 324 ILE A C 1
ATOM 2535 O O . ILE A 1 324 ? -29.947 -7.195 18.440 1.00 96.69 324 ILE A O 1
ATOM 2539 N N . VAL A 1 325 ? -31.448 -6.244 17.088 1.00 97.25 325 VAL A N 1
ATOM 2540 C CA . VAL A 1 325 ? -31.264 -4.893 17.637 1.00 97.25 325 VAL A CA 1
ATOM 2541 C C . VAL A 1 325 ? -31.729 -4.838 19.092 1.00 97.25 325 VAL A C 1
ATOM 2543 O O . VAL A 1 325 ? -32.886 -5.142 19.397 1.00 97.25 325 VAL A O 1
ATOM 2546 N N . ARG A 1 326 ? -30.831 -4.409 19.985 1.00 96.75 326 ARG A N 1
ATOM 2547 C CA . ARG A 1 326 ? -31.093 -4.283 21.428 1.00 96.75 326 ARG A CA 1
ATOM 2548 C C . ARG A 1 326 ? -30.995 -2.860 21.947 1.00 96.75 326 ARG A C 1
ATOM 2550 O O . ARG A 1 326 ? -31.728 -2.533 22.873 1.00 96.75 326 ARG A O 1
ATOM 2557 N N . ALA A 1 327 ? -30.150 -2.018 21.357 1.00 97.25 327 ALA A N 1
ATOM 2558 C CA . ALA A 1 327 ? -30.074 -0.606 21.718 1.00 97.25 327 ALA A CA 1
ATOM 2559 C C . ALA A 1 327 ? -29.713 0.280 20.516 1.00 97.25 327 ALA A C 1
ATOM 2561 O O . ALA A 1 327 ? -29.084 -0.170 19.560 1.00 97.25 327 ALA A O 1
ATOM 2562 N N . ASP A 1 328 ? -30.095 1.552 20.566 1.00 97.00 328 ASP A N 1
ATOM 2563 C CA . ASP A 1 328 ? -29.762 2.558 19.565 1.00 97.00 328 ASP A CA 1
ATOM 2564 C C . ASP A 1 328 ? -29.570 3.958 20.173 1.00 97.00 328 ASP A C 1
ATOM 2566 O O . ASP A 1 328 ? -29.837 4.228 21.351 1.00 97.00 328 ASP A O 1
ATOM 2570 N N . VAL A 1 329 ? -29.060 4.875 19.348 1.00 96.50 329 VAL A N 1
ATOM 2571 C CA . VAL A 1 329 ? -29.136 6.314 19.623 1.00 96.50 329 VAL A CA 1
ATOM 2572 C C . VAL A 1 329 ? -30.233 6.902 18.731 1.00 96.50 329 VAL A C 1
ATOM 2574 O O . VAL A 1 329 ? -29.974 7.190 17.559 1.00 96.50 329 VAL A O 1
ATOM 2577 N N . PRO A 1 330 ? -31.459 7.088 19.254 1.00 95.06 330 PRO A N 1
ATOM 2578 C CA . PRO A 1 330 ? -32.614 7.433 18.439 1.00 95.06 330 PRO A CA 1
ATOM 2579 C C . PRO A 1 330 ? -32.512 8.865 17.910 1.00 95.06 330 PRO A C 1
ATOM 2581 O O . PRO A 1 330 ? -32.201 9.802 18.653 1.00 95.06 330 PRO A O 1
ATOM 2584 N N . PHE A 1 331 ? -32.862 9.059 16.637 1.00 93.94 331 PHE A N 1
ATOM 2585 C CA . PHE A 1 331 ? -32.972 10.400 16.057 1.00 93.94 331 PHE A CA 1
ATOM 2586 C C . PHE A 1 331 ? -34.191 11.152 16.622 1.00 93.94 331 PHE A C 1
ATOM 2588 O O . PHE A 1 331 ? -34.061 12.246 17.172 1.00 93.94 331 PHE A O 1
ATOM 2595 N N . ARG A 1 332 ? -35.386 10.542 16.558 1.00 93.69 332 ARG A N 1
ATOM 2596 C CA . ARG A 1 332 ? -36.607 11.057 17.204 1.00 93.69 332 ARG A CA 1
ATOM 2597 C C . ARG A 1 332 ? -36.820 10.356 18.540 1.00 93.69 332 ARG A C 1
ATOM 2599 O O . ARG A 1 332 ? -36.903 9.136 18.595 1.00 93.69 332 ARG A O 1
ATOM 2606 N N . ARG A 1 333 ? -36.975 11.135 19.612 1.00 93.19 333 ARG A N 1
ATOM 2607 C CA . ARG A 1 333 ? -37.108 10.599 20.979 1.00 93.19 333 ARG A CA 1
ATOM 2608 C C . ARG A 1 333 ? -38.540 10.255 21.398 1.00 93.19 333 ARG A C 1
ATOM 2610 O O . ARG A 1 333 ? -38.708 9.546 22.378 1.00 93.19 333 ARG A O 1
ATOM 2617 N N . ALA A 1 334 ? -39.551 10.739 20.672 1.00 89.94 334 ALA A N 1
ATOM 2618 C CA . ALA A 1 334 ? -40.959 10.649 21.079 1.00 89.94 334 ALA A CA 1
ATOM 2619 C C . ALA A 1 334 ? -41.476 9.207 21.248 1.00 89.94 334 ALA A C 1
ATOM 2621 O O . ALA A 1 334 ? -42.301 8.957 22.117 1.00 89.94 334 ALA A O 1
ATOM 2622 N N . GLU A 1 335 ? -40.970 8.272 20.444 1.00 91.88 335 GLU A N 1
ATOM 2623 C CA . GLU A 1 335 ? -41.372 6.858 20.454 1.00 91.88 335 GLU A CA 1
ATOM 2624 C C . GLU A 1 335 ? -40.150 5.931 20.553 1.00 91.88 335 GLU A C 1
ATOM 2626 O O . GLU A 1 335 ? -40.166 4.808 20.049 1.00 91.88 335 GLU A O 1
ATOM 2631 N N . SER A 1 336 ? -39.055 6.407 21.160 1.00 92.94 336 SER A N 1
ATOM 2632 C CA . SER A 1 336 ? -37.872 5.563 21.341 1.00 92.94 336 SER A CA 1
ATOM 2633 C C . SER A 1 336 ? -38.187 4.405 22.288 1.00 92.94 336 SER A C 1
ATOM 2635 O O . SER A 1 336 ? -38.826 4.601 23.326 1.00 92.94 336 SER A O 1
ATOM 2637 N N . LYS A 1 337 ? -37.756 3.205 21.889 1.00 93.56 337 LYS A N 1
ATOM 2638 C CA . LYS A 1 337 ? -37.911 1.947 22.640 1.00 93.56 337 LYS A CA 1
ATOM 2639 C C . LYS A 1 337 ? -36.577 1.283 22.984 1.00 93.56 337 LYS A C 1
ATOM 2641 O O . LYS A 1 337 ? -36.546 0.381 23.813 1.00 93.56 337 LYS A O 1
ATOM 2646 N N . TYR A 1 338 ? -35.508 1.706 22.314 1.00 95.81 338 TYR A N 1
ATOM 2647 C CA . TYR A 1 338 ? -34.185 1.088 22.357 1.00 95.81 338 TYR A CA 1
ATOM 2648 C C . TYR A 1 338 ? -33.118 2.072 22.843 1.00 95.81 338 TYR A C 1
ATOM 2650 O O . TYR A 1 338 ? -31.928 1.835 22.664 1.00 95.81 338 TYR A O 1
ATOM 2658 N N . SER A 1 339 ? -33.518 3.183 23.473 1.00 95.81 339 SER A N 1
ATOM 2659 C CA . SER A 1 339 ? -32.546 4.171 23.932 1.00 95.81 339 SER A CA 1
ATOM 2660 C C . SER A 1 339 ? -31.619 3.572 24.994 1.00 95.81 339 SER A C 1
ATOM 2662 O O . SER A 1 339 ? -32.039 2.757 25.819 1.00 95.81 339 SER A O 1
ATOM 2664 N N . VAL A 1 340 ? -30.363 4.023 25.012 1.00 95.50 340 VAL A N 1
ATOM 2665 C CA . VAL A 1 340 ? -29.363 3.629 26.022 1.00 95.50 340 VAL A CA 1
ATOM 2666 C C . VAL A 1 340 ? -29.905 3.764 27.452 1.00 95.50 340 VAL A C 1
ATOM 2668 O O . VAL A 1 340 ? -29.658 2.895 28.283 1.00 95.50 340 VAL A O 1
ATOM 2671 N N . GLU A 1 341 ? -30.686 4.811 27.728 1.00 94.06 341 GLU A N 1
ATOM 2672 C CA . GLU A 1 341 ? -31.326 5.049 29.026 1.00 94.06 341 GLU A CA 1
ATOM 2673 C C . GLU A 1 341 ? -32.409 4.015 29.365 1.00 94.06 341 GLU A C 1
ATOM 2675 O O . GLU A 1 341 ? -32.500 3.579 30.507 1.00 94.06 341 GLU A O 1
ATOM 2680 N N . GLN A 1 342 ? -33.242 3.632 28.393 1.00 92.69 342 GLN A N 1
ATOM 2681 C CA . GLN A 1 342 ? -34.342 2.685 28.606 1.00 92.69 342 GLN A CA 1
ATOM 2682 C C . GLN A 1 342 ? -33.848 1.242 28.747 1.00 92.69 342 GLN A C 1
ATOM 2684 O O . GLN A 1 342 ? -34.387 0.465 29.539 1.00 92.69 342 GLN A O 1
ATOM 2689 N N . VAL A 1 343 ? -32.834 0.886 27.958 1.00 95.25 343 VAL A N 1
ATOM 2690 C CA . VAL A 1 343 ? -32.232 -0.452 27.944 1.00 95.25 343 VAL A CA 1
ATOM 2691 C C . VAL A 1 343 ? -31.254 -0.626 29.112 1.00 95.25 343 VAL A C 1
ATOM 2693 O O . VAL A 1 343 ? -31.071 -1.743 29.591 1.00 95.25 343 VAL A O 1
ATOM 2696 N N . GLY A 1 344 ? -30.683 0.474 29.616 1.00 96.12 344 GLY A N 1
ATOM 2697 C CA . GLY A 1 344 ? -29.711 0.461 30.708 1.00 96.12 344 GLY A CA 1
ATOM 2698 C C . GLY A 1 344 ? -28.358 -0.081 30.261 1.00 96.12 344 GLY A C 1
ATOM 2699 O O . GLY A 1 344 ? -27.801 -0.941 30.934 1.00 96.12 344 GLY A O 1
ATOM 2700 N N . VAL A 1 345 ? -27.865 0.373 29.101 1.00 97.56 345 VAL A N 1
ATOM 2701 C CA . VAL A 1 345 ? -26.594 -0.114 28.543 1.00 97.56 345 VAL A CA 1
ATOM 2702 C C . VAL A 1 345 ? -25.414 0.440 29.338 1.00 97.56 345 VAL A C 1
ATOM 2704 O O . VAL A 1 345 ? -25.337 1.648 29.569 1.00 97.56 345 VAL A O 1
ATOM 2707 N N . THR A 1 346 ? -24.475 -0.428 29.697 1.00 98.06 346 THR A N 1
ATOM 2708 C CA . THR A 1 346 ? -23.176 -0.082 30.284 1.00 98.06 346 THR A CA 1
ATOM 2709 C C . THR A 1 346 ? -22.047 -0.408 29.308 1.00 98.06 346 THR A C 1
ATOM 2711 O O . THR A 1 346 ? -22.239 -1.147 28.341 1.00 98.06 346 THR A O 1
ATOM 2714 N N . VAL A 1 347 ? -20.868 0.169 29.538 1.00 98.25 347 VAL A N 1
ATOM 2715 C CA . VAL A 1 347 ? -19.636 -0.196 28.825 1.00 98.25 347 VAL A CA 1
ATOM 2716 C C . VAL A 1 347 ? -18.526 -0.468 29.831 1.00 98.25 347 VAL A C 1
ATOM 2718 O O . VAL A 1 347 ? -18.368 0.288 30.789 1.00 98.25 347 VAL A O 1
ATOM 2721 N N . GLU A 1 348 ? -17.770 -1.534 29.611 1.00 98.25 348 GLU A N 1
ATOM 2722 C CA . GLU A 1 348 ? -16.590 -1.912 30.390 1.00 98.25 348 GLU A CA 1
ATOM 2723 C C . GLU A 1 348 ? -15.406 -2.106 29.442 1.00 98.25 348 GLU A C 1
ATOM 2725 O O . GLU A 1 348 ? -15.572 -2.649 28.351 1.00 98.25 348 GLU A O 1
ATOM 2730 N N . PHE A 1 349 ? -14.227 -1.627 29.829 1.00 98.12 349 PHE A N 1
ATOM 2731 C CA . PHE A 1 349 ? -13.024 -1.687 29.003 1.00 98.12 349 PHE A CA 1
ATOM 2732 C C . PHE A 1 349 ? -12.070 -2.789 29.464 1.00 98.12 349 PHE A C 1
ATOM 2734 O O . PHE A 1 349 ? -11.834 -2.962 30.661 1.00 98.12 349 PHE A O 1
ATOM 2741 N N . TYR A 1 350 ? -11.466 -3.491 28.504 1.00 97.75 350 TYR A N 1
ATOM 2742 C CA . TYR A 1 350 ? -10.433 -4.497 28.752 1.00 97.75 350 TYR A CA 1
ATOM 2743 C C . TYR A 1 350 ? -9.178 -4.216 27.923 1.00 97.75 350 TYR A C 1
ATOM 2745 O O . TYR A 1 350 ? -9.261 -3.959 26.721 1.00 97.75 350 TYR A O 1
ATOM 2753 N N . GLY A 1 351 ? -8.009 -4.301 28.560 1.00 95.19 351 GLY A N 1
ATOM 2754 C CA . GLY A 1 351 ? -6.745 -3.869 27.957 1.00 95.19 351 GLY A CA 1
ATOM 2755 C C . GLY A 1 351 ? -6.652 -2.346 27.808 1.00 95.19 351 GLY A C 1
ATOM 2756 O O . GLY A 1 351 ? -7.570 -1.620 28.186 1.00 95.19 351 GLY A O 1
ATOM 2757 N N . GLY A 1 352 ? -5.525 -1.869 27.277 1.00 94.75 352 GLY A N 1
ATOM 2758 C CA . GLY A 1 352 ? -5.273 -0.443 27.055 1.00 94.75 352 GLY A CA 1
ATOM 2759 C C . GLY A 1 352 ? -5.330 0.415 28.324 1.00 94.75 352 GLY A C 1
ATOM 2760 O O . GLY A 1 352 ? -5.211 -0.076 29.449 1.00 94.75 352 GLY A O 1
ATOM 2761 N N . GLU A 1 353 ? -5.506 1.719 28.131 1.00 95.12 353 GLU A N 1
ATOM 2762 C CA . GLU A 1 353 ? -5.481 2.711 29.212 1.00 95.12 353 GLU A CA 1
ATOM 2763 C C . GLU A 1 353 ? -6.664 2.589 30.188 1.00 95.12 353 GLU A C 1
ATOM 2765 O O . GLU A 1 353 ? -6.495 2.760 31.395 1.00 95.12 353 GLU A O 1
ATOM 2770 N N . LEU A 1 354 ? -7.864 2.262 29.694 1.00 96.50 354 LEU A N 1
ATOM 2771 C CA . LEU A 1 354 ? -9.084 2.199 30.507 1.00 96.50 354 LEU A CA 1
ATOM 2772 C C . LEU A 1 354 ? -9.372 0.795 31.053 1.00 96.50 354 LEU A C 1
ATOM 2774 O O . LEU A 1 354 ? -10.507 0.499 31.426 1.00 96.50 354 LEU A O 1
ATOM 2778 N N . ASN A 1 355 ? -8.371 -0.081 31.119 1.00 97.00 355 ASN A N 1
ATOM 2779 C CA . ASN A 1 355 ? -8.547 -1.460 31.565 1.00 97.00 355 ASN A CA 1
ATOM 2780 C C . ASN A 1 355 ? -9.252 -1.560 32.936 1.00 97.00 355 ASN A C 1
ATOM 2782 O O . ASN A 1 355 ? -8.791 -1.005 33.933 1.00 97.00 355 ASN A O 1
ATOM 2786 N N . GLY A 1 356 ? -10.360 -2.303 32.993 1.00 94.62 356 GLY A N 1
ATOM 2787 C CA . GLY A 1 356 ? -11.162 -2.508 34.203 1.00 94.62 356 GLY A CA 1
ATOM 2788 C C . GLY A 1 356 ? -12.063 -1.328 34.586 1.00 94.62 356 GLY A C 1
ATOM 2789 O O . GLY A 1 356 ? -12.707 -1.365 35.637 1.00 94.62 356 GLY A O 1
ATOM 2790 N N . VAL A 1 357 ? -12.132 -0.276 33.764 1.00 97.31 357 VAL A N 1
ATOM 2791 C CA . VAL A 1 357 ? -13.026 0.865 33.986 1.00 97.31 357 VAL A CA 1
ATOM 2792 C C . VAL A 1 357 ? -14.392 0.579 33.367 1.00 97.31 357 VAL A C 1
ATOM 2794 O O . VAL A 1 357 ? -14.497 0.185 32.205 1.00 97.31 357 VAL A O 1
ATOM 2797 N N . SER A 1 358 ? -15.454 0.827 34.137 1.00 97.12 358 SER A N 1
ATOM 2798 C CA . SER A 1 358 ? -16.838 0.717 33.675 1.00 97.12 358 SER A CA 1
ATOM 2799 C C . SER A 1 358 ? -17.579 2.049 33.772 1.00 97.12 358 SER A C 1
ATOM 2801 O O . SER A 1 358 ? -17.393 2.826 34.710 1.00 97.12 358 SER A O 1
ATOM 2803 N N . TYR A 1 359 ? -18.444 2.303 32.792 1.00 97.69 359 TYR A N 1
ATOM 2804 C CA . TYR A 1 359 ? -19.309 3.475 32.734 1.00 97.69 359 TYR A CA 1
ATOM 2805 C C . TYR A 1 359 ? -20.766 3.051 32.568 1.00 97.69 359 TYR A C 1
ATOM 2807 O O . TYR A 1 359 ? -21.103 2.194 31.747 1.00 97.69 359 TYR A O 1
ATOM 2815 N N . SER A 1 360 ? -21.642 3.701 33.328 1.00 96.25 360 SER A N 1
ATOM 2816 C CA . SER A 1 360 ? -23.096 3.517 33.272 1.00 96.25 360 SER A CA 1
ATOM 2817 C C . SER A 1 360 ? -23.843 4.807 32.942 1.00 96.25 360 SER A C 1
ATOM 2819 O O . SER A 1 360 ? -25.045 4.773 32.678 1.00 96.25 360 SER A O 1
ATOM 2821 N N . ASP A 1 361 ? -23.158 5.956 32.929 1.00 96.88 361 ASP A N 1
ATOM 2822 C CA . ASP A 1 361 ? -23.791 7.213 32.572 1.00 96.88 361 ASP A CA 1
ATOM 2823 C C . ASP A 1 361 ? -24.124 7.221 31.063 1.00 96.88 361 ASP A C 1
ATOM 2825 O O . ASP A 1 361 ? -23.243 7.029 30.214 1.00 96.88 361 ASP A O 1
ATOM 2829 N N . PRO A 1 362 ? -25.394 7.455 30.675 1.00 96.00 362 PRO A N 1
ATOM 2830 C CA . PRO A 1 362 ? -25.801 7.323 29.278 1.00 96.00 362 PRO A CA 1
ATOM 2831 C C . PRO A 1 362 ? -25.026 8.237 28.323 1.00 96.00 362 PRO A C 1
ATOM 2833 O O . PRO A 1 362 ? -24.855 7.912 27.148 1.00 96.00 362 PRO A O 1
ATOM 2836 N N . ALA A 1 363 ? -24.562 9.399 28.791 1.00 96.94 363 ALA A N 1
ATOM 2837 C CA . ALA A 1 363 ? -23.803 10.339 27.974 1.00 96.94 363 ALA A CA 1
ATOM 2838 C C . ALA A 1 363 ? -22.457 9.746 27.522 1.00 96.94 363 ALA A C 1
ATOM 2840 O O . ALA A 1 363 ? -22.151 9.789 26.323 1.00 96.94 363 ALA A O 1
ATOM 2841 N N . THR A 1 364 ? -21.700 9.151 28.445 1.00 97.25 364 THR A N 1
ATOM 2842 C CA . THR A 1 364 ? -20.401 8.520 28.180 1.00 97.25 364 THR A CA 1
ATOM 2843 C C . THR A 1 364 ? -20.554 7.199 27.442 1.00 97.25 364 THR A C 1
ATOM 2845 O O . THR A 1 364 ? -19.842 6.978 26.462 1.00 97.25 364 THR A O 1
ATOM 2848 N N . VAL A 1 365 ? -21.548 6.374 27.787 1.00 97.50 365 VAL A N 1
ATOM 2849 C CA . VAL A 1 365 ? -21.844 5.136 27.039 1.00 97.50 365 VAL A CA 1
ATOM 2850 C C . VAL A 1 365 ? -22.125 5.455 25.567 1.00 97.50 365 VAL A C 1
ATOM 2852 O O . VAL A 1 365 ? -21.509 4.884 24.668 1.00 97.50 365 VAL A O 1
ATOM 2855 N N . LYS A 1 366 ? -22.971 6.459 25.289 1.00 97.81 366 LYS A N 1
ATOM 2856 C CA . LYS A 1 366 ? -23.238 6.916 23.914 1.00 97.81 366 LYS A CA 1
ATOM 2857 C C . LYS A 1 366 ? -21.995 7.500 23.234 1.00 97.81 366 LYS A C 1
ATOM 2859 O O . LYS A 1 366 ? -21.869 7.383 22.015 1.00 97.81 366 LYS A O 1
ATOM 2864 N N . LYS A 1 367 ? -21.103 8.165 23.981 1.00 97.56 367 LYS A N 1
ATOM 2865 C CA . LYS A 1 367 ? -19.823 8.676 23.458 1.00 97.56 367 LYS A CA 1
ATOM 2866 C C . LYS A 1 367 ? -18.959 7.522 22.965 1.00 97.56 367 LYS A C 1
ATOM 2868 O O . LYS A 1 367 ? -18.543 7.569 21.812 1.00 97.56 367 LYS A O 1
ATOM 2873 N N . TYR A 1 368 ? -18.741 6.492 23.777 1.00 98.06 368 TYR A N 1
ATOM 2874 C CA . TYR A 1 368 ? -17.923 5.348 23.375 1.00 98.06 368 TYR A CA 1
ATOM 2875 C C . TYR A 1 368 ? -18.594 4.481 22.312 1.00 98.06 368 TYR A C 1
ATOM 2877 O O . TYR A 1 368 ? -17.910 4.059 21.390 1.00 98.06 368 TYR A O 1
ATOM 2885 N N . ALA A 1 369 ? -19.921 4.328 22.325 1.00 97.62 369 ALA A N 1
ATOM 2886 C CA . ALA A 1 369 ? -20.636 3.629 21.255 1.00 97.62 369 ALA A CA 1
ATOM 2887 C C . ALA A 1 369 ? -20.458 4.309 19.881 1.00 97.62 369 ALA A C 1
ATOM 2889 O O . ALA A 1 369 ? -20.253 3.633 18.876 1.00 97.62 369 ALA A O 1
ATOM 2890 N N . ARG A 1 370 ? -20.457 5.653 19.822 1.00 97.62 370 ARG A N 1
ATOM 2891 C CA . ARG A 1 370 ? -20.127 6.395 18.586 1.00 97.62 370 ARG A CA 1
ATOM 2892 C C . ARG A 1 370 ? -18.694 6.153 18.115 1.00 97.62 370 ARG A C 1
ATOM 2894 O O . ARG A 1 370 ? -18.455 6.154 16.917 1.00 97.62 370 ARG A O 1
ATOM 2901 N N . ARG A 1 371 ? -17.746 5.969 19.037 1.00 97.00 371 ARG A N 1
ATOM 2902 C CA . ARG A 1 371 ? -16.342 5.702 18.692 1.00 97.00 371 ARG A CA 1
ATOM 2903 C C . ARG A 1 371 ? -16.126 4.254 18.259 1.00 97.00 371 ARG A C 1
ATOM 2905 O O . ARG A 1 371 ? -15.483 4.040 17.246 1.00 97.00 371 ARG A O 1
ATOM 2912 N N . ALA A 1 372 ? -16.743 3.293 18.944 1.00 97.38 372 ALA A N 1
ATOM 2913 C CA . ALA A 1 372 ? -16.691 1.867 18.609 1.00 97.38 372 ALA A CA 1
ATOM 2914 C C . ALA A 1 372 ? -17.278 1.550 17.219 1.00 97.38 372 ALA A C 1
ATOM 2916 O O . ALA A 1 372 ? -16.916 0.568 16.576 1.00 97.38 372 ALA A O 1
ATOM 2917 N N . GLN A 1 373 ? -18.157 2.416 16.705 1.00 96.38 373 GLN A N 1
ATOM 2918 C CA . GLN A 1 373 ? -18.630 2.355 15.321 1.00 96.38 373 GLN A CA 1
ATOM 2919 C C . GLN A 1 373 ? -17.486 2.448 14.293 1.00 96.38 373 GLN A C 1
ATOM 2921 O O . GLN A 1 373 ? -17.609 1.927 13.182 1.00 96.38 373 GLN A O 1
ATOM 2926 N N . LEU A 1 374 ? -16.391 3.112 14.661 1.00 96.81 374 LEU A N 1
ATOM 2927 C CA . LEU A 1 374 ? -15.203 3.322 13.840 1.00 96.81 374 LEU A CA 1
ATOM 2928 C C . LEU A 1 374 ? -14.159 2.204 14.008 1.00 96.81 374 LEU A C 1
ATOM 2930 O O . LEU A 1 374 ? -13.122 2.264 13.358 1.00 96.81 374 LEU A O 1
ATOM 2934 N N . GLY A 1 375 ? -14.431 1.182 14.826 1.00 97.00 375 GLY A N 1
ATOM 2935 C CA . GLY A 1 375 ? -13.483 0.117 15.157 1.00 97.00 375 GLY A CA 1
ATOM 2936 C C . GLY A 1 375 ? -12.918 0.273 16.567 1.00 97.00 375 GLY A C 1
ATOM 2937 O O . GLY A 1 375 ? -13.636 0.696 17.476 1.00 97.00 375 GLY A O 1
ATOM 2938 N N . GLU A 1 376 ? -11.648 -0.083 16.744 1.00 96.88 376 GLU A N 1
ATOM 2939 C CA . GLU A 1 376 ? -10.937 0.094 18.013 1.00 96.88 376 GLU A CA 1
ATOM 2940 C C . GLU A 1 376 ? -10.806 1.572 18.410 1.00 96.88 376 GLU A C 1
ATOM 2942 O O . GLU A 1 376 ? -10.798 2.478 17.570 1.00 96.88 376 GLU A O 1
ATOM 2947 N N . ILE A 1 377 ? -10.748 1.832 19.721 1.00 97.06 377 ILE A N 1
ATOM 2948 C CA . ILE A 1 377 ? -10.804 3.192 20.265 1.00 97.06 377 ILE A CA 1
ATOM 2949 C C . ILE A 1 377 ? -9.416 3.659 20.707 1.00 97.06 377 ILE A C 1
ATOM 2951 O O . ILE A 1 377 ? -8.789 3.074 21.584 1.00 97.06 377 ILE A O 1
ATOM 2955 N N . LEU A 1 378 ? -8.982 4.783 20.143 1.00 92.62 378 LEU A N 1
ATOM 2956 C CA . LEU A 1 378 ? -7.669 5.379 20.392 1.00 92.62 378 LEU A CA 1
ATOM 2957 C C . LEU A 1 378 ? -7.788 6.683 21.186 1.00 92.62 378 LEU A C 1
ATOM 2959 O O . LEU A 1 378 ? -8.835 7.328 21.189 1.00 92.62 378 LEU A O 1
ATOM 2963 N N . GLU A 1 379 ? -6.734 7.128 21.841 1.00 91.56 379 GLU A N 1
ATOM 2964 C CA . GLU A 1 379 ? -6.576 8.527 22.229 1.00 91.56 379 GLU A CA 1
ATOM 2965 C C . GLU A 1 379 ? -5.900 9.286 21.081 1.00 91.56 379 GLU A C 1
ATOM 2967 O O . GLU A 1 379 ? -4.938 8.785 20.503 1.00 91.56 379 GLU A O 1
ATOM 2972 N N . LEU A 1 380 ? -6.423 10.464 20.723 1.00 87.31 380 LEU A N 1
ATOM 2973 C CA . LEU A 1 380 ? -5.908 11.278 19.618 1.00 87.31 380 LEU A CA 1
ATOM 2974 C C . LEU A 1 380 ? -5.599 12.697 20.111 1.00 87.31 380 LEU A C 1
ATOM 2976 O O . LEU A 1 380 ? -6.506 13.399 20.574 1.00 87.31 380 LEU A O 1
ATOM 2980 N N . ASP A 1 381 ? -4.353 13.140 19.954 1.00 83.56 381 ASP A N 1
ATOM 2981 C CA . ASP A 1 381 ? -3.966 14.535 20.137 1.00 83.56 381 ASP A CA 1
ATOM 2982 C C . ASP A 1 381 ? -4.286 15.338 18.873 1.00 83.56 381 ASP A C 1
ATOM 2984 O O . ASP A 1 381 ? -3.677 15.185 17.814 1.00 83.56 381 ASP A O 1
ATOM 2988 N N . ARG A 1 382 ? -5.262 16.235 19.007 1.00 86.50 382 ARG A N 1
ATOM 2989 C CA . ARG A 1 382 ? -5.688 17.155 17.947 1.00 86.50 382 ARG A CA 1
ATOM 2990 C C . ARG A 1 382 ? -5.141 18.567 18.128 1.00 86.50 382 ARG A C 1
ATOM 2992 O O . ARG A 1 382 ? -5.299 19.398 17.236 1.00 86.50 382 ARG A O 1
ATOM 2999 N N . ALA A 1 383 ? -4.554 18.878 19.282 1.00 89.94 383 ALA A N 1
ATOM 3000 C CA . ALA A 1 383 ? -4.105 20.227 19.601 1.00 89.94 383 ALA A CA 1
ATOM 3001 C C . ALA A 1 383 ? -2.810 20.570 18.857 1.00 89.94 383 ALA A C 1
ATOM 3003 O O . ALA A 1 383 ? -2.695 21.681 18.335 1.00 89.94 383 ALA A O 1
ATOM 3004 N N . THR A 1 384 ? -1.885 19.610 18.752 1.00 71.19 384 THR A N 1
ATOM 3005 C CA . THR A 1 384 ? -0.566 19.803 18.125 1.00 71.19 384 THR A CA 1
ATOM 3006 C C . THR A 1 384 ? -0.666 20.275 16.674 1.00 71.19 384 THR A C 1
ATOM 3008 O O . THR A 1 384 ? -0.037 21.266 16.306 1.00 71.19 384 THR A O 1
ATOM 3011 N N . LEU A 1 385 ? -1.511 19.630 15.864 1.00 69.12 385 LEU A N 1
ATOM 3012 C CA . LEU A 1 385 ? -1.682 19.963 14.442 1.00 69.12 385 LEU A CA 1
ATOM 3013 C C . LEU A 1 385 ? -2.942 20.786 14.144 1.00 69.12 385 LEU A C 1
ATOM 3015 O O . LEU A 1 385 ? -3.194 21.131 12.992 1.00 69.12 385 LEU A O 1
ATOM 3019 N N . LYS A 1 386 ? -3.727 21.136 15.173 1.00 89.25 386 LYS A N 1
ATOM 3020 C CA . LYS A 1 386 ? -5.058 21.758 15.033 1.00 89.25 386 LYS A CA 1
ATOM 3021 C C . LYS A 1 386 ? -5.980 20.931 14.127 1.00 89.25 386 LYS A C 1
ATOM 3023 O O . LYS A 1 386 ? -6.672 21.485 13.272 1.00 89.25 386 LYS A O 1
ATOM 3028 N N . SER A 1 387 ? -5.979 19.615 14.331 1.00 77.44 387 SER A N 1
ATOM 3029 C CA . SER A 1 387 ? -6.637 18.650 13.452 1.00 77.44 387 SER A CA 1
ATOM 3030 C C . SER A 1 387 ? -8.149 18.873 13.382 1.00 77.44 387 SER A C 1
ATOM 3032 O O . SER A 1 387 ? -8.820 19.059 14.409 1.00 77.44 387 SER A O 1
ATOM 3034 N N . ASP A 1 388 ? -8.712 18.846 12.176 1.00 84.75 388 ASP A N 1
ATOM 3035 C CA . ASP A 1 388 ? -10.081 19.305 11.905 1.00 84.75 388 ASP A CA 1
ATOM 3036 C C . ASP A 1 388 ? -11.177 18.285 12.280 1.00 84.75 388 ASP A C 1
ATOM 3038 O O . ASP A 1 388 ? -12.329 18.656 12.528 1.00 84.75 388 ASP A O 1
ATOM 3042 N N . GLY A 1 389 ? -10.803 17.023 12.488 1.00 86.50 389 GLY A N 1
ATOM 3043 C CA . GLY A 1 389 ? -11.676 15.920 12.883 1.00 86.50 389 GLY A CA 1
ATOM 3044 C C . GLY A 1 389 ? -12.350 15.213 11.709 1.00 86.50 389 GLY A C 1
ATOM 3045 O O . GLY A 1 389 ? -13.380 14.567 11.914 1.00 86.50 389 GLY A O 1
ATOM 3046 N N . VAL A 1 390 ? -11.815 15.356 10.495 1.00 87.62 390 VAL A N 1
ATOM 3047 C CA . VAL A 1 390 ? -12.304 14.711 9.271 1.00 87.62 390 VAL A CA 1
ATOM 3048 C C . VAL A 1 390 ? -11.261 13.712 8.765 1.00 87.62 390 VAL A C 1
ATOM 3050 O O . VAL A 1 390 ? -10.073 13.932 8.917 1.00 87.62 390 VAL A O 1
ATOM 3053 N N . PHE A 1 391 ? -11.673 12.605 8.143 1.00 82.94 391 PHE A N 1
ATOM 3054 C CA . PHE A 1 391 ? -10.726 11.614 7.616 1.00 82.94 391 PHE A CA 1
ATOM 3055 C C . PHE A 1 391 ? -10.027 12.061 6.324 1.00 82.94 391 PHE A C 1
ATOM 3057 O O . PHE A 1 391 ? -10.650 12.651 5.431 1.00 82.94 391 PHE A O 1
ATOM 3064 N N . PHE A 1 392 ? -8.747 11.709 6.200 1.00 69.62 392 PHE A N 1
ATOM 3065 C CA . PHE A 1 392 ? -7.887 11.968 5.039 1.00 69.62 392 PHE A CA 1
ATOM 3066 C C . PHE A 1 392 ? -7.500 10.644 4.363 1.00 69.62 392 PHE A C 1
ATOM 3068 O O . PHE A 1 392 ? -7.694 9.568 4.923 1.00 69.62 392 PHE A O 1
ATOM 3075 N N . ALA A 1 393 ? -7.016 10.708 3.121 1.00 62.09 393 ALA A N 1
ATOM 3076 C CA . ALA A 1 393 ? -6.577 9.516 2.398 1.00 62.09 393 ALA A CA 1
ATOM 3077 C C . ALA A 1 393 ? -5.140 9.139 2.792 1.00 62.09 393 ALA A C 1
ATOM 3079 O O . ALA A 1 393 ? -4.273 10.003 2.886 1.00 62.09 393 ALA A O 1
ATOM 3080 N N . VAL A 1 394 ? -4.888 7.840 2.954 1.00 59.97 394 VAL A N 1
ATOM 3081 C CA . VAL A 1 394 ? -3.548 7.267 3.159 1.00 59.97 394 VAL A CA 1
ATOM 3082 C C . VAL A 1 394 ? -2.721 7.388 1.866 1.00 59.97 394 VAL A C 1
ATOM 3084 O O . VAL A 1 394 ? -3.290 7.440 0.772 1.00 59.97 394 VAL A O 1
ATOM 3087 N N . VAL A 1 395 ? -1.387 7.345 1.963 1.00 56.12 395 VAL A N 1
ATOM 3088 C CA . VAL A 1 395 ? -0.437 7.293 0.828 1.00 56.12 395 VAL A CA 1
ATOM 3089 C C . VAL A 1 395 ? -0.858 6.287 -0.251 1.00 56.12 395 VAL A C 1
ATOM 3091 O O . VAL A 1 395 ? -0.801 6.613 -1.430 1.00 56.12 395 VAL A O 1
ATOM 3094 N N . GLN A 1 396 ? -1.372 5.111 0.122 1.00 49.88 396 GLN A N 1
ATOM 3095 C CA . GLN A 1 396 ? -1.914 4.117 -0.815 1.00 49.88 396 GLN A CA 1
ATOM 3096 C C . GLN A 1 396 ? -3.087 4.652 -1.663 1.00 49.88 396 GLN A C 1
ATOM 3098 O O . GLN A 1 396 ? -3.168 4.384 -2.862 1.00 49.88 396 GLN A O 1
ATOM 3103 N N . GLY A 1 397 ? -3.985 5.443 -1.067 1.00 43.25 397 GLY A N 1
ATOM 3104 C CA . GLY A 1 397 ? -5.099 6.096 -1.763 1.00 43.25 397 GLY A CA 1
ATOM 3105 C C . GLY A 1 397 ? -4.661 7.288 -2.622 1.00 43.25 397 GLY A C 1
ATOM 3106 O O . GLY A 1 397 ? -5.211 7.500 -3.703 1.00 43.25 397 GLY A O 1
ATOM 3107 N N . VAL A 1 398 ? -3.646 8.039 -2.183 1.00 50.88 398 VAL A N 1
ATOM 3108 C CA . VAL A 1 398 ? -3.073 9.169 -2.939 1.00 50.88 398 VAL A CA 1
ATOM 3109 C C . VAL A 1 398 ? -2.225 8.681 -4.117 1.00 50.88 398 VAL A C 1
ATOM 3111 O O . VAL A 1 398 ? -2.360 9.212 -5.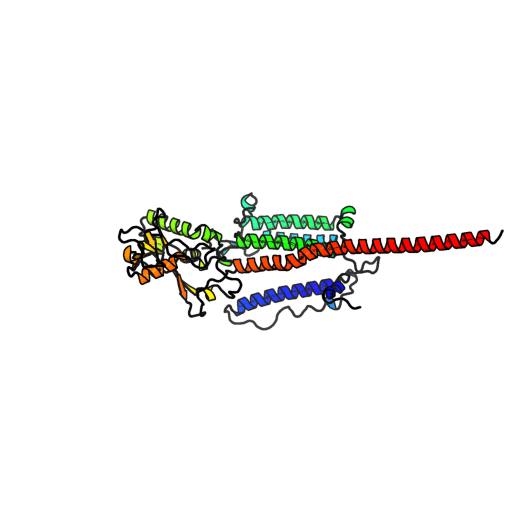215 1.00 50.88 398 VAL A O 1
ATOM 3114 N N . GLY A 1 399 ? -1.413 7.640 -3.922 1.00 48.69 399 GLY A N 1
ATOM 3115 C CA . GLY A 1 399 ? -0.624 6.987 -4.967 1.00 48.69 399 GLY A CA 1
ATOM 3116 C C . GLY A 1 399 ? -1.513 6.396 -6.057 1.00 48.69 399 GLY A C 1
ATOM 3117 O O . GLY A 1 399 ? -1.311 6.684 -7.231 1.00 48.69 399 GLY A O 1
ATOM 3118 N N . LEU A 1 400 ? -2.593 5.703 -5.677 1.00 50.88 400 LEU A N 1
ATOM 3119 C CA . LEU A 1 400 ? -3.597 5.233 -6.631 1.00 50.88 400 LEU A CA 1
ATOM 3120 C C . LEU A 1 400 ? -4.266 6.386 -7.386 1.00 50.88 400 LEU A C 1
ATOM 3122 O O . LEU A 1 400 ? -4.461 6.285 -8.592 1.00 50.88 400 LEU A O 1
ATOM 3126 N N . LEU A 1 401 ? -4.618 7.485 -6.715 1.00 47.94 401 LEU A N 1
ATOM 3127 C CA . LEU A 1 401 ? -5.185 8.649 -7.393 1.00 47.94 401 LEU A CA 1
ATOM 3128 C C . LEU A 1 401 ? -4.175 9.281 -8.360 1.00 47.94 401 LEU A C 1
ATOM 3130 O O . LEU A 1 401 ? -4.575 9.672 -9.449 1.00 47.94 401 LEU A O 1
ATOM 3134 N N . LEU A 1 402 ? -2.892 9.359 -8.009 1.00 51.50 402 LEU A N 1
ATOM 3135 C CA . LEU A 1 402 ? -1.836 9.882 -8.879 1.00 51.50 402 LEU A CA 1
ATOM 3136 C C . LEU A 1 402 ? -1.570 8.970 -10.077 1.00 51.50 402 LEU A C 1
ATOM 3138 O O . LEU A 1 402 ? -1.456 9.488 -11.184 1.00 51.50 402 LEU A O 1
ATOM 3142 N N . ASP A 1 403 ? -1.564 7.651 -9.894 1.00 49.81 403 ASP A N 1
ATOM 3143 C CA . ASP A 1 403 ? -1.431 6.676 -10.982 1.00 49.81 403 ASP A CA 1
ATOM 3144 C C . ASP A 1 403 ? -2.692 6.647 -11.857 1.00 49.81 403 ASP A C 1
ATOM 3146 O O . ASP A 1 403 ? -2.611 6.583 -13.084 1.00 49.81 403 ASP A O 1
ATOM 3150 N N . MET A 1 404 ? -3.880 6.786 -11.256 1.00 41.62 404 MET A N 1
ATOM 3151 C CA . MET A 1 404 ? -5.152 6.909 -11.972 1.00 41.62 404 MET A CA 1
ATOM 3152 C C . MET A 1 404 ? -5.320 8.262 -12.663 1.00 41.62 404 MET A C 1
ATOM 3154 O O . MET A 1 404 ? -6.003 8.311 -13.680 1.00 41.62 404 MET A O 1
ATOM 3158 N N . LEU A 1 405 ? -4.750 9.354 -12.148 1.00 42.00 405 LEU A N 1
ATOM 3159 C CA . LEU A 1 405 ? -4.752 10.676 -12.781 1.00 42.00 405 LEU A CA 1
ATOM 3160 C C . LEU A 1 405 ? -3.667 10.776 -13.850 1.00 42.00 405 LEU A C 1
ATOM 3162 O O . LEU A 1 405 ? -3.955 11.333 -14.902 1.00 42.00 405 LEU A O 1
ATOM 3166 N N . HIS A 1 406 ? -2.486 10.179 -13.654 1.00 42.69 406 HIS A N 1
ATOM 3167 C CA . HIS A 1 406 ? -1.537 9.930 -14.743 1.00 42.69 406 HIS A CA 1
ATOM 3168 C C . HIS A 1 406 ? -2.243 9.140 -15.840 1.00 42.69 406 HIS A C 1
ATOM 3170 O O . HIS A 1 406 ? -2.308 9.593 -16.973 1.00 42.69 406 HIS A O 1
ATOM 3176 N N . SER A 1 407 ? -2.893 8.032 -15.485 1.00 38.06 407 SER A N 1
ATOM 3177 C CA . SER A 1 407 ? -3.654 7.210 -16.420 1.00 38.06 407 SER A CA 1
ATOM 3178 C C . SER A 1 407 ? -4.827 7.960 -17.064 1.00 38.06 407 SER A C 1
ATOM 3180 O O . SER A 1 407 ? -4.987 7.873 -18.272 1.00 38.06 407 SER A O 1
ATOM 3182 N N . ARG A 1 408 ? -5.626 8.760 -16.336 1.00 31.97 408 ARG A N 1
ATOM 3183 C CA . ARG A 1 408 ? -6.809 9.459 -16.884 1.00 31.97 408 ARG A CA 1
ATOM 3184 C C . ARG A 1 408 ? -6.483 10.738 -17.650 1.00 31.97 408 ARG A C 1
ATOM 3186 O O . ARG A 1 408 ? -7.025 10.917 -18.740 1.00 31.97 408 ARG A O 1
ATOM 3193 N N . CYS A 1 409 ? -5.626 11.609 -17.121 1.00 35.94 409 CYS A N 1
ATOM 3194 C CA . CYS A 1 409 ? -5.236 12.850 -17.794 1.00 35.94 409 CYS A CA 1
ATOM 3195 C C . CYS A 1 409 ? -4.412 12.562 -19.052 1.00 35.94 409 CYS A C 1
ATOM 3197 O O . CYS A 1 409 ? -4.669 13.203 -20.068 1.00 35.94 409 CYS A O 1
ATOM 3199 N N . PHE A 1 410 ? -3.532 11.550 -19.028 1.00 37.62 410 PHE A N 1
ATOM 3200 C CA . PHE A 1 410 ? -2.898 11.073 -20.254 1.00 37.62 410 PHE A CA 1
ATOM 3201 C C . PHE A 1 410 ? -3.837 10.201 -21.097 1.00 37.62 410 PHE A C 1
ATOM 3203 O O . PHE A 1 410 ? -3.774 10.291 -22.304 1.00 37.62 410 PHE A O 1
ATOM 3210 N N . SER A 1 411 ? -4.803 9.433 -20.574 1.00 37.28 411 SER A N 1
ATOM 3211 C CA . SER A 1 411 ? -5.695 8.642 -21.457 1.00 37.28 411 SER A CA 1
ATOM 3212 C C . SER A 1 411 ? -6.563 9.488 -22.396 1.00 37.28 411 SER A C 1
ATOM 3214 O O . SER A 1 411 ? -6.831 9.041 -23.509 1.00 37.28 411 SER A O 1
ATOM 3216 N N . PHE A 1 412 ? -6.981 10.703 -22.026 1.00 32.69 412 PHE A N 1
ATOM 3217 C CA . PHE A 1 412 ? -7.756 11.542 -22.952 1.00 32.69 412 PHE A CA 1
ATOM 3218 C C . PHE A 1 412 ? -6.868 12.249 -23.993 1.00 32.69 412 PHE A C 1
ATOM 3220 O O . PHE A 1 412 ? -7.343 12.519 -25.093 1.00 32.69 412 PHE A O 1
ATOM 3227 N N . SER A 1 413 ? -5.584 12.500 -23.701 1.00 41.16 413 SER A N 1
ATOM 3228 C CA . SER A 1 413 ? -4.611 13.058 -24.660 1.00 41.16 413 SER A CA 1
ATOM 3229 C C . SER A 1 413 ? -3.872 11.996 -25.474 1.00 41.16 413 SER A C 1
ATOM 3231 O O . SER A 1 413 ? -3.585 12.225 -26.642 1.00 41.16 413 SER A O 1
ATOM 3233 N N . ASP A 1 414 ? -3.627 10.821 -24.902 1.00 39.84 414 ASP A N 1
ATOM 3234 C CA . ASP A 1 414 ? -2.728 9.776 -25.403 1.00 39.84 414 ASP A CA 1
ATOM 3235 C C . ASP A 1 414 ? -3.482 8.598 -25.981 1.00 39.84 414 ASP A C 1
ATOM 3237 O O . ASP A 1 414 ? -2.955 7.968 -26.875 1.00 39.84 414 ASP A O 1
ATOM 3241 N N . THR A 1 415 ? -4.732 8.316 -25.597 1.00 40.25 415 THR A N 1
ATOM 3242 C CA . THR A 1 415 ? -5.591 7.501 -26.483 1.00 40.25 415 THR A CA 1
ATOM 3243 C C . THR A 1 415 ? -5.905 8.303 -27.752 1.00 40.25 415 THR A C 1
ATOM 3245 O O . THR A 1 415 ? -6.028 7.742 -28.838 1.00 40.25 415 THR A O 1
ATOM 3248 N N . PHE A 1 416 ? -5.945 9.638 -27.638 1.00 39.09 416 PHE A N 1
ATOM 3249 C CA . PHE A 1 416 ? -6.015 10.548 -28.778 1.00 39.09 416 PHE A CA 1
ATOM 3250 C C . PHE A 1 416 ? -4.665 10.658 -29.509 1.00 39.09 416 PHE A C 1
ATOM 3252 O O . PHE A 1 416 ? -4.679 10.724 -30.726 1.00 39.09 416 PHE A O 1
ATOM 3259 N N . GLY A 1 417 ? -3.515 10.580 -28.827 1.00 42.41 417 GLY A N 1
ATOM 3260 C CA . GLY A 1 417 ? -2.167 10.487 -29.412 1.00 42.41 417 GLY A CA 1
ATOM 3261 C 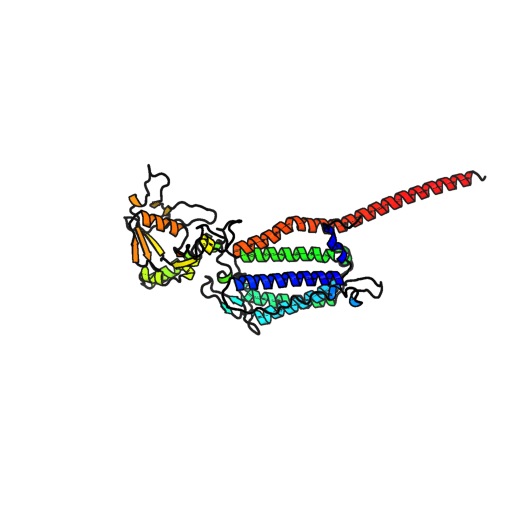C . GLY A 1 417 ? -1.899 9.142 -30.099 1.00 42.41 417 GLY A C 1
ATOM 3262 O O . GLY A 1 417 ? -1.472 9.111 -31.244 1.00 42.41 417 GLY A O 1
ATOM 3263 N N . MET A 1 418 ? -2.298 8.031 -29.479 1.00 43.56 418 MET A N 1
ATOM 3264 C CA . MET A 1 418 ? -2.347 6.678 -30.046 1.00 43.56 418 MET A CA 1
ATOM 3265 C C . MET A 1 418 ? -3.290 6.584 -31.247 1.00 43.56 418 MET A C 1
ATOM 3267 O O . MET A 1 418 ? -3.109 5.704 -32.079 1.00 43.56 418 MET A O 1
ATOM 3271 N N . ALA A 1 419 ? -4.291 7.461 -31.363 1.00 41.94 419 ALA A N 1
ATOM 3272 C CA . ALA A 1 419 ? -5.099 7.592 -32.570 1.00 41.94 419 ALA A CA 1
ATOM 3273 C C . ALA A 1 419 ? -4.460 8.565 -33.578 1.00 41.94 419 ALA A C 1
ATOM 3275 O O . ALA A 1 419 ? -4.406 8.249 -34.760 1.00 41.94 419 ALA A O 1
ATOM 3276 N N . LEU A 1 420 ? -3.948 9.721 -33.140 1.00 41.88 420 LEU A N 1
ATOM 3277 C CA . LEU A 1 420 ? -3.445 10.815 -33.978 1.00 41.88 420 LEU A CA 1
ATOM 3278 C C . LEU A 1 420 ? -2.053 10.581 -34.561 1.00 41.88 420 LEU A C 1
ATOM 3280 O O . LEU A 1 420 ? -1.826 11.040 -35.671 1.00 41.88 420 LEU A O 1
ATOM 3284 N N . GLU A 1 421 ? -1.129 9.910 -33.879 1.00 44.53 421 GLU A N 1
ATOM 3285 C CA . GLU A 1 421 ? 0.222 9.622 -34.386 1.00 44.53 421 GLU A CA 1
ATOM 3286 C C . GLU A 1 421 ? 0.179 8.587 -35.521 1.00 44.53 421 GLU A C 1
ATOM 3288 O O . GLU A 1 421 ? 0.607 8.908 -36.634 1.00 44.53 421 GLU A O 1
ATOM 3293 N N . PRO A 1 422 ? -0.454 7.407 -35.358 1.00 41.44 422 PRO A N 1
ATOM 3294 C CA . PRO A 1 422 ? -0.688 6.525 -36.496 1.00 41.44 422 PRO A CA 1
ATOM 3295 C C . PRO A 1 422 ? -1.668 7.124 -37.520 1.00 41.44 422 PRO A C 1
ATOM 3297 O O . PRO A 1 422 ? -1.487 6.885 -38.716 1.00 41.44 422 PRO A O 1
ATOM 3300 N N . CYS A 1 423 ? -2.655 7.953 -37.127 1.00 38.00 423 CYS A N 1
ATOM 3301 C CA . CYS A 1 423 ? -3.481 8.680 -38.105 1.00 38.00 423 CYS A CA 1
ATOM 3302 C C . CYS A 1 423 ? -2.696 9.746 -38.873 1.00 38.00 423 CYS A C 1
ATOM 3304 O O . CYS A 1 423 ? -2.984 9.916 -40.045 1.00 38.00 423 CYS A O 1
ATOM 3306 N N . SER A 1 424 ? -1.719 10.436 -38.281 1.00 44.66 424 SER A N 1
ATOM 3307 C CA . SER A 1 424 ? -0.817 11.403 -38.930 1.00 44.66 424 SER A CA 1
ATOM 3308 C C . SER A 1 424 ? 0.059 10.692 -39.960 1.00 44.66 424 SER A C 1
ATOM 3310 O O . SER A 1 424 ? 0.107 11.087 -41.127 1.00 44.66 424 SER A O 1
ATOM 3312 N N . GLU A 1 425 ? 0.638 9.556 -39.568 1.00 44.97 425 GLU A N 1
ATOM 3313 C CA . GLU A 1 425 ? 1.422 8.661 -40.422 1.00 44.97 425 GLU A CA 1
ATOM 3314 C C . GLU A 1 425 ? 0.599 8.052 -41.578 1.00 44.97 425 GLU A C 1
ATOM 3316 O O . GLU A 1 425 ? 1.134 7.799 -42.668 1.00 44.97 425 GLU A O 1
ATOM 3321 N N . MET A 1 426 ? -0.703 7.812 -41.374 1.00 41.03 426 MET A N 1
ATOM 3322 C CA . MET A 1 426 ? -1.640 7.389 -42.423 1.00 41.03 426 MET A CA 1
ATOM 3323 C C . MET A 1 426 ? -2.163 8.562 -43.274 1.00 41.03 426 MET A C 1
ATOM 3325 O O . MET A 1 426 ? -2.284 8.417 -44.490 1.00 41.03 426 MET A O 1
ATOM 3329 N N . PHE A 1 427 ? -2.418 9.738 -42.692 1.00 40.62 427 PHE A N 1
ATOM 3330 C CA . PHE A 1 427 ? -2.913 10.929 -43.395 1.00 40.62 427 PHE A CA 1
ATOM 3331 C C . PHE A 1 427 ? -1.854 11.556 -44.299 1.00 40.62 427 PHE A C 1
ATOM 3333 O O . PHE A 1 427 ? -2.203 12.054 -45.370 1.00 40.62 427 PHE A O 1
ATOM 3340 N N . LEU A 1 428 ? -0.568 11.503 -43.929 1.00 44.19 428 LEU A N 1
ATOM 3341 C CA . LEU A 1 428 ? 0.518 11.970 -44.795 1.00 44.19 428 LEU A CA 1
ATOM 3342 C C . LEU A 1 428 ? 0.543 11.186 -46.119 1.00 44.19 428 LEU A C 1
ATOM 3344 O O . LEU A 1 428 ? 0.741 11.774 -47.180 1.00 44.19 428 LEU A O 1
ATOM 3348 N N . LEU A 1 429 ? 0.256 9.878 -46.081 1.00 42.59 429 LEU A N 1
ATOM 3349 C CA . LEU A 1 429 ? 0.126 9.045 -47.281 1.00 42.59 429 LEU A CA 1
ATOM 3350 C C . LEU A 1 429 ? -1.128 9.375 -48.092 1.00 42.59 429 LEU A C 1
ATOM 3352 O O . LEU A 1 429 ? -1.046 9.407 -49.316 1.00 42.59 429 LEU A O 1
ATOM 3356 N N . VAL A 1 430 ? -2.260 9.661 -47.444 1.00 44.81 430 VAL A N 1
ATOM 3357 C CA . VAL A 1 430 ? -3.488 10.085 -48.139 1.00 44.81 430 VAL A CA 1
ATOM 3358 C C . VAL A 1 430 ? -3.280 11.439 -48.823 1.00 44.81 430 VAL A C 1
ATOM 3360 O O . VAL A 1 430 ? -3.668 11.606 -49.974 1.00 44.81 430 VAL A O 1
ATOM 3363 N N . LEU A 1 431 ? -2.593 12.386 -48.182 1.00 38.81 431 LEU A N 1
ATOM 3364 C CA . LEU A 1 431 ? -2.263 13.683 -48.778 1.00 38.81 431 LEU A CA 1
ATOM 3365 C C . LEU A 1 431 ? -1.245 13.560 -49.920 1.00 38.81 431 LEU A C 1
ATOM 3367 O O . LEU A 1 431 ? -1.423 14.214 -50.945 1.00 38.81 431 LEU A O 1
ATOM 3371 N N . ILE A 1 432 ? -0.232 12.696 -49.796 1.00 44.22 432 ILE A N 1
ATOM 3372 C CA . ILE A 1 432 ? 0.731 12.418 -50.874 1.00 44.22 432 ILE A CA 1
ATOM 3373 C C . ILE A 1 432 ? 0.051 11.684 -52.038 1.00 44.22 432 ILE A C 1
ATOM 3375 O O . ILE A 1 432 ? 0.283 12.042 -53.189 1.00 44.22 432 ILE A O 1
ATOM 3379 N N . GLN A 1 433 ? -0.841 10.723 -51.779 1.00 41.25 433 GLN A N 1
ATOM 3380 C CA . GLN A 1 433 ? -1.609 10.040 -52.825 1.00 41.25 433 GLN A CA 1
ATOM 3381 C C . GLN A 1 433 ? -2.600 10.980 -53.514 1.00 41.25 433 GLN A C 1
ATOM 3383 O O . GLN A 1 433 ? -2.658 10.977 -54.738 1.00 41.25 433 GLN A O 1
ATOM 3388 N N . ILE A 1 434 ? -3.321 11.834 -52.778 1.00 45.66 434 ILE A N 1
ATOM 3389 C CA . ILE A 1 434 ? -4.208 12.860 -53.352 1.00 45.66 434 ILE A CA 1
ATOM 3390 C C . ILE A 1 434 ? -3.398 13.877 -54.167 1.00 45.66 434 ILE A C 1
ATOM 3392 O O . ILE A 1 434 ? -3.820 14.263 -55.257 1.00 45.66 434 ILE A O 1
ATOM 3396 N N . TRP A 1 435 ? -2.221 14.286 -53.688 1.00 38.19 435 TRP A N 1
ATOM 3397 C CA . TRP A 1 435 ? -1.327 15.189 -54.412 1.00 38.19 435 TRP A CA 1
ATOM 3398 C C . TRP A 1 435 ? -0.762 14.541 -55.684 1.00 38.19 435 TRP A C 1
ATOM 3400 O O . TRP A 1 435 ? -0.804 15.167 -56.739 1.00 38.19 435 TRP A O 1
ATOM 3410 N N . MET A 1 436 ? -0.347 13.269 -55.642 1.00 42.03 436 MET A N 1
ATOM 3411 C CA . MET A 1 436 ? 0.087 12.511 -56.825 1.00 42.03 436 MET A CA 1
ATOM 3412 C C . MET A 1 436 ? -1.057 12.265 -57.820 1.00 42.03 436 MET A C 1
ATOM 3414 O O . MET A 1 436 ? -0.841 12.343 -59.028 1.00 42.03 436 MET A O 1
ATOM 3418 N N . PHE A 1 437 ? -2.282 12.020 -57.345 1.00 42.09 437 PHE A N 1
ATOM 3419 C CA . PHE A 1 437 ? -3.460 11.847 -58.202 1.00 42.09 437 PHE A CA 1
ATOM 3420 C C . PHE A 1 437 ? -3.856 13.164 -58.884 1.00 42.09 437 PHE A C 1
ATOM 3422 O O . PHE A 1 437 ? -4.166 13.187 -60.075 1.00 42.09 437 PHE A O 1
ATOM 3429 N N . LYS A 1 438 ? -3.777 14.285 -58.154 1.00 42.16 438 LYS A N 1
ATOM 3430 C CA . LYS A 1 438 ? -4.024 15.630 -58.691 1.00 42.16 438 LYS A CA 1
ATOM 3431 C C . LYS A 1 438 ? -2.921 16.062 -59.664 1.00 42.16 438 LYS A C 1
ATOM 3433 O O . LYS A 1 438 ? -3.235 16.607 -60.718 1.00 42.16 438 LYS A O 1
ATOM 3438 N N . TRP A 1 439 ? -1.660 15.736 -59.370 1.00 45.41 439 TRP A N 1
ATOM 3439 C CA . TRP A 1 439 ? -0.517 15.958 -60.260 1.00 45.41 439 TRP A CA 1
ATOM 3440 C C . TRP A 1 439 ? -0.649 15.163 -61.567 1.00 45.41 439 TRP A C 1
ATOM 3442 O O . TRP A 1 439 ? -0.565 15.752 -62.642 1.00 45.41 439 TRP A O 1
ATOM 3452 N N . ASN A 1 440 ? -0.959 13.861 -61.507 1.00 48.41 440 ASN A N 1
ATOM 3453 C CA . ASN A 1 440 ? -1.169 13.037 -62.706 1.00 48.41 440 ASN A CA 1
ATOM 3454 C C . ASN A 1 440 ? -2.409 13.456 -63.512 1.00 48.41 440 ASN A C 1
ATOM 3456 O O . ASN A 1 440 ? -2.359 13.449 -64.739 1.00 48.41 440 ASN A O 1
ATOM 3460 N N . SER A 1 441 ? -3.496 13.877 -62.858 1.00 46.94 441 SER A N 1
ATOM 3461 C CA . SER A 1 441 ? -4.687 14.405 -63.540 1.00 46.94 441 SER A CA 1
ATOM 3462 C C . SER A 1 441 ? -4.391 15.704 -64.301 1.00 46.94 441 SER A C 1
ATOM 3464 O O . SER A 1 441 ? -4.850 15.879 -65.429 1.00 46.94 441 SER A O 1
ATOM 3466 N N . GLU A 1 442 ? -3.637 16.636 -63.712 1.00 50.53 442 GLU A N 1
ATOM 3467 C CA . GLU A 1 442 ? -3.280 17.888 -64.392 1.00 50.53 442 GLU A CA 1
ATOM 3468 C C . GLU A 1 442 ? -2.228 17.692 -65.489 1.00 50.53 442 GLU A C 1
ATOM 3470 O O . GLU A 1 442 ? -2.289 18.363 -66.523 1.00 50.53 442 GLU A O 1
ATOM 3475 N N . HIS A 1 443 ? -1.300 16.745 -65.318 1.00 51.25 443 HIS A N 1
ATOM 3476 C CA . HIS A 1 443 ? -0.331 16.405 -66.359 1.00 51.25 443 HIS A CA 1
ATOM 3477 C C . HIS A 1 443 ? -0.975 15.653 -67.530 1.00 51.25 443 HIS A C 1
ATOM 3479 O O . HIS A 1 443 ? -0.690 15.986 -68.676 1.00 51.25 443 HIS A O 1
ATOM 3485 N N . SER A 1 444 ? -1.916 14.737 -67.266 1.00 50.66 444 SER A N 1
ATOM 3486 C CA . SER A 1 444 ? -2.697 14.053 -68.307 1.00 50.66 444 SER A CA 1
ATOM 3487 C C . SER A 1 444 ? -3.518 15.038 -69.142 1.00 50.66 444 SER A C 1
ATOM 3489 O O . SER A 1 444 ? -3.502 14.956 -70.366 1.00 50.66 444 SER A O 1
ATOM 3491 N N . LYS A 1 445 ? -4.170 16.024 -68.505 1.00 53.47 445 LYS A N 1
ATOM 3492 C CA . LYS A 1 445 ? -4.928 17.066 -69.221 1.00 53.47 445 LYS A CA 1
ATOM 3493 C C . LYS A 1 445 ? -4.031 17.978 -70.058 1.00 53.47 445 LYS A C 1
ATOM 3495 O O . LYS A 1 445 ? -4.410 18.353 -71.162 1.00 53.47 445 LYS A O 1
ATOM 3500 N N . LYS A 1 446 ? -2.833 18.325 -69.569 1.00 54.66 446 LYS A N 1
ATOM 3501 C CA . LYS A 1 446 ? -1.854 19.086 -70.364 1.00 54.66 446 LYS A CA 1
ATOM 3502 C C . LYS A 1 446 ? -1.334 18.276 -71.554 1.00 54.66 446 LYS A C 1
ATOM 3504 O O . LYS A 1 446 ? -1.224 18.841 -72.635 1.00 54.66 446 LYS A O 1
ATOM 3509 N N . LEU A 1 447 ? -1.088 16.975 -71.385 1.00 52.94 447 LEU A N 1
ATOM 3510 C CA . LEU A 1 447 ? -0.640 16.092 -72.465 1.00 52.94 447 LEU A CA 1
ATOM 3511 C C . LEU A 1 447 ? -1.727 15.884 -73.536 1.00 52.94 447 LEU A C 1
ATOM 3513 O O . LEU A 1 447 ? -1.417 15.924 -74.722 1.00 52.94 447 LEU A O 1
ATOM 3517 N N . GLU A 1 448 ? -2.998 15.734 -73.144 1.00 53.25 448 GLU A N 1
ATOM 3518 C CA . GLU A 1 448 ? -4.137 15.651 -74.078 1.00 53.25 448 GLU A CA 1
ATOM 3519 C C . GLU A 1 448 ? -4.334 16.941 -74.880 1.00 53.25 448 GLU A C 1
ATOM 3521 O O . GLU A 1 448 ? -4.537 16.884 -76.092 1.00 53.25 448 GLU A O 1
ATOM 3526 N N . ILE A 1 449 ? -4.221 18.107 -74.233 1.00 58.47 449 ILE A N 1
ATOM 3527 C CA . ILE A 1 449 ? -4.323 19.409 -74.909 1.00 58.47 449 ILE A CA 1
ATOM 3528 C C . ILE A 1 449 ? -3.161 19.606 -75.893 1.00 58.47 449 ILE A C 1
ATOM 3530 O O . ILE A 1 449 ? -3.354 20.192 -76.958 1.00 58.47 449 ILE A O 1
ATOM 3534 N N . GLN A 1 450 ? -1.967 19.107 -75.569 1.00 55.44 450 GLN A N 1
ATOM 3535 C CA . GLN A 1 450 ? -0.795 19.198 -76.441 1.00 55.44 450 GLN A CA 1
ATOM 3536 C C . GLN A 1 450 ? -0.903 18.236 -77.636 1.00 55.44 450 GLN A C 1
ATOM 3538 O O . GLN A 1 450 ? -0.721 18.661 -78.770 1.00 55.44 450 GLN A O 1
ATOM 3543 N N . LEU A 1 451 ? -1.351 16.994 -77.412 1.00 53.84 451 LEU A N 1
ATOM 3544 C CA . LEU A 1 451 ? -1.614 16.008 -78.471 1.00 53.84 451 LEU A CA 1
ATOM 3545 C C . LEU A 1 451 ? -2.764 16.417 -79.409 1.00 53.84 451 LEU A C 1
ATOM 3547 O O . LEU A 1 451 ? -2.719 16.115 -80.601 1.00 53.84 451 LEU A O 1
ATOM 3551 N N . GLN A 1 452 ? -3.796 17.107 -78.908 1.00 55.91 452 GLN A N 1
ATOM 3552 C CA . GLN A 1 452 ? -4.847 17.686 -79.757 1.00 55.91 452 GLN A CA 1
ATOM 3553 C C . GLN A 1 452 ? -4.342 18.872 -80.585 1.00 55.91 452 GLN A C 1
ATOM 3555 O O . GLN A 1 452 ? -4.779 19.045 -81.723 1.00 55.91 452 GLN A O 1
ATOM 3560 N N . ARG A 1 453 ? -3.416 19.668 -80.038 1.00 55.16 453 ARG A N 1
ATOM 3561 C CA . ARG A 1 453 ? -2.812 20.802 -80.743 1.00 55.16 453 ARG A CA 1
ATOM 3562 C C . ARG A 1 453 ? -1.862 20.325 -81.847 1.00 55.16 453 ARG A C 1
ATOM 3564 O O . ARG A 1 453 ? -1.942 20.843 -82.954 1.00 55.16 453 ARG A O 1
ATOM 3571 N N . ASP A 1 454 ? -1.067 19.288 -81.593 1.00 54.59 454 ASP A N 1
ATOM 3572 C CA . ASP A 1 454 ? -0.156 18.708 -82.590 1.00 54.59 454 ASP A CA 1
ATOM 3573 C C . ASP A 1 454 ? -0.923 17.998 -83.723 1.00 54.59 454 ASP A C 1
ATOM 3575 O O . ASP A 1 454 ? -0.607 18.188 -84.895 1.00 54.59 454 ASP A O 1
ATOM 3579 N N . LYS A 1 455 ? -2.031 17.302 -83.413 1.00 54.22 455 LYS A N 1
ATOM 3580 C CA . LYS A 1 455 ? -2.928 16.751 -84.449 1.00 54.22 455 LYS A CA 1
ATOM 3581 C C . LYS A 1 455 ? -3.584 17.821 -85.323 1.00 54.22 455 LYS A C 1
ATOM 3583 O O . LYS A 1 455 ? -3.839 17.552 -86.490 1.00 54.22 455 LYS A O 1
ATOM 3588 N N . GLN A 1 456 ? -3.869 19.012 -84.786 1.00 53.78 456 GLN A N 1
ATOM 3589 C CA . GLN A 1 456 ? -4.386 20.127 -85.587 1.00 53.78 456 GLN A CA 1
ATOM 3590 C C . GLN A 1 456 ? -3.325 20.710 -86.528 1.00 53.78 456 GLN A C 1
ATOM 3592 O O . GLN A 1 456 ? -3.677 21.112 -87.637 1.00 53.78 456 GLN A O 1
ATOM 3597 N N . PHE A 1 457 ? -2.051 20.716 -86.122 1.00 51.97 457 PHE A N 1
ATOM 3598 C CA . PHE A 1 457 ? -0.944 21.181 -86.959 1.00 51.97 457 PHE A CA 1
ATOM 3599 C C . PHE A 1 457 ? -0.649 20.237 -88.136 1.00 51.97 457 PHE A C 1
ATOM 3601 O O . PHE A 1 457 ? -0.415 20.728 -89.239 1.00 51.97 457 PHE A O 1
ATOM 3608 N N . ASP A 1 458 ? -0.764 18.918 -87.958 1.00 49.12 458 ASP A N 1
ATOM 3609 C CA . ASP A 1 458 ? -0.537 17.956 -89.053 1.00 49.12 458 ASP A CA 1
ATOM 3610 C C . ASP A 1 458 ? -1.640 17.980 -90.133 1.00 49.12 458 ASP A C 1
ATOM 3612 O O . ASP A 1 458 ? -1.372 17.708 -91.300 1.00 49.12 458 ASP A O 1
ATOM 3616 N N . THR A 1 459 ? -2.874 18.378 -89.797 1.00 50.69 459 THR A N 1
ATOM 3617 C CA . THR A 1 459 ? -3.952 18.591 -90.793 1.00 50.69 459 THR A CA 1
ATOM 3618 C C . THR A 1 459 ? -3.864 19.913 -91.561 1.00 50.69 459 THR A C 1
ATOM 3620 O O . THR A 1 459 ? -4.621 20.101 -92.508 1.00 50.69 459 THR A O 1
ATOM 3623 N N . ALA A 1 460 ? -2.977 20.834 -91.177 1.00 51.28 460 ALA A N 1
ATOM 3624 C CA . ALA A 1 460 ? -2.799 22.122 -91.854 1.00 51.28 460 ALA A CA 1
ATOM 3625 C C . ALA A 1 460 ? -1.630 22.127 -92.865 1.00 51.28 460 ALA A C 1
ATOM 3627 O O . ALA A 1 460 ? -1.334 23.170 -93.447 1.00 51.28 460 ALA A O 1
ATOM 3628 N N . LEU A 1 461 ? -0.967 20.981 -93.066 1.00 50.88 461 LEU A N 1
ATOM 3629 C CA . LEU A 1 461 ? 0.223 20.826 -93.914 1.00 50.88 461 LEU A CA 1
ATOM 3630 C C . LEU A 1 461 ? 0.083 19.735 -94.999 1.00 50.88 461 LEU A C 1
ATOM 3632 O O . LEU A 1 461 ? 1.090 19.228 -95.493 1.00 50.88 461 LEU A O 1
ATOM 3636 N N . LEU A 1 462 ? -1.152 19.425 -95.414 1.00 41.59 462 LEU A N 1
ATOM 3637 C CA . LEU A 1 462 ? -1.470 18.638 -96.616 1.00 41.59 462 LEU A CA 1
ATOM 3638 C C . LEU A 1 462 ? -2.388 19.409 -97.565 1.00 41.59 462 LEU A C 1
ATOM 3640 O O . LEU A 1 462 ? -3.430 19.913 -97.087 1.00 41.59 462 LEU A O 1
#

pLDDT: mean 81.0, std 19.59, range [31.97, 98.56]

Mean predicted aligned error: 11.37 Å

=== Feature glossary ===
Annotated list of the representations used here:

Nearest PDB structures. The Foldseek neighbor list gives the closest experimentally determined structures in the PDB, ranked by structural alignment. TM-score near 1 means near-identical fold; near 0.3 means only rough topology match. This is how one finds what a novel AlphaFold prediction most resembles in the solved-structure universe.

Foldseek 3Di. Foldseek's 3Di representation compresses backbone geometry into a per-residue letter drawn from a learned twenty-state alphabet. It captures the tertiary interaction pattern around each residue — which residues are packed against it in space, regardless of where they are in sequence.

Radius of gyration, Cα contacts, bounding box. Radius of gyration (Rg) is the root-mean-square distance of Cα atoms from their centroid — a single number for overall size and compactness. A globular domain of N residues has Rg ≈ 2.2·N^0.38 Å; an extended or disordered chain has a much larger Rg. The Cα contact count is the number of residue pairs whose Cα atoms are within 8 Å and are more than four positions apart in sequence — a standard proxy for tertiary packing density. The bounding box is the smallest axis-aligned box enclosing all Cα atoms.

InterPro / GO / CATH / organism. The annotation block draws on four external resources. InterPro: which protein families and domains the sequence belongs to. GO: standardized terms for what the protein does, what process it participates in, and where in the cell it acts. CATH: which structural fold it has in the CATH hierarchy. Organism: the species of origin.

mmCIF coordinates. The mmCIF block holds the 3D Cartesian coordinates of each backbone atom (N, Cα, C, O)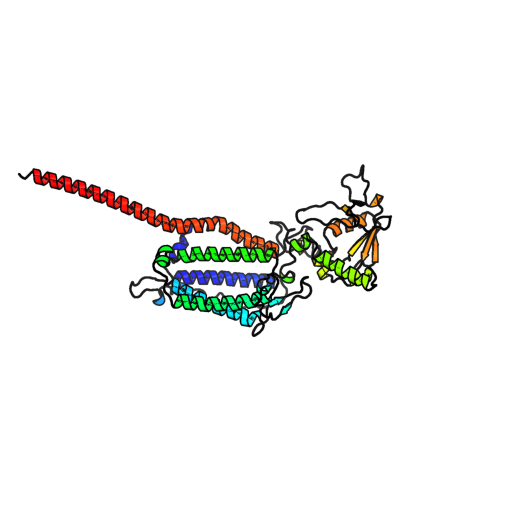 in ångströms. mmCIF is the PDB's canonical archive format — a tagged-loop text representation of the atomic model.

pLDDT. pLDDT is the predicted lDDT-Cα score: AlphaFold's confidence that the local environment of each residue (all inter-atomic distances within 15 Å) is correctly placed. It is a per-residue number between 0 and 100, with higher meaning more reliable.

Backbone torsions (φ/ψ). φ (phi) and ψ (psi) are the two rotatable backbone dihedrals per residue: φ is the C(i-1)–N–Cα–C torsion, ψ is the N–Cα–C–N(i+1) torsion, both in degrees on (−180°, 180°]. α-helical residues cluster near (−60°, −45°); β-strand residues near (−120°, +130°). A Ramachandran plot is simply a scatter of (φ, ψ) for every residue.

B-factor. For experimental (PDB) structures, the B-factor (temperature factor) quantifies the positional spread of each atom in the crystal — a combination of thermal vibration and static disorder — in units of Å². High B-factors mark flexible loops or poorly resolved regions; low B-factors mark the rigid, well-ordered core.

Secondary structure (3-state, P-SEA). SS3 is a coarse helix/strand/coil call (letters a/b/c) made by the P-SEA algorithm from inter-Cα distances and dihedrals. It is less detailed than DSSP but needs only Cα positions.

Predicted aligned error. Predicted aligned error is AlphaFold's pairwise confidence. Unlike pLDDT (per-residue), PAE is per-residue-pair and captures whether two parts of the structure are correctly placed relative to each other. Units are ångströms of expected positional error.

Solvent-accessible surface area. Solvent-accessible surface area (SASA) is the area in Å² traced out by the centre of a 1.4 Å probe sphere (a water molecule) rolled over the protein's van der Waals surface (Shrake–Rupley / Lee–Richards construction). Buried residues have near-zero SASA; fully exposed residues can exceed 200 Å². The total SASA scales roughly with the number of surface residues.

Secondary structure (8-state, DSSP). The SS8 string is DSSP's per-residue secondary-structure call. α-helix (H) means an i→i+4 H-bond ladder; β-strand (E) means the residue participates in a β-sheet; 3₁₀ (G) and π (I) are tighter and wider helices; T/S are turns/bends; '-' is loop.

Rendered structure images. Structure images are PyMOL renders from six orthogonal camera directions. Cartoon representation draws helices as coils and strands as arrows; sticks shows the backbone as bonds; surface shows the solvent-excluded envelope. Rainbow coloring maps sequence position to hue (blue→red, N→C); chain coloring assigns a distinct color per polypeptide.

Sequence. The amino-acid sequence is the protein's primary structure: the linear order of residues from the N-terminus to the C-terminus, written in one-letter code. Everything else here — the 3D coordinates, the secondary structure, the domain annotations — is ultimately a consequence of this string.

Contact-map, Ramachandran, and PAE plots. Three diagnostic plots accompany the record. The Cα contact map visualizes the tertiary structure as a 2D adjacency matrix (8 Å cutoff, sequence-local contacts suppressed). The Ramachandran plot shows the distribution of backbone (φ, ψ) torsions, with points in the α and β basins reflecting secondary structure content. The PAE plot shows AlphaFold's inter-residue confidence as a color matrix.